Protein AF-A0A2R8APZ9-F1 (afdb_monomer_lite)

Foldseek 3Di:
DFLVVLLVCLVVCVPPLLLDLVSHSVLLNVLQVVVCQLVVHHSVPDHQFAQSLCVVQPLVDGDPSVCVPCPPPSVVSNVSSLSSNLSSCSVVLAHRHPALLVSVLSLLCSPPRNVLSVLLCLQVVQQPPPQFQQNDALVSLLVSLLPDDDPSNVSNQSNLVSLQVCVPPPSCVSHSRHHPDRSDHHQDPPQLCSVQPAAPQVVVVLVVDDPLLVVLSSVLSSQCDLLPVDDPVDHDHLACCPPPVSLVVSLPDAVVVVVDPPDGNVVNVVSQVVSQVVSVVVVHHGHPPCPDPQSVLLVVLLVLQVVDPVHDPVLSVLLCLVSVVCVVVVHAQQRDDLVNLVVVLVVDDDPSNVSSLSNLVSLVVSCVVCVVVVSSHHVVGNVRDPPDPPPPDD

pLDDT: mean 90.61, std 8.62, range [39.53, 97.94]

Radius of gyration: 36.09 Å; chains: 1; bounding box: 92×45×92 Å

Organism: NCBI:txid1695997

Secondary structure (DSSP, 8-state):
--HHHHHHHHHTT-S-GGGSTTSSSHHHHHHHHHHHHHHSS-GGG----THHHHHHS-TTS--HHHHHHHTT-HHHHHHHHHHHHHHHHHHH-S--SSSHHHHHHHHHHHHH-HHHHGGGHHHHTTSPTT--GGG--HHHHHHHHHH--HHHHHHHHHHHHHHHHHTT-HHHHHHT-S-SS---PPPPTT-HHHHSPPPHHHHHHHHHS-HHHHHHHHHHHHHHHHTTSS-TT----TTTTTTTTHHHHHHH--GGGGT--SS-HHHHHHHHHHHHHHHHTTT---S-----HHHHHHHHHHHHHHHSTTS-HHHHGGGHHHHHHHHTTT--GGG--HHHHHHHHHH--HHHHHHHHHHHHHHHHHHHH-GGGGGGS-TT--------------

Structure (mmCIF, N/CA/C/O backbone):
data_AF-A0A2R8APZ9-F1
#
_entry.id   AF-A0A2R8APZ9-F1
#
loop_
_atom_site.group_PDB
_atom_site.id
_atom_site.type_symbol
_atom_site.label_atom_id
_atom_site.label_alt_id
_atom_site.label_comp_id
_atom_site.label_asym_id
_atom_site.label_entity_id
_atom_site.label_seq_id
_atom_site.pdbx_PDB_ins_code
_atom_site.Cartn_x
_atom_site.Cartn_y
_atom_site.Cartn_z
_atom_site.occupancy
_atom_site.B_iso_or_equiv
_atom_site.auth_seq_id
_atom_site.auth_comp_id
_atom_site.auth_asym_id
_atom_site.auth_atom_id
_atom_site.pdbx_PDB_model_num
ATOM 1 N N . MET A 1 1 ? -25.343 -9.155 29.153 1.00 86.12 1 MET A N 1
ATOM 2 C CA . MET A 1 1 ? -24.411 -9.314 30.289 1.00 86.12 1 MET A CA 1
ATOM 3 C C . MET A 1 1 ? -24.463 -8.039 31.106 1.00 86.12 1 MET A C 1
ATOM 5 O O . MET A 1 1 ? -24.370 -6.968 30.510 1.00 86.12 1 MET A O 1
ATOM 9 N N . LYS A 1 2 ? -24.683 -8.148 32.416 1.00 92.75 2 LYS A N 1
ATOM 10 C CA . LYS A 1 2 ? -24.798 -7.003 33.328 1.00 92.75 2 LYS A CA 1
ATOM 11 C C . LYS A 1 2 ? -23.419 -6.538 33.803 1.00 92.75 2 LYS A C 1
ATOM 13 O O . LYS A 1 2 ? -22.440 -7.275 33.695 1.00 92.75 2 LYS A O 1
ATOM 18 N N . LEU A 1 3 ? -23.329 -5.327 34.361 1.00 92.75 3 LEU A N 1
ATOM 19 C CA . LEU A 1 3 ? -22.074 -4.825 34.942 1.00 92.75 3 LEU A CA 1
ATOM 20 C C . LEU A 1 3 ? -21.637 -5.619 36.178 1.00 92.75 3 LEU A C 1
ATOM 22 O O . LEU A 1 3 ? -20.439 -5.795 36.387 1.00 92.75 3 LEU A O 1
ATOM 26 N N . SER A 1 4 ? -22.590 -6.143 36.955 1.00 93.38 4 SER A N 1
ATOM 27 C CA . SER A 1 4 ? -22.311 -7.060 38.066 1.00 93.38 4 SER A CA 1
ATOM 28 C C . SER A 1 4 ? -21.557 -8.311 37.612 1.00 93.38 4 SER A C 1
ATOM 30 O O . SER A 1 4 ? -20.621 -8.732 38.284 1.00 93.38 4 SER A O 1
ATOM 32 N N . ASP A 1 5 ? -21.916 -8.862 36.450 1.00 93.88 5 ASP A N 1
ATOM 33 C CA . ASP A 1 5 ? -21.293 -10.074 35.906 1.00 93.88 5 ASP A CA 1
ATOM 34 C C . ASP A 1 5 ? -19.841 -9.794 35.499 1.00 93.88 5 ASP A C 1
ATOM 36 O O . ASP A 1 5 ? -18.941 -10.577 35.788 1.00 93.88 5 ASP A O 1
ATOM 40 N N . VAL A 1 6 ? -19.594 -8.632 34.881 1.00 93.06 6 VAL A N 1
ATOM 41 C CA . VAL A 1 6 ? -18.242 -8.179 34.512 1.00 93.06 6 VAL A CA 1
ATOM 42 C C . VAL A 1 6 ? -17.381 -7.945 35.743 1.00 93.06 6 VAL A C 1
ATOM 44 O O . VAL A 1 6 ? -16.221 -8.353 35.774 1.00 93.06 6 VAL A O 1
ATOM 47 N N . HIS A 1 7 ? -17.945 -7.302 36.765 1.00 94.19 7 HIS A N 1
ATOM 48 C CA . HIS A 1 7 ? -17.257 -7.104 38.030 1.00 94.19 7 HIS A CA 1
ATOM 49 C C . HIS A 1 7 ? -16.877 -8.449 38.661 1.00 94.19 7 HIS A C 1
ATOM 51 O O . HIS A 1 7 ? -15.723 -8.632 39.039 1.00 94.19 7 HIS A O 1
ATOM 57 N N . ALA A 1 8 ? -17.805 -9.410 38.717 1.00 92.62 8 ALA A N 1
ATOM 58 C CA . ALA A 1 8 ? -17.529 -10.755 39.221 1.00 92.62 8 ALA A CA 1
ATOM 59 C C . ALA A 1 8 ? -16.442 -11.464 38.395 1.00 92.62 8 ALA A C 1
ATOM 61 O O . ALA A 1 8 ? -15.502 -12.011 38.961 1.00 92.62 8 ALA A O 1
ATOM 62 N N . HIS A 1 9 ? -16.489 -11.380 37.061 1.00 93.06 9 HIS A N 1
ATOM 63 C CA . HIS A 1 9 ? -15.447 -11.939 36.193 1.00 93.06 9 HIS A CA 1
ATOM 64 C C . HIS A 1 9 ? -14.054 -11.352 36.462 1.00 93.06 9 HIS A C 1
ATOM 66 O O . HIS A 1 9 ? -13.063 -12.078 36.377 1.00 93.06 9 HIS A O 1
ATOM 72 N N . LEU A 1 10 ? -13.966 -10.059 36.783 1.00 91.62 10 LEU A N 1
ATOM 73 C CA . LEU A 1 10 ? -12.713 -9.414 37.178 1.00 91.62 10 LEU A CA 1
ATOM 74 C C . LEU A 1 10 ? -12.245 -9.866 38.565 1.00 91.62 10 LEU A C 1
ATOM 76 O O . LEU A 1 10 ? -11.059 -10.140 38.734 1.00 91.62 10 LEU A O 1
ATOM 80 N N . SER A 1 11 ? -13.152 -9.943 39.544 1.00 90.69 11 SER A N 1
ATOM 81 C CA . SER A 1 11 ? -12.840 -10.388 40.910 1.00 90.69 11 SER A CA 1
ATOM 82 C C . SER A 1 11 ? -12.372 -11.844 40.955 1.00 90.69 11 SER A C 1
ATOM 84 O O . SER A 1 11 ? -11.426 -12.156 41.671 1.00 90.69 11 SER A O 1
ATOM 86 N N . ASP A 1 12 ? -12.981 -12.703 40.138 1.00 91.88 12 ASP A N 1
ATOM 87 C CA . ASP A 1 12 ? -12.683 -14.135 40.062 1.00 91.88 12 ASP A CA 1
ATOM 88 C C . ASP A 1 12 ? -11.525 -14.459 39.097 1.00 91.88 12 ASP A C 1
ATOM 90 O O . ASP A 1 12 ? -11.286 -15.627 38.789 1.00 91.88 12 ASP A O 1
ATOM 94 N N . CYS A 1 13 ? -10.828 -13.447 38.562 1.00 87.25 13 CYS A N 1
ATOM 95 C CA . CYS A 1 13 ? -9.739 -13.606 37.587 1.00 87.25 13 CYS A CA 1
ATOM 96 C C . CYS A 1 13 ? -10.128 -14.394 36.316 1.00 87.25 13 CYS A C 1
ATOM 98 O O . CYS A 1 13 ? -9.273 -15.003 35.671 1.00 87.25 13 CYS A O 1
ATOM 100 N N . ARG A 1 14 ? -11.409 -14.369 35.918 1.00 89.00 14 ARG A N 1
ATOM 101 C CA . ARG A 1 14 ? -11.880 -14.977 34.656 1.00 89.00 14 ARG A CA 1
ATOM 102 C C . ARG A 1 14 ? -11.455 -14.179 33.426 1.00 89.00 14 ARG A C 1
ATOM 104 O O . ARG A 1 14 ? -11.405 -14.728 32.331 1.00 89.00 14 ARG A O 1
ATOM 111 N N . ILE A 1 15 ? -11.146 -12.896 33.607 1.00 85.88 15 ILE A N 1
ATOM 112 C CA . ILE A 1 15 ? -10.391 -12.101 32.636 1.00 85.88 15 ILE A CA 1
ATOM 113 C C . ILE A 1 15 ? -8.932 -12.161 33.068 1.00 85.88 15 ILE A C 1
ATOM 115 O O . ILE A 1 15 ? -8.601 -11.703 34.165 1.00 85.8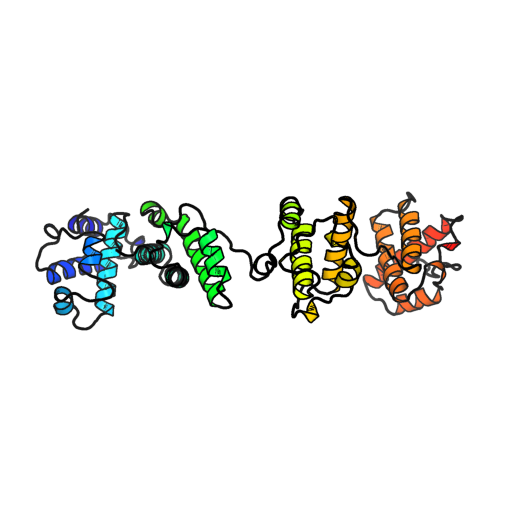8 15 ILE A O 1
ATOM 119 N N . CYS A 1 16 ? -8.062 -12.730 32.232 1.00 80.56 16 CYS A N 1
ATOM 120 C CA . CYS A 1 16 ? -6.662 -12.856 32.600 1.00 80.56 16 CYS A CA 1
ATOM 121 C C . CYS A 1 16 ? -6.050 -11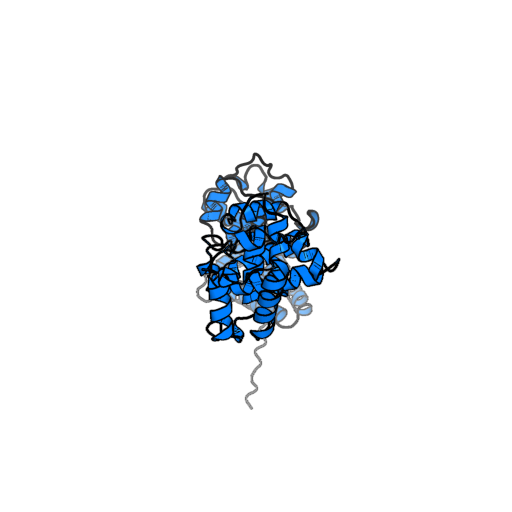.453 32.758 1.00 80.56 16 CYS A C 1
ATOM 123 O O . CYS A 1 16 ? -6.227 -10.612 31.871 1.00 80.56 16 CYS A O 1
ATOM 125 N N . PRO A 1 17 ? -5.309 -11.160 33.844 1.00 76.69 17 PRO A N 1
ATOM 126 C CA . PRO A 1 17 ? -4.705 -9.846 34.026 1.00 76.69 17 PRO A CA 1
ATOM 127 C C . PRO A 1 17 ? -3.821 -9.425 32.853 1.00 76.69 17 PRO A C 1
ATOM 129 O O . PRO A 1 17 ? -3.778 -8.245 32.536 1.00 76.69 17 PRO A O 1
ATOM 132 N N . THR A 1 18 ? -3.164 -10.364 32.167 1.00 80.06 18 THR A N 1
ATOM 133 C CA . THR A 1 18 ? -2.340 -10.084 30.979 1.00 80.06 18 THR A CA 1
ATOM 134 C C . THR A 1 18 ? -3.127 -9.523 29.800 1.00 80.06 18 THR A C 1
ATOM 136 O O . THR A 1 18 ? -2.547 -8.803 28.989 1.00 80.06 18 THR A O 1
ATOM 139 N N . ASP A 1 19 ? -4.426 -9.808 29.733 1.00 80.50 19 ASP A N 1
ATOM 140 C CA . ASP A 1 19 ? -5.322 -9.341 28.673 1.00 80.50 19 ASP A CA 1
ATOM 141 C C . ASP A 1 19 ? -5.843 -7.924 28.963 1.00 80.50 19 ASP A C 1
ATOM 143 O O . ASP A 1 19 ? -6.372 -7.241 28.082 1.00 80.50 19 ASP A O 1
ATOM 147 N N . LEU A 1 20 ? -5.676 -7.449 30.203 1.00 85.38 20 LEU A N 1
ATOM 148 C CA . LEU A 1 20 ? -6.029 -6.095 30.599 1.00 85.38 20 LEU A CA 1
ATOM 149 C C . LEU A 1 20 ? -4.916 -5.114 30.201 1.00 85.38 20 LEU A C 1
ATOM 151 O O . LEU A 1 20 ? -3.752 -5.322 30.552 1.00 85.38 20 LEU A O 1
ATOM 155 N N . PRO A 1 21 ? -5.252 -3.961 29.595 1.00 84.12 21 PRO A N 1
ATOM 156 C CA . PRO A 1 21 ? -4.295 -2.883 29.352 1.00 84.12 21 PRO A CA 1
ATOM 157 C C . PRO A 1 21 ? -3.457 -2.470 30.571 1.00 84.12 21 PRO A C 1
ATOM 159 O O . PRO A 1 21 ? -2.271 -2.182 30.422 1.00 84.12 21 PRO A O 1
ATOM 162 N N . ALA A 1 22 ? -4.047 -2.449 31.773 1.00 82.88 22 ALA A N 1
ATOM 163 C CA . ALA A 1 22 ? -3.330 -2.106 33.007 1.00 82.88 22 ALA A CA 1
ATOM 164 C C . ALA A 1 22 ? -2.535 -3.276 33.615 1.00 82.88 22 ALA A C 1
ATOM 166 O O . ALA A 1 22 ? -1.860 -3.094 34.625 1.00 82.88 22 ALA A O 1
ATOM 167 N N . ARG A 1 23 ? -2.642 -4.481 33.039 1.00 86.81 23 ARG A N 1
ATOM 168 C CA . ARG A 1 23 ? -2.056 -5.733 33.542 1.00 86.81 23 ARG A CA 1
ATOM 169 C C . ARG A 1 23 ? -2.449 -6.107 34.977 1.00 86.81 23 ARG A C 1
ATOM 171 O O . ARG A 1 23 ? -1.771 -6.890 35.635 1.00 86.81 23 ARG A O 1
ATOM 178 N N . ASN A 1 24 ? -3.529 -5.512 35.474 1.00 89.69 24 ASN A N 1
ATOM 179 C CA . ASN A 1 24 ? -4.015 -5.633 36.842 1.00 89.69 24 ASN A CA 1
ATOM 180 C C . ASN A 1 24 ? -5.530 -5.373 36.849 1.00 89.69 24 ASN A C 1
ATOM 182 O O . ASN A 1 24 ? -5.991 -4.444 36.187 1.00 89.69 24 ASN A O 1
ATOM 186 N N . ALA A 1 25 ? -6.291 -6.173 37.599 1.00 92.12 25 ALA A N 1
ATOM 187 C CA . ALA A 1 25 ? -7.738 -6.027 37.750 1.00 92.12 25 ALA A CA 1
ATOM 188 C C . ALA A 1 25 ? -8.142 -4.862 38.676 1.00 92.12 25 ALA A C 1
ATOM 190 O O . ALA A 1 25 ? -9.224 -4.298 38.514 1.00 92.12 25 ALA A O 1
ATOM 191 N N . LEU A 1 26 ? -7.279 -4.452 39.613 1.00 93.94 26 LEU A N 1
ATOM 192 C CA . LEU A 1 26 ? -7.601 -3.459 40.645 1.00 93.94 26 LEU A CA 1
ATOM 193 C C . LEU A 1 26 ? -8.105 -2.111 40.088 1.00 93.94 26 LEU A C 1
ATOM 195 O O . LEU A 1 26 ? -9.130 -1.637 40.579 1.00 93.94 26 LEU A O 1
ATOM 199 N N . PRO A 1 27 ? -7.488 -1.496 39.053 1.00 95.94 27 PRO A N 1
ATOM 200 C CA . PRO A 1 27 ? -8.006 -0.253 38.477 1.00 95.94 27 PRO A CA 1
ATOM 201 C C . PRO A 1 27 ? -9.427 -0.394 37.918 1.00 95.94 27 PRO A C 1
ATOM 203 O O . PRO A 1 27 ? -10.227 0.534 38.013 1.00 95.94 27 PRO A O 1
ATOM 206 N N . TYR A 1 28 ? -9.763 -1.562 37.368 1.00 96.06 28 TYR A N 1
ATOM 207 C CA . TYR A 1 28 ? -11.089 -1.839 36.819 1.00 96.06 28 TYR A CA 1
ATOM 208 C C . TYR A 1 28 ? -12.125 -1.994 37.933 1.00 96.06 28 TYR A C 1
ATOM 210 O O . TYR A 1 28 ? -13.178 -1.364 37.876 1.00 96.06 28 TYR A O 1
ATOM 218 N N . LEU A 1 29 ? -11.806 -2.760 38.983 1.00 95.81 29 LEU A N 1
ATOM 219 C CA . LEU A 1 29 ? -12.666 -2.911 40.166 1.00 95.81 29 LEU A CA 1
ATOM 220 C C . LEU A 1 29 ? -12.921 -1.559 40.858 1.00 95.81 29 LEU A C 1
ATOM 222 O O . LEU A 1 29 ? -14.055 -1.234 41.219 1.00 95.81 29 LEU A O 1
ATOM 226 N N . ALA A 1 30 ? -11.883 -0.726 40.974 1.00 97.06 30 ALA A N 1
ATOM 227 C CA . ALA A 1 30 ? -12.013 0.635 41.485 1.00 97.06 30 ALA A CA 1
ATOM 228 C C . ALA A 1 30 ? -12.925 1.499 40.596 1.00 97.06 30 ALA A C 1
ATOM 230 O O . ALA A 1 30 ? -13.774 2.219 41.117 1.00 97.06 30 ALA A O 1
ATOM 231 N N . ALA A 1 31 ? -12.818 1.393 39.266 1.00 97.50 31 ALA A N 1
ATOM 232 C CA . ALA A 1 31 ? -13.685 2.126 38.344 1.00 97.50 31 ALA A CA 1
ATOM 233 C C . ALA A 1 31 ? -15.168 1.739 38.494 1.00 97.50 31 ALA A C 1
ATOM 235 O O . ALA A 1 31 ? -16.034 2.617 38.500 1.00 97.50 31 ALA A O 1
ATOM 236 N N . PHE A 1 32 ? -15.467 0.453 38.695 1.00 97.00 32 PHE A N 1
ATOM 237 C CA . PHE A 1 32 ? -16.823 -0.009 39.004 1.00 97.00 32 PHE A CA 1
ATOM 238 C C . PHE A 1 32 ? -17.325 0.487 40.369 1.00 97.00 32 PHE A C 1
ATOM 240 O O . PHE A 1 32 ? -18.492 0.846 40.497 1.00 97.00 32 PHE A O 1
ATOM 247 N N . SER A 1 33 ? -16.447 0.581 41.370 1.00 96.56 33 SER A N 1
ATOM 248 C CA . SER A 1 33 ? -16.783 1.175 42.675 1.00 96.56 33 SER A CA 1
ATOM 249 C C . SER A 1 33 ? -17.051 2.681 42.586 1.00 96.56 33 SER A C 1
ATOM 251 O O . SER A 1 33 ? -17.833 3.227 43.356 1.00 96.56 33 SER A O 1
ATOM 253 N N . VAL A 1 34 ? -16.402 3.378 41.652 1.00 97.19 34 VAL A N 1
ATOM 254 C CA . VAL A 1 34 ? -16.709 4.783 41.353 1.00 97.19 34 VAL A CA 1
ATOM 255 C C . VAL A 1 34 ? -18.064 4.902 40.654 1.00 97.19 34 VAL A C 1
ATOM 257 O O . VAL A 1 34 ? -18.837 5.793 40.994 1.00 97.19 34 VAL A O 1
ATOM 260 N N . LEU A 1 35 ? -18.401 3.978 39.747 1.00 97.38 35 LEU A N 1
ATOM 261 C CA . LEU A 1 35 ? -19.704 3.974 39.076 1.00 97.38 35 LEU A CA 1
ATOM 262 C C . LEU A 1 35 ? -20.870 3.863 40.070 1.00 97.38 35 LEU A C 1
ATOM 264 O O . LEU A 1 35 ? -21.825 4.626 39.962 1.00 97.38 35 LEU A O 1
ATOM 268 N N . THR A 1 36 ? -20.784 2.974 41.065 1.00 96.44 36 THR A N 1
ATOM 269 C CA . THR A 1 36 ? -21.847 2.843 42.080 1.00 96.44 36 THR A CA 1
ATOM 270 C C . THR A 1 36 ? -22.030 4.111 42.908 1.00 96.44 36 THR A C 1
ATOM 272 O O . THR A 1 36 ? -23.148 4.425 43.306 1.00 96.44 36 THR A O 1
ATOM 275 N N . ARG A 1 37 ? -20.954 4.873 43.143 1.00 96.56 37 ARG A N 1
ATOM 276 C CA . ARG A 1 37 ? -21.021 6.172 43.831 1.00 96.56 37 ARG A CA 1
ATOM 277 C C . ARG A 1 37 ? -21.648 7.258 42.962 1.00 96.56 37 ARG A C 1
ATOM 279 O O . ARG A 1 37 ? -22.401 8.064 43.488 1.00 96.56 37 ARG A O 1
ATOM 286 N N . ILE A 1 38 ? -21.334 7.278 41.666 1.00 96.31 38 ILE A N 1
ATOM 287 C CA . ILE A 1 38 ? -21.886 8.252 40.711 1.00 96.31 38 ILE A CA 1
ATOM 288 C C . ILE A 1 38 ? -23.394 8.053 40.540 1.00 96.31 38 ILE A C 1
ATOM 290 O O . ILE A 1 38 ? -24.147 9.020 40.558 1.00 96.31 38 ILE A O 1
ATOM 294 N N . GLU A 1 39 ? -23.830 6.804 40.396 1.00 95.00 39 GLU A N 1
ATOM 295 C CA . GLU A 1 39 ? -25.233 6.477 40.115 1.00 95.00 39 GLU A CA 1
ATOM 296 C C . GLU A 1 39 ? -26.071 6.293 41.387 1.00 95.00 39 GLU A C 1
ATOM 298 O O . GLU A 1 39 ? -27.294 6.222 41.322 1.00 95.00 39 GLU A O 1
ATOM 303 N N . GLY A 1 40 ? -25.428 6.201 42.556 1.00 94.75 40 GLY A N 1
ATOM 304 C CA . GLY A 1 40 ? -26.104 6.010 43.841 1.00 94.75 40 GLY A CA 1
ATOM 305 C C . GLY A 1 40 ? -26.795 4.651 43.986 1.00 94.75 40 GLY A C 1
ATOM 306 O O . GLY A 1 40 ? -27.611 4.476 44.890 1.00 94.75 40 GLY A O 1
ATOM 307 N N . VAL A 1 41 ? -26.483 3.684 43.115 1.00 93.81 41 VAL A N 1
ATOM 308 C CA . VAL A 1 41 ? -27.107 2.356 43.094 1.00 93.81 41 VAL A CA 1
ATOM 309 C C . VAL A 1 41 ? -26.065 1.232 42.981 1.00 93.81 41 VAL A C 1
ATOM 311 O O . VAL A 1 41 ? -25.009 1.415 42.366 1.00 93.81 41 VAL A O 1
ATOM 314 N N . PRO A 1 42 ? -26.325 0.040 43.554 1.00 94.50 42 PRO A N 1
ATOM 315 C CA . PRO A 1 42 ? -25.465 -1.130 43.367 1.00 94.50 42 PRO A CA 1
ATOM 316 C C . PRO A 1 42 ? -25.367 -1.584 41.900 1.00 94.50 42 PRO A C 1
ATOM 318 O O . PRO A 1 42 ? -26.333 -1.490 41.147 1.00 94.50 42 PRO A O 1
ATOM 321 N N . LEU A 1 43 ? -24.242 -2.202 41.507 1.00 93.38 43 LEU A N 1
ATOM 322 C CA . LEU A 1 43 ? -24.053 -2.719 40.136 1.00 93.38 43 LEU A CA 1
ATOM 323 C C . LEU A 1 43 ? -25.108 -3.754 39.718 1.00 93.38 43 LEU A C 1
ATOM 325 O O . LEU A 1 43 ? -25.389 -3.881 38.531 1.00 93.38 43 LEU A O 1
ATOM 329 N N . LEU A 1 44 ? -25.676 -4.499 40.675 1.00 92.94 44 LEU A N 1
ATOM 330 C CA . LEU A 1 44 ? -26.686 -5.532 40.417 1.00 92.94 44 LEU A CA 1
ATOM 331 C C . LEU A 1 44 ? -27.984 -4.959 39.824 1.00 92.94 44 LEU A C 1
ATOM 333 O O . LEU A 1 44 ? -28.658 -5.643 39.054 1.00 92.94 44 LEU A O 1
ATOM 337 N N . VAL A 1 45 ? -28.320 -3.719 40.187 1.00 92.19 45 VAL A N 1
ATOM 338 C CA . VAL A 1 45 ? -29.532 -3.021 39.730 1.00 92.19 45 VAL A CA 1
ATOM 339 C C . VAL A 1 45 ? -29.243 -2.021 38.606 1.00 92.19 45 VAL A C 1
ATOM 341 O O . VAL A 1 45 ? -30.160 -1.383 38.102 1.00 92.19 45 VAL A O 1
ATOM 344 N N . TYR A 1 46 ? -27.976 -1.874 38.204 1.00 90.75 46 TYR A N 1
ATOM 345 C CA . TYR A 1 46 ? -27.587 -1.002 37.103 1.00 90.75 46 TYR A CA 1
ATOM 346 C C . TYR A 1 46 ? -27.639 -1.761 35.771 1.00 90.75 46 TYR A C 1
ATOM 348 O O . TYR A 1 46 ? -26.766 -2.578 35.467 1.00 90.75 46 TYR A O 1
ATOM 356 N N . ASP A 1 47 ? -28.654 -1.472 34.959 1.00 85.88 47 ASP A N 1
ATOM 357 C CA . ASP A 1 47 ? -28.945 -2.241 33.741 1.00 85.88 47 ASP A CA 1
ATOM 358 C C . ASP A 1 47 ? -28.302 -1.675 32.455 1.00 85.88 47 ASP A C 1
ATOM 360 O O . ASP A 1 47 ? -28.300 -2.342 31.418 1.00 85.88 47 ASP A O 1
ATOM 364 N N . ASN A 1 48 ? -27.679 -0.491 32.501 1.00 89.25 48 ASN A N 1
ATOM 365 C CA . ASN A 1 48 ? -27.085 0.147 31.318 1.00 89.25 48 ASN A CA 1
ATOM 366 C C . ASN A 1 48 ? -25.678 -0.398 31.008 1.00 89.25 48 ASN A C 1
ATOM 368 O O . ASN A 1 48 ? -24.670 0.252 31.269 1.00 89.25 48 ASN A O 1
ATOM 372 N N . ALA A 1 49 ? -25.591 -1.600 30.436 1.00 90.31 49 ALA A N 1
ATOM 373 C CA . ALA A 1 49 ? -24.333 -2.200 29.976 1.00 90.31 49 ALA A CA 1
ATOM 374 C C . ALA A 1 49 ? -24.054 -1.946 28.478 1.00 90.31 49 ALA A C 1
ATOM 376 O O . ALA A 1 49 ? -24.935 -1.569 27.707 1.00 90.31 49 ALA A O 1
ATOM 377 N N . GLY A 1 50 ? -22.810 -2.176 28.041 1.00 91.19 50 GLY A N 1
ATOM 378 C CA . GLY A 1 50 ? -22.422 -2.077 26.627 1.00 91.19 50 GLY A CA 1
ATOM 379 C C . GLY A 1 50 ? -22.599 -0.668 26.051 1.00 91.19 50 GLY A C 1
ATOM 380 O O . GLY A 1 50 ? -22.143 0.307 26.645 1.00 91.19 50 GLY A O 1
ATOM 381 N N . THR A 1 51 ? -23.266 -0.553 24.901 1.00 94.12 51 THR A N 1
ATOM 382 C CA . THR A 1 51 ? -23.517 0.741 24.242 1.00 94.12 51 THR A CA 1
ATOM 383 C C . THR A 1 51 ? -24.398 1.676 25.067 1.00 94.12 51 THR A C 1
ATOM 385 O O . THR A 1 51 ? -24.197 2.887 24.991 1.00 94.12 51 THR A O 1
ATOM 388 N N . ALA A 1 52 ? -25.302 1.149 25.901 1.00 95.75 52 ALA A N 1
ATOM 389 C CA . ALA A 1 52 ? -26.111 1.963 26.809 1.00 95.75 52 ALA A CA 1
ATOM 390 C C . ALA A 1 52 ? -25.227 2.705 27.828 1.00 95.75 52 ALA A C 1
ATOM 392 O O . ALA A 1 52 ? -25.406 3.902 28.037 1.00 95.75 52 ALA A O 1
ATOM 393 N N . PHE A 1 53 ? -24.190 2.048 28.369 1.00 96.69 53 PHE A N 1
ATOM 394 C CA . PHE A 1 53 ? -23.201 2.716 29.226 1.00 96.69 53 PHE A CA 1
ATOM 395 C C . PHE A 1 53 ? -22.512 3.872 28.486 1.00 96.69 53 PHE A C 1
ATOM 397 O O . PHE A 1 53 ? -22.392 4.976 29.013 1.00 96.69 53 PHE A O 1
ATOM 404 N N . ALA A 1 54 ? -22.073 3.635 27.245 1.00 96.62 54 ALA A N 1
ATOM 405 C CA . ALA A 1 54 ? -21.402 4.653 26.439 1.00 96.62 54 ALA A CA 1
ATOM 406 C C . ALA A 1 54 ? -22.306 5.847 26.082 1.00 96.62 54 ALA A C 1
ATOM 408 O O . ALA A 1 54 ? -21.774 6.930 25.835 1.00 96.62 54 ALA A O 1
ATOM 409 N N . GLN A 1 55 ? -23.630 5.658 26.052 1.00 96.19 55 GLN A N 1
ATOM 410 C CA . GLN A 1 55 ? -24.623 6.723 25.876 1.00 96.19 55 GLN A CA 1
ATOM 411 C C . GLN A 1 55 ? -24.844 7.512 27.168 1.00 96.19 55 GLN A C 1
ATOM 413 O O . GLN A 1 55 ? -24.838 8.739 27.126 1.00 96.19 55 GLN A O 1
ATOM 418 N N . CYS A 1 56 ? -24.987 6.826 28.308 1.00 95.75 56 CYS A N 1
ATOM 419 C CA . CYS A 1 56 ? -25.122 7.465 29.620 1.00 95.75 56 CYS A CA 1
ATOM 420 C C . CYS A 1 56 ? -23.874 8.268 29.998 1.00 95.75 56 CYS A C 1
ATOM 422 O O . CYS A 1 56 ? -23.986 9.328 30.604 1.00 95.75 56 CYS A O 1
ATOM 424 N N . PHE A 1 57 ? -22.693 7.794 29.596 1.00 96.69 57 PHE A N 1
ATOM 425 C CA . PHE A 1 57 ? -21.408 8.447 29.826 1.00 96.69 57 PHE A CA 1
ATOM 426 C C . PHE A 1 57 ? -20.710 8.743 28.491 1.00 96.69 57 PHE A C 1
ATOM 428 O O . PHE A 1 57 ? -19.821 7.989 28.079 1.00 96.69 57 PHE A O 1
ATOM 435 N N . PRO A 1 58 ? -21.095 9.815 27.779 1.00 95.75 58 PRO A N 1
ATOM 436 C CA . PRO A 1 58 ? -20.532 10.137 26.478 1.00 95.75 58 PRO A CA 1
ATOM 437 C C . PRO A 1 58 ? -19.110 10.706 26.579 1.00 95.75 58 PRO A C 1
ATOM 439 O O . PRO A 1 58 ? -18.759 11.473 27.465 1.00 95.75 58 PRO A O 1
ATOM 442 N N . LYS A 1 59 ? -18.267 10.364 25.602 1.00 93.62 59 LYS A N 1
ATOM 443 C CA . LYS A 1 59 ? -16.851 10.776 25.549 1.00 93.62 59 LYS A CA 1
ATOM 444 C C . LYS A 1 59 ? -16.654 12.296 25.442 1.00 93.62 59 LYS A C 1
ATOM 446 O O . LYS A 1 59 ? -15.648 12.821 25.911 1.00 93.62 59 LYS A O 1
ATOM 451 N N . THR A 1 60 ? -17.575 12.986 24.772 1.00 91.62 60 THR A N 1
ATOM 452 C CA . THR A 1 60 ? -17.468 14.416 24.433 1.00 91.62 60 THR A CA 1
ATOM 453 C C . THR A 1 60 ? -18.123 15.341 25.452 1.00 91.62 60 THR A C 1
ATOM 455 O O . THR A 1 60 ? -17.908 16.546 25.384 1.00 91.62 60 THR A O 1
ATOM 458 N N . SER A 1 61 ? -18.915 14.810 26.384 1.00 93.06 61 SER A N 1
ATOM 459 C CA . SER A 1 61 ? -19.616 15.612 27.387 1.00 93.06 61 SER A CA 1
ATOM 460 C C . SER A 1 61 ? -19.779 14.824 28.680 1.00 93.06 61 SER A C 1
ATOM 462 O O . SER A 1 61 ? -20.348 13.738 28.682 1.00 93.06 61 SER A O 1
ATOM 464 N N . MET A 1 62 ? -19.299 15.381 29.789 1.00 95.50 62 MET A N 1
ATOM 465 C CA . MET A 1 62 ? -19.435 14.754 31.100 1.00 95.50 62 MET A CA 1
ATOM 466 C C . MET A 1 62 ? -20.867 14.956 31.629 1.00 95.50 62 MET A C 1
ATOM 468 O O . MET A 1 62 ? -21.305 16.105 31.704 1.00 95.50 62 MET A O 1
ATOM 472 N N . PRO A 1 63 ? -21.603 13.887 31.986 1.00 95.50 63 PRO A N 1
ATOM 473 C CA . PRO A 1 63 ? -22.916 14.014 32.616 1.00 95.50 63 PRO A CA 1
ATOM 474 C C . PRO A 1 63 ? -22.822 14.697 33.979 1.00 95.50 63 PRO A C 1
ATOM 476 O O . PRO A 1 63 ? -21.823 14.536 34.680 1.00 95.50 63 PRO A O 1
ATOM 479 N N . SER A 1 64 ? -23.897 15.365 34.400 1.00 93.94 64 SER A N 1
ATOM 480 C CA . SER A 1 64 ? -23.973 16.037 35.705 1.00 93.94 64 SER A CA 1
ATOM 481 C C . SER A 1 64 ? -23.690 15.096 36.883 1.00 93.94 64 SER A C 1
ATOM 483 O O . SER A 1 64 ? -23.000 15.497 37.821 1.00 93.94 64 SER A O 1
ATOM 485 N N . SER A 1 65 ? -24.143 13.838 36.809 1.00 93.50 65 SER A N 1
ATOM 486 C CA . SER A 1 65 ? -23.848 12.807 37.816 1.00 93.50 65 SER A CA 1
ATOM 487 C C . SER A 1 65 ? -22.342 12.561 37.962 1.00 93.50 65 SER A C 1
ATOM 489 O O . SER A 1 65 ? -21.821 12.491 39.073 1.00 93.50 65 SER A O 1
ATOM 491 N N . ALA A 1 66 ? -21.609 12.504 36.848 1.00 95.00 66 ALA A N 1
ATOM 492 C CA . ALA A 1 66 ? -20.161 12.327 36.845 1.00 95.00 66 ALA A CA 1
ATOM 493 C C . ALA A 1 66 ? -19.407 13.616 37.221 1.00 95.00 66 ALA A C 1
ATOM 495 O O . ALA A 1 66 ? -18.368 13.540 37.877 1.00 95.00 66 ALA A O 1
ATOM 496 N N . THR A 1 67 ? -19.929 14.796 36.868 1.00 94.81 67 THR A N 1
ATOM 497 C CA . THR A 1 67 ? -19.335 16.096 37.234 1.00 94.81 67 THR A CA 1
ATOM 498 C C . THR A 1 67 ? -19.238 16.278 38.746 1.00 94.81 67 THR A C 1
ATOM 500 O O . THR A 1 67 ? -18.247 16.822 39.224 1.00 94.81 67 THR A O 1
ATOM 503 N N . ALA A 1 68 ? -20.199 15.764 39.518 1.00 92.25 68 ALA A N 1
ATOM 504 C CA . ALA A 1 68 ? -20.126 15.786 40.981 1.00 92.25 68 ALA A CA 1
ATOM 505 C C . ALA A 1 68 ? -18.906 15.025 41.540 1.00 92.25 68 ALA A C 1
ATOM 507 O O . ALA A 1 68 ? -18.444 15.325 42.638 1.00 92.25 68 ALA A O 1
ATOM 508 N N . HIS A 1 69 ? -18.374 14.054 40.789 1.00 94.69 69 HIS A N 1
ATOM 509 C CA . HIS A 1 69 ? -17.230 13.241 41.199 1.00 94.69 69 HIS A CA 1
ATOM 510 C C . HIS A 1 69 ? -15.901 13.720 40.602 1.00 94.69 69 HIS A C 1
ATOM 512 O O . HIS A 1 69 ? -14.896 13.781 41.305 1.00 94.69 69 HIS A O 1
ATOM 518 N N . PHE A 1 70 ? -15.886 14.056 39.311 1.00 96.31 70 PHE A N 1
ATOM 519 C CA . PHE A 1 70 ? -14.666 14.429 38.585 1.00 96.31 70 PHE A CA 1
ATOM 520 C C . PHE A 1 70 ? -14.445 15.946 38.488 1.00 96.31 70 PHE A C 1
ATOM 522 O O . PHE A 1 70 ? -13.382 16.384 38.047 1.00 96.31 70 PHE A O 1
ATOM 529 N N . GLY A 1 71 ? -15.423 16.769 38.873 1.00 94.69 71 GLY A N 1
ATOM 530 C CA . GLY A 1 71 ? -15.359 18.218 38.704 1.00 94.69 71 GLY A CA 1
ATOM 531 C C . GLY A 1 71 ? -15.130 18.598 37.239 1.00 94.69 71 GLY A C 1
ATOM 532 O O . GLY A 1 71 ? -15.883 18.192 36.354 1.00 94.69 71 GLY A O 1
ATOM 533 N N . SER A 1 72 ? -14.069 19.364 36.979 1.00 94.19 72 SER A N 1
ATOM 534 C CA . SER A 1 72 ? -13.637 19.760 35.632 1.00 94.19 72 SER A CA 1
ATOM 535 C C . SER A 1 72 ? -12.599 18.817 34.999 1.00 94.19 72 SER A C 1
ATOM 537 O O . SER A 1 72 ? -12.135 19.088 33.888 1.00 94.19 72 SER A O 1
ATOM 539 N N . ASP A 1 73 ? -12.231 17.706 35.651 1.00 96.25 73 ASP A N 1
ATOM 540 C CA . ASP A 1 73 ? -11.214 16.775 35.148 1.00 96.25 73 ASP A CA 1
ATOM 541 C C . ASP A 1 73 ? -11.762 15.829 34.063 1.00 96.25 73 ASP A C 1
ATOM 543 O O . ASP A 1 73 ? -12.101 14.661 34.279 1.00 96.25 73 ASP A O 1
ATOM 547 N N . VAL A 1 74 ? -11.808 16.342 32.834 1.00 95.38 74 VAL A N 1
ATOM 548 C CA . VAL A 1 74 ? -12.218 15.588 31.641 1.00 95.38 74 VAL A CA 1
ATOM 549 C C . VAL A 1 74 ? -11.265 14.423 31.334 1.00 95.38 74 VAL A C 1
ATOM 551 O O . VAL A 1 74 ? -11.687 13.412 30.762 1.00 95.38 74 VAL A O 1
ATOM 554 N N . ALA A 1 75 ? -9.983 14.532 31.693 1.00 95.31 75 ALA A N 1
ATOM 555 C CA . ALA A 1 75 ? -9.005 13.479 31.440 1.00 95.31 75 ALA A CA 1
ATOM 556 C C . ALA A 1 75 ? -9.217 12.293 32.393 1.00 95.31 75 ALA A C 1
ATOM 558 O O . ALA A 1 75 ? -9.270 11.148 31.931 1.00 95.31 75 ALA A O 1
ATOM 559 N N . GLY A 1 76 ? -9.412 12.566 33.686 1.00 96.88 76 GLY A N 1
ATOM 560 C CA . GLY A 1 76 ? -9.769 11.576 34.701 1.00 96.88 76 GLY A CA 1
ATOM 561 C C . GLY A 1 76 ? -11.079 10.865 34.375 1.00 96.88 76 GLY A C 1
ATOM 562 O O . GLY A 1 76 ? -11.110 9.632 34.331 1.00 96.88 76 GLY A O 1
ATOM 563 N N . TYR A 1 77 ? -12.117 11.622 34.008 1.00 97.75 77 TYR A N 1
ATOM 564 C CA . TYR A 1 77 ? -13.392 11.070 33.541 1.00 97.75 77 TYR A CA 1
ATOM 565 C C . TYR A 1 77 ? -13.217 10.110 32.354 1.00 97.75 77 TYR A C 1
ATOM 567 O O . TYR A 1 77 ? -13.698 8.977 32.381 1.00 97.75 77 TYR A O 1
ATOM 575 N N . ASN A 1 78 ? -12.483 10.521 31.314 1.00 96.25 78 ASN A N 1
ATOM 576 C CA . ASN A 1 78 ? -12.263 9.674 30.142 1.00 96.25 78 ASN A CA 1
ATOM 577 C C . ASN A 1 78 ? -11.413 8.436 30.458 1.00 96.25 78 ASN A C 1
ATOM 579 O O . ASN A 1 78 ? -11.621 7.379 29.858 1.00 96.25 78 ASN A O 1
ATOM 583 N N . SER A 1 79 ? -10.464 8.543 31.389 1.00 95.62 79 SER A N 1
ATOM 584 C CA . SER A 1 79 ? -9.679 7.404 31.874 1.00 95.62 79 SER A CA 1
ATOM 585 C C . SER A 1 79 ? -10.576 6.379 32.575 1.00 95.62 79 SER A C 1
ATOM 587 O O . SER A 1 79 ? -10.599 5.211 32.183 1.00 95.62 79 SER A O 1
ATOM 589 N N . TRP A 1 80 ? -11.399 6.833 33.526 1.00 97.62 80 TRP A N 1
ATOM 590 C CA . TRP A 1 80 ? -12.389 6.013 34.230 1.00 97.62 80 TRP A CA 1
ATOM 591 C C . TRP A 1 80 ? -13.379 5.341 33.269 1.00 97.62 80 TRP A C 1
ATOM 593 O O . TRP A 1 80 ? -13.534 4.118 33.281 1.00 97.62 80 TRP A O 1
ATOM 603 N N . ARG A 1 81 ? -13.980 6.126 32.368 1.00 97.25 81 ARG A N 1
ATOM 604 C CA . ARG A 1 81 ? -14.909 5.645 31.336 1.00 97.25 81 ARG A CA 1
ATOM 605 C C . ARG A 1 81 ? -14.278 4.532 30.500 1.00 97.25 81 ARG A C 1
ATOM 607 O O . ARG A 1 81 ? -14.928 3.536 30.182 1.00 97.25 81 ARG A O 1
ATOM 614 N N . ASN A 1 82 ? -13.008 4.692 30.125 1.00 96.19 82 ASN A N 1
ATOM 615 C CA . ASN A 1 82 ? -12.307 3.703 29.317 1.00 96.19 82 ASN A CA 1
ATOM 616 C C . ASN A 1 82 ? -12.050 2.392 30.059 1.00 96.19 82 ASN A C 1
ATOM 618 O O . ASN A 1 82 ? -12.135 1.352 29.413 1.00 96.19 82 ASN A O 1
ATOM 622 N N . LEU A 1 83 ? -11.784 2.421 31.368 1.00 96.81 83 LEU A N 1
ATOM 623 C CA . LEU A 1 83 ? -11.620 1.202 32.165 1.00 96.81 83 LEU A CA 1
ATOM 624 C C . LEU A 1 83 ? -12.899 0.357 32.150 1.00 96.81 83 LEU A C 1
ATOM 626 O O . LEU A 1 83 ? -12.840 -0.835 31.857 1.00 96.81 83 LEU A O 1
ATOM 630 N N . ILE A 1 84 ? -14.060 0.977 32.381 1.00 96.88 84 ILE A N 1
ATOM 631 C CA . ILE A 1 84 ? -15.346 0.260 32.386 1.00 96.88 84 ILE A CA 1
ATOM 632 C C . ILE A 1 84 ? -15.644 -0.341 31.009 1.00 96.88 84 ILE A C 1
ATOM 634 O O . ILE A 1 84 ? -15.988 -1.519 30.904 1.00 96.88 84 ILE A O 1
ATOM 638 N N . LEU A 1 85 ? -15.464 0.440 29.941 1.00 96.94 85 LEU A N 1
ATOM 639 C CA . LEU A 1 85 ? -15.712 -0.029 28.577 1.00 96.94 85 LEU A CA 1
ATOM 640 C C . LEU A 1 85 ? -14.733 -1.124 28.134 1.00 96.94 85 LEU A C 1
ATOM 642 O O . LEU A 1 85 ? -15.139 -2.042 27.432 1.00 96.94 85 LEU A O 1
ATOM 646 N N . ASP A 1 86 ? -13.470 -1.077 28.560 1.00 96.31 86 ASP A N 1
ATOM 647 C CA . ASP A 1 86 ? -12.503 -2.151 28.298 1.00 96.31 86 ASP A CA 1
ATOM 648 C C . ASP A 1 86 ? -12.922 -3.461 28.974 1.00 96.31 86 ASP A C 1
ATOM 650 O O . ASP A 1 86 ? -12.915 -4.511 28.333 1.00 96.31 86 ASP A O 1
ATOM 654 N N . ALA A 1 87 ? -13.340 -3.404 30.243 1.00 95.06 87 ALA A N 1
ATOM 655 C CA . ALA A 1 87 ? -13.811 -4.580 30.973 1.00 95.06 87 ALA A CA 1
ATOM 656 C C . ALA A 1 87 ? -15.086 -5.177 30.355 1.00 95.06 87 ALA A C 1
ATOM 658 O O . ALA A 1 87 ? -15.193 -6.396 30.190 1.00 95.06 87 ALA A O 1
ATOM 659 N N . LEU A 1 88 ? -16.033 -4.313 29.972 1.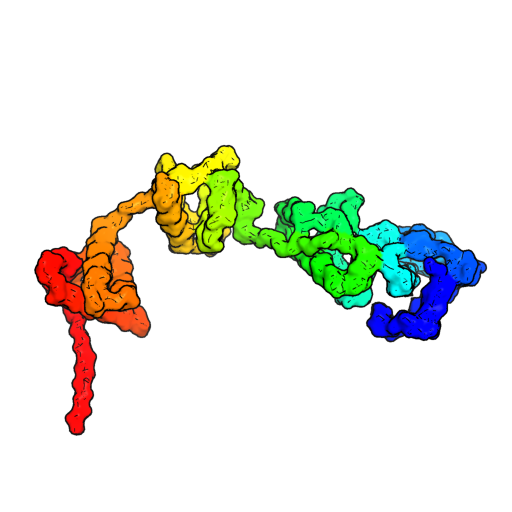00 95.12 88 LEU A N 1
ATOM 660 C CA . LEU A 1 88 ? -17.237 -4.688 29.233 1.00 95.12 88 LEU A CA 1
ATOM 661 C C . LEU A 1 88 ? -16.888 -5.373 27.909 1.00 95.12 88 LEU A C 1
ATOM 663 O O . LEU A 1 88 ? -17.444 -6.427 27.610 1.00 95.12 88 LEU A O 1
ATOM 667 N N . LEU A 1 89 ? -15.965 -4.798 27.133 1.00 95.31 89 LEU A N 1
ATOM 668 C CA . LEU A 1 89 ? -15.556 -5.322 25.833 1.00 95.31 89 LEU A CA 1
ATOM 669 C C . LEU A 1 89 ? -14.924 -6.708 25.961 1.00 95.31 89 LEU A C 1
ATOM 671 O O . LEU A 1 89 ? -15.301 -7.618 25.229 1.00 95.31 89 LEU A O 1
ATOM 675 N N . LEU A 1 90 ? -13.992 -6.873 26.902 1.00 94.44 90 LEU A N 1
ATOM 676 C CA . LEU A 1 90 ? -13.295 -8.139 27.135 1.00 94.44 90 LEU A CA 1
ATOM 677 C C . LEU A 1 90 ? -14.246 -9.237 27.623 1.00 94.44 90 LEU A C 1
ATOM 679 O O . LEU A 1 90 ? -14.162 -10.373 27.164 1.00 94.44 90 LEU A O 1
ATOM 683 N N . SER A 1 91 ? -15.193 -8.891 28.497 1.00 92.62 91 SER A N 1
ATOM 684 C CA . SER A 1 91 ? -16.159 -9.855 29.033 1.00 92.62 91 SER A CA 1
ATOM 685 C C . SER A 1 91 ? -17.254 -10.220 28.028 1.00 92.62 91 SER A C 1
ATOM 687 O O . SER A 1 91 ? -17.585 -11.393 27.870 1.00 92.62 91 SER A O 1
ATOM 689 N N . ALA A 1 92 ? -17.818 -9.231 27.327 1.00 90.81 92 ALA A N 1
ATOM 690 C CA . ALA A 1 92 ? -18.913 -9.449 26.382 1.00 90.81 92 ALA A CA 1
ATOM 691 C C . ALA A 1 92 ? -18.408 -10.020 25.053 1.00 90.81 92 ALA A C 1
ATOM 693 O O . ALA A 1 92 ? -19.077 -10.830 24.416 1.00 90.81 92 ALA A O 1
ATOM 694 N N . GLY A 1 93 ? -17.239 -9.555 24.602 1.00 90.62 93 GLY A N 1
ATOM 695 C CA . GLY A 1 93 ? -16.788 -9.706 23.222 1.00 90.62 93 GLY A CA 1
ATOM 696 C C . GLY A 1 93 ? -17.735 -9.073 22.202 1.00 90.62 93 GLY A C 1
ATOM 697 O O . GLY A 1 93 ? -17.855 -9.585 21.098 1.00 90.62 93 GLY A O 1
ATOM 698 N N . ALA A 1 94 ? -18.432 -8.001 22.578 1.00 92.62 94 ALA A N 1
ATOM 699 C CA . ALA A 1 94 ? -19.395 -7.295 21.738 1.00 92.62 94 ALA A CA 1
ATOM 700 C C . ALA A 1 94 ? -19.068 -5.799 21.699 1.00 92.62 94 ALA A C 1
ATOM 702 O O . ALA A 1 94 ? -18.346 -5.297 22.558 1.00 92.62 94 ALA A O 1
ATOM 703 N N . GLN A 1 95 ? -19.604 -5.075 20.716 1.00 93.75 95 GLN A N 1
ATOM 704 C CA . GLN A 1 95 ? -19.386 -3.635 20.603 1.00 93.75 95 GLN A CA 1
ATOM 705 C C . GLN A 1 95 ? -19.955 -2.893 21.825 1.00 93.75 95 GLN A C 1
ATOM 707 O O . GLN A 1 95 ? -21.118 -3.065 22.185 1.00 93.75 95 GLN A O 1
ATOM 712 N N . VAL A 1 96 ? -19.123 -2.056 22.453 1.00 95.62 96 VAL A N 1
ATOM 713 C CA . VAL A 1 96 ? -19.480 -1.277 23.655 1.00 95.62 96 VAL A CA 1
ATOM 714 C C . VAL A 1 96 ? -19.510 0.229 23.412 1.00 95.62 96 VAL A C 1
ATOM 716 O O . VAL A 1 96 ? -20.174 0.953 24.143 1.00 95.62 96 VAL A O 1
ATOM 719 N N . ASP A 1 97 ? -18.800 0.719 22.395 1.00 96.19 97 ASP A N 1
ATOM 720 C CA . ASP A 1 97 ? -18.825 2.128 22.010 1.00 96.19 97 ASP A CA 1
ATOM 721 C C . ASP A 1 97 ? -19.961 2.379 21.004 1.00 96.19 97 ASP A C 1
ATOM 723 O O . ASP A 1 97 ? -20.249 1.547 20.140 1.00 96.19 97 ASP A O 1
ATOM 727 N N . THR A 1 98 ? -20.599 3.546 21.108 1.00 94.06 98 THR A N 1
ATOM 728 C CA . THR A 1 98 ? -21.657 3.988 20.186 1.00 94.06 98 THR A CA 1
ATOM 729 C C . THR A 1 98 ? -21.125 4.221 18.775 1.00 94.06 98 THR A C 1
ATOM 731 O O . THR A 1 98 ? -21.754 3.813 17.802 1.00 94.06 98 THR A O 1
ATOM 734 N N . ASP A 1 99 ? -19.945 4.833 18.664 1.00 94.75 99 ASP A N 1
ATOM 735 C CA . ASP A 1 99 ? -19.211 4.972 17.409 1.00 94.75 99 ASP A CA 1
ATOM 736 C C . ASP A 1 99 ? -18.339 3.732 17.164 1.00 94.75 99 ASP A C 1
ATOM 738 O O . ASP A 1 99 ? -17.469 3.375 17.967 1.00 94.75 99 ASP A O 1
ATOM 742 N N . ALA A 1 100 ? -18.546 3.092 16.013 1.00 95.94 100 ALA A N 1
ATOM 743 C CA . ALA A 1 100 ? -17.784 1.924 15.600 1.00 95.94 100 ALA A CA 1
ATOM 744 C C . ALA A 1 100 ? -16.282 2.229 15.409 1.00 95.94 100 ALA A C 1
ATOM 746 O O . ALA A 1 100 ? -15.438 1.361 15.635 1.00 95.94 100 ALA A O 1
ATOM 747 N N . TRP A 1 101 ? -15.903 3.460 15.053 1.00 96.62 101 TRP A N 1
ATOM 748 C CA . TRP A 1 101 ? -14.488 3.836 14.979 1.00 96.62 101 TRP A CA 1
ATOM 749 C C . TRP A 1 101 ? -13.833 3.914 16.356 1.00 96.62 101 TRP A C 1
ATOM 751 O O . TRP A 1 101 ? -12.680 3.502 16.505 1.00 96.62 101 TRP A O 1
ATOM 761 N N . ASP A 1 102 ? -14.551 4.389 17.373 1.00 95.75 102 ASP A N 1
ATOM 762 C CA . ASP A 1 102 ? -14.059 4.369 18.751 1.00 95.75 102 ASP A CA 1
ATOM 763 C C . ASP A 1 102 ? -13.946 2.935 19.285 1.00 95.75 102 ASP A C 1
ATOM 765 O O . ASP A 1 102 ? -12.922 2.598 19.887 1.00 95.75 102 ASP A O 1
ATOM 769 N N . GLY A 1 103 ? -14.911 2.069 18.961 1.00 96.12 103 GLY A N 1
ATOM 770 C CA . GLY A 1 103 ? -14.840 0.637 19.265 1.00 96.12 103 GLY A CA 1
ATOM 771 C C . GLY A 1 103 ? -13.613 -0.034 18.639 1.00 96.12 103 GLY A C 1
ATOM 772 O O . GLY A 1 103 ? -12.854 -0.718 19.327 1.00 96.12 103 GLY A O 1
ATOM 773 N N . LEU A 1 104 ? -13.339 0.226 17.357 1.00 97.44 104 LEU A N 1
ATOM 774 C CA . LEU A 1 104 ? -12.165 -0.322 16.676 1.00 97.44 104 LEU A CA 1
ATOM 775 C C . LEU A 1 104 ? -10.854 0.193 17.293 1.00 97.44 104 LEU A C 1
ATOM 777 O O . LEU A 1 104 ? -9.921 -0.581 17.506 1.00 97.44 104 LEU A O 1
ATOM 781 N N . ARG A 1 105 ? -10.771 1.486 17.638 1.00 96.88 105 ARG A N 1
ATOM 782 C CA . ARG A 1 105 ? -9.600 2.048 18.339 1.00 96.88 105 ARG A CA 1
ATOM 783 C C . ARG A 1 105 ? -9.408 1.428 19.723 1.00 96.88 105 ARG A C 1
ATOM 785 O O . ARG A 1 105 ? -8.262 1.244 20.138 1.00 96.88 105 ARG A O 1
ATOM 792 N N . ARG A 1 106 ? -10.492 1.105 20.438 1.00 96.50 106 ARG A N 1
ATOM 793 C CA . ARG A 1 106 ? -10.437 0.407 21.731 1.00 96.50 106 ARG A CA 1
ATOM 794 C C . ARG A 1 106 ? -9.833 -0.982 21.576 1.00 96.50 106 ARG A C 1
ATOM 796 O O . ARG A 1 106 ? -8.858 -1.278 22.263 1.00 96.50 106 ARG A O 1
ATOM 803 N N . VAL A 1 107 ? -10.333 -1.770 20.624 1.00 96.75 107 VAL A N 1
ATOM 804 C CA . VAL A 1 107 ? -9.778 -3.090 20.280 1.00 96.75 107 VAL A CA 1
ATOM 805 C C . VAL A 1 107 ? -8.295 -2.978 19.939 1.00 96.75 107 VAL A C 1
ATOM 807 O O . VAL A 1 107 ? -7.463 -3.653 20.538 1.00 96.75 107 VAL A O 1
ATOM 810 N N . ALA A 1 108 ? -7.941 -2.047 19.053 1.00 96.81 108 ALA A N 1
ATOM 811 C CA . ALA A 1 108 ? -6.562 -1.827 18.640 1.00 96.81 108 ALA A CA 1
ATOM 812 C C . ALA A 1 108 ? -5.637 -1.473 19.813 1.00 96.81 108 ALA A C 1
ATOM 814 O O . ALA A 1 108 ? -4.498 -1.936 19.874 1.00 96.81 108 ALA A O 1
ATOM 815 N N . ARG A 1 109 ? -6.121 -0.665 20.764 1.00 95.81 109 ARG A N 1
ATOM 816 C CA . ARG A 1 109 ? -5.360 -0.289 21.958 1.00 95.81 109 ARG A CA 1
ATOM 817 C C . ARG A 1 109 ? -5.152 -1.473 22.897 1.00 95.81 109 ARG A C 1
ATOM 819 O O . ARG A 1 109 ? -4.065 -1.572 23.456 1.00 95.81 109 ARG A O 1
ATOM 826 N N . ILE A 1 110 ? -6.162 -2.320 23.080 1.00 94.75 110 ILE A N 1
ATOM 827 C CA . ILE A 1 110 ? -6.074 -3.514 23.930 1.00 94.75 110 ILE A CA 1
ATOM 828 C C . ILE A 1 110 ? -5.098 -4.524 23.318 1.00 94.75 110 ILE A C 1
ATOM 830 O O . ILE A 1 110 ? -4.147 -4.920 23.981 1.00 94.75 110 ILE A O 1
ATOM 834 N N . CYS A 1 111 ? -5.266 -4.860 22.037 1.00 93.81 111 CYS A N 1
ATOM 835 C CA . CYS A 1 111 ? -4.456 -5.881 21.369 1.00 93.81 111 CYS A CA 1
ATOM 836 C C . CYS A 1 111 ? -3.011 -5.436 21.088 1.00 93.81 111 CYS A C 1
ATOM 838 O O . CYS A 1 111 ? -2.076 -6.224 21.187 1.00 93.81 111 CYS A O 1
ATOM 840 N N . ARG A 1 112 ? -2.807 -4.174 20.680 1.00 94.69 112 ARG A N 1
ATOM 841 C CA . ARG A 1 112 ? -1.533 -3.704 20.092 1.00 94.69 112 ARG A CA 1
ATOM 842 C C . ARG A 1 112 ? -0.991 -2.411 20.715 1.00 94.69 112 ARG A C 1
ATOM 844 O O . ARG A 1 112 ? 0.054 -1.914 20.294 1.00 94.69 112 ARG A O 1
ATOM 851 N N . GLY A 1 113 ? -1.672 -1.846 21.712 1.00 93.88 113 GLY A N 1
ATOM 852 C CA . GLY A 1 113 ? -1.237 -0.647 22.431 1.00 93.88 113 GLY A CA 1
ATOM 853 C C . GLY A 1 113 ? -1.631 0.691 21.785 1.00 93.88 113 GLY A C 1
ATOM 854 O O . GLY A 1 113 ? -2.111 0.786 20.653 1.00 93.88 113 GLY A O 1
ATOM 855 N N . ARG A 1 114 ? -1.418 1.782 22.535 1.00 92.31 114 ARG A N 1
ATOM 856 C CA . ARG A 1 114 ? -1.894 3.137 22.185 1.00 92.31 114 ARG A CA 1
ATOM 857 C C . ARG A 1 114 ? -1.285 3.690 20.894 1.00 92.31 114 ARG A C 1
ATOM 859 O O . ARG A 1 114 ? -1.997 4.277 20.084 1.00 92.31 114 ARG A O 1
ATOM 866 N N . ALA A 1 115 ? 0.016 3.486 20.688 1.00 92.81 115 ALA A N 1
ATOM 867 C CA . ALA A 1 115 ? 0.714 3.969 19.496 1.00 92.81 115 ALA A CA 1
ATOM 868 C C . ALA A 1 115 ? 0.169 3.332 18.206 1.00 92.81 115 ALA A C 1
ATOM 870 O O . ALA A 1 115 ? 0.091 3.995 17.173 1.00 92.81 115 ALA A O 1
ATOM 871 N N . PHE A 1 116 ? -0.247 2.063 18.273 1.00 95.56 116 PHE A N 1
ATOM 872 C CA . PHE A 1 116 ? -0.881 1.371 17.156 1.00 95.56 116 PHE A CA 1
ATOM 873 C C . PHE A 1 116 ? -2.292 1.915 16.897 1.00 95.56 116 PHE A C 1
ATOM 875 O O . PHE A 1 116 ? -2.600 2.298 15.769 1.00 95.56 116 PHE A O 1
ATOM 882 N N . ALA A 1 117 ? -3.111 2.044 17.946 1.00 96.00 117 ALA A N 1
ATOM 883 C CA . ALA A 1 117 ? -4.477 2.563 17.846 1.00 96.00 117 ALA A CA 1
ATOM 884 C C . ALA A 1 117 ? -4.551 3.974 17.232 1.00 96.00 117 ALA A C 1
ATOM 886 O O . ALA A 1 117 ? -5.465 4.263 16.461 1.00 96.00 117 ALA A O 1
ATOM 887 N N . ASN A 1 118 ? -3.568 4.838 17.509 1.00 94.75 118 ASN A N 1
ATOM 888 C CA . ASN A 1 118 ? -3.514 6.196 16.956 1.00 94.75 118 ASN A CA 1
ATOM 889 C C . ASN A 1 118 ? -3.464 6.228 15.417 1.00 94.75 118 ASN A C 1
ATOM 891 O O . ASN A 1 118 ? -3.943 7.187 14.816 1.00 94.75 118 ASN A O 1
ATOM 895 N N . ARG A 1 119 ? -2.953 5.179 14.757 1.00 96.06 119 ARG A N 1
ATOM 896 C CA . ARG A 1 119 ? -2.908 5.102 13.283 1.00 96.06 119 ARG A CA 1
ATOM 897 C C . ARG A 1 119 ? -4.304 5.089 12.661 1.00 96.06 119 ARG A C 1
ATOM 899 O O . ARG A 1 119 ? -4.491 5.599 11.560 1.00 96.06 119 ARG A O 1
ATOM 906 N N . LEU A 1 120 ? -5.289 4.554 13.381 1.00 97.44 120 LEU A N 1
ATOM 907 C CA . LEU A 1 120 ? -6.672 4.446 12.917 1.00 97.44 120 LEU A CA 1
ATOM 908 C C . LEU A 1 120 ? -7.382 5.800 12.853 1.00 97.44 120 LEU A C 1
ATOM 910 O O . LEU A 1 120 ? -8.322 5.951 12.074 1.00 97.44 120 LEU A O 1
ATOM 914 N N . TYR A 1 121 ? -6.918 6.798 13.619 1.00 95.38 121 TYR A N 1
ATOM 915 C CA . TYR A 1 121 ? -7.448 8.160 13.539 1.00 95.38 121 TYR A CA 1
ATOM 916 C C . TYR A 1 121 ? -7.389 8.682 12.101 1.00 95.38 121 TYR A C 1
ATOM 918 O O . TYR A 1 121 ? -8.381 9.197 11.589 1.00 95.38 121 TYR A O 1
ATOM 926 N N . HIS A 1 122 ? -6.266 8.443 11.417 1.00 94.19 122 HIS A N 1
ATOM 927 C CA . HIS A 1 122 ? -6.057 8.923 10.057 1.00 94.19 122 HIS A CA 1
ATOM 928 C C . HIS A 1 122 ? -7.016 8.310 9.030 1.00 94.19 122 HIS A C 1
ATOM 930 O O . HIS A 1 122 ? -7.289 8.952 8.020 1.00 94.19 122 HIS A O 1
ATOM 936 N N . VAL A 1 123 ? -7.553 7.116 9.284 1.00 97.00 123 VAL A N 1
ATOM 937 C CA . VAL A 1 123 ? -8.590 6.517 8.432 1.00 97.00 123 VAL A CA 1
ATOM 938 C C . VAL A 1 123 ? -9.948 7.106 8.783 1.00 97.00 123 VAL A C 1
ATOM 940 O O . VAL A 1 123 ? -10.606 7.699 7.935 1.00 97.00 123 VAL A O 1
ATOM 943 N N . SER A 1 124 ? -10.327 7.028 10.059 1.00 96.38 124 SER A N 1
ATOM 944 C CA . SER A 1 124 ? -11.636 7.486 10.539 1.00 96.38 124 SER A CA 1
ATOM 945 C C . SER A 1 124 ? -11.928 8.965 10.258 1.00 96.38 124 SER A C 1
ATOM 947 O O . SER A 1 124 ? -13.079 9.329 10.076 1.00 96.38 124 SER A O 1
ATOM 949 N N . SER A 1 125 ? -10.901 9.821 10.198 1.00 95.38 125 SER A N 1
ATOM 950 C CA . SER A 1 125 ? -11.067 11.253 9.925 1.00 95.38 125 SER A CA 1
ATOM 951 C C . SER A 1 125 ? -11.215 11.582 8.433 1.00 95.38 125 SER A C 1
ATOM 953 O O . SER A 1 125 ? -11.302 12.757 8.094 1.00 95.38 125 SER A O 1
ATOM 955 N N . ARG A 1 126 ? -11.109 10.586 7.542 1.00 95.75 126 ARG A N 1
ATOM 956 C CA . ARG A 1 126 ? -11.096 10.760 6.076 1.00 95.75 126 ARG A CA 1
ATOM 957 C C . ARG A 1 126 ? -12.173 9.949 5.362 1.00 95.75 126 ARG A C 1
ATOM 959 O O . ARG A 1 126 ? -12.454 10.223 4.202 1.00 95.75 126 ARG A O 1
ATOM 966 N N . VAL A 1 127 ? -12.752 8.950 6.025 1.00 95.06 127 VAL A N 1
ATOM 967 C CA . VAL A 1 127 ? -13.899 8.220 5.477 1.00 95.06 127 VAL A CA 1
ATOM 968 C C . VAL A 1 127 ? -15.146 9.112 5.466 1.00 95.06 127 VAL A C 1
ATOM 970 O O . VAL A 1 127 ? -15.288 9.957 6.355 1.00 95.06 127 VAL A O 1
ATOM 973 N N . PRO A 1 128 ? -16.067 8.927 4.503 1.00 92.25 128 PRO A N 1
ATOM 974 C CA . PRO A 1 128 ? -17.330 9.654 4.489 1.00 92.25 128 PRO A CA 1
ATOM 975 C C . PRO A 1 128 ? -18.100 9.478 5.801 1.00 92.25 128 PRO A C 1
ATOM 977 O O . PRO A 1 128 ? -18.091 8.394 6.401 1.00 92.25 128 PRO A O 1
ATOM 980 N N . GLN A 1 129 ? -18.788 10.534 6.236 1.00 91.25 129 GLN A N 1
ATOM 981 C CA . GLN A 1 129 ? -19.569 10.514 7.470 1.00 91.25 129 GLN A CA 1
ATOM 982 C C . GLN A 1 129 ? -20.572 9.352 7.459 1.00 91.25 129 GLN A C 1
ATOM 984 O O . GLN A 1 129 ? -21.239 9.097 6.462 1.00 91.25 129 GLN A O 1
ATOM 989 N N . GLY A 1 130 ? -20.658 8.631 8.578 1.00 91.19 130 GLY A N 1
ATOM 990 C CA . GLY A 1 130 ? -21.539 7.471 8.705 1.00 91.19 130 GLY A CA 1
ATOM 991 C C . GLY A 1 130 ? -20.989 6.175 8.104 1.00 91.19 130 GLY A C 1
ATOM 992 O O . GLY A 1 130 ? -21.670 5.160 8.188 1.00 91.19 130 GLY A O 1
ATOM 993 N N . THR A 1 131 ? -19.767 6.160 7.557 1.00 94.88 131 THR A N 1
ATOM 994 C CA . THR A 1 131 ? -19.112 4.923 7.095 1.00 94.88 131 THR A CA 1
ATOM 995 C C . THR A 1 131 ? -18.475 4.188 8.281 1.00 94.88 131 THR A C 1
ATOM 997 O O . THR A 1 131 ? -17.428 4.631 8.769 1.00 94.88 131 THR A O 1
ATOM 1000 N N . PRO A 1 132 ? -19.048 3.072 8.778 1.00 96.56 132 PRO A N 1
ATOM 1001 C CA . PRO A 1 132 ? -18.413 2.288 9.831 1.00 96.56 132 PRO A CA 1
ATOM 1002 C C . PRO A 1 132 ? -17.192 1.534 9.279 1.00 96.56 132 PRO A C 1
ATOM 1004 O O . PRO A 1 132 ? -17.140 1.259 8.076 1.00 96.56 132 PRO A O 1
ATOM 1007 N N . PRO A 1 133 ? -16.245 1.109 10.136 1.00 97.25 133 PRO A N 1
ATOM 1008 C CA . PRO A 1 133 ? -15.058 0.390 9.683 1.00 97.25 133 PRO A CA 1
ATOM 1009 C C . PRO A 1 133 ? -15.388 -0.873 8.879 1.00 97.25 133 PRO A C 1
ATOM 1011 O O . PRO A 1 133 ? -14.766 -1.105 7.852 1.00 97.25 133 PRO A O 1
ATOM 1014 N N . ARG A 1 134 ? -16.423 -1.632 9.267 1.00 97.06 134 ARG A N 1
ATOM 1015 C CA . ARG A 1 134 ? -16.876 -2.838 8.547 1.00 97.06 134 ARG A CA 1
ATOM 1016 C C . ARG A 1 134 ? -17.298 -2.608 7.089 1.00 97.06 134 ARG A C 1
ATOM 1018 O O . ARG A 1 134 ? -17.298 -3.547 6.303 1.00 97.06 134 ARG A O 1
ATOM 1025 N N . ASN A 1 135 ? -17.662 -1.375 6.732 1.00 96.31 135 ASN A N 1
ATOM 1026 C CA . ASN A 1 135 ? -18.072 -1.016 5.373 1.00 96.31 135 ASN A CA 1
ATOM 1027 C C . ASN A 1 135 ? -16.903 -0.476 4.535 1.00 96.31 135 ASN A C 1
ATOM 1029 O O . ASN A 1 135 ? -17.096 -0.141 3.369 1.00 96.31 135 ASN A O 1
ATOM 1033 N N . LEU A 1 136 ? -15.702 -0.352 5.106 1.00 95.94 136 LEU A N 1
ATOM 1034 C CA . LEU A 1 136 ? -14.543 0.145 4.382 1.00 95.94 136 LEU A CA 1
ATOM 1035 C C . LEU A 1 136 ? -14.033 -0.926 3.410 1.00 95.94 136 LEU A C 1
ATOM 1037 O O . LEU A 1 136 ? -13.514 -1.959 3.825 1.00 95.94 136 LEU A O 1
ATOM 1041 N N . THR A 1 137 ? -14.165 -0.666 2.112 1.00 93.00 137 THR A N 1
ATOM 1042 C CA . THR A 1 137 ? -13.682 -1.547 1.040 1.00 93.00 137 THR A CA 1
ATOM 1043 C C . THR A 1 137 ? -12.374 -1.031 0.438 1.00 93.00 137 THR A C 1
ATOM 1045 O O . THR A 1 137 ? -12.000 0.130 0.625 1.00 93.00 137 THR A O 1
ATOM 1048 N N . SER A 1 138 ? -11.688 -1.876 -0.337 1.00 88.38 138 SER A N 1
ATOM 1049 C CA . SER A 1 138 ? -10.511 -1.475 -1.121 1.00 88.38 138 SER A CA 1
ATOM 1050 C C . SER A 1 138 ? -10.817 -0.348 -2.113 1.00 88.38 138 SER A C 1
ATOM 1052 O O . SER A 1 138 ? -9.982 0.535 -2.296 1.00 88.38 138 SER A O 1
ATOM 1054 N N . LEU A 1 139 ? -12.023 -0.327 -2.694 1.00 84.75 139 LEU A N 1
ATOM 1055 C CA . LEU A 1 139 ? -12.474 0.729 -3.606 1.00 84.75 139 LEU A CA 1
ATOM 1056 C C . LEU A 1 139 ? -12.628 2.076 -2.890 1.00 84.75 139 LEU A C 1
ATOM 1058 O O . LEU A 1 139 ? -12.052 3.062 -3.338 1.00 84.75 139 LEU A O 1
ATOM 1062 N N . ILE A 1 140 ? -13.313 2.104 -1.740 1.00 91.75 140 ILE A N 1
ATOM 1063 C CA . ILE A 1 140 ? -13.459 3.327 -0.929 1.00 91.75 140 ILE A CA 1
ATOM 1064 C C . ILE A 1 140 ? -12.081 3.823 -0.471 1.00 91.75 140 ILE A C 1
ATOM 1066 O O . ILE A 1 140 ? -11.779 5.014 -0.526 1.00 91.75 140 ILE A O 1
ATOM 1070 N N . ALA A 1 141 ? -11.209 2.907 -0.042 1.00 93.94 141 ALA A N 1
ATOM 1071 C CA . ALA A 1 141 ? -9.852 3.249 0.365 1.00 93.94 141 ALA A CA 1
ATOM 1072 C C . ALA A 1 141 ? -9.024 3.839 -0.790 1.00 93.94 141 ALA A C 1
ATOM 1074 O O . ALA A 1 141 ? -8.256 4.776 -0.571 1.00 93.94 141 ALA A O 1
ATOM 1075 N N . LEU A 1 142 ? -9.178 3.313 -2.008 1.00 88.50 142 LEU A N 1
ATOM 1076 C CA . LEU A 1 142 ? -8.502 3.815 -3.201 1.00 88.50 142 LEU A CA 1
ATOM 1077 C C . LEU A 1 142 ? -8.998 5.211 -3.592 1.00 88.50 142 LEU A C 1
ATOM 1079 O O . LEU A 1 142 ? -8.175 6.077 -3.883 1.00 88.50 142 LEU A O 1
ATOM 1083 N N . GLU A 1 143 ? -10.308 5.446 -3.542 1.00 88.75 143 GLU A N 1
ATOM 1084 C CA . GLU A 1 143 ? -10.911 6.754 -3.805 1.00 88.75 143 GLU A CA 1
ATOM 1085 C C . GLU A 1 143 ? -10.401 7.810 -2.819 1.00 88.75 143 GLU A C 1
ATOM 1087 O O . GLU A 1 143 ? -9.858 8.835 -3.238 1.00 88.75 143 GLU A O 1
ATOM 1092 N N . ILE A 1 144 ? -10.462 7.526 -1.513 1.00 93.38 144 ILE A N 1
ATOM 1093 C CA . ILE A 1 144 ? -9.948 8.434 -0.482 1.00 93.38 144 ILE A CA 1
ATOM 1094 C C . ILE A 1 144 ? -8.465 8.693 -0.719 1.00 93.38 144 ILE A C 1
ATOM 1096 O O . ILE A 1 144 ? -8.056 9.847 -0.824 1.00 93.38 144 ILE A O 1
ATOM 1100 N N . ASP A 1 145 ? -7.652 7.641 -0.842 1.00 91.56 145 ASP A N 1
ATOM 1101 C CA . ASP A 1 145 ? -6.211 7.797 -1.012 1.00 91.56 145 ASP A CA 1
ATOM 1102 C C . ASP A 1 145 ? -5.860 8.592 -2.271 1.00 91.56 145 ASP A C 1
ATOM 1104 O O . ASP A 1 145 ? -4.897 9.356 -2.214 1.00 91.56 145 ASP A O 1
ATOM 1108 N N . SER A 1 146 ? -6.640 8.469 -3.358 1.00 84.19 146 SER A N 1
ATOM 1109 C CA . SER A 1 146 ? -6.444 9.208 -4.613 1.00 84.19 146 SER A CA 1
ATOM 1110 C C . SER A 1 146 ? -6.438 10.726 -4.405 1.00 84.19 146 SER A C 1
ATOM 1112 O O . SER A 1 146 ? -5.596 11.402 -4.999 1.00 84.19 146 SER A O 1
ATOM 1114 N N . SER A 1 147 ? -7.277 11.219 -3.486 1.00 87.56 147 SER A N 1
ATOM 1115 C CA . SER A 1 147 ? -7.399 12.633 -3.109 1.00 87.56 147 SER A CA 1
ATOM 1116 C C . SER A 1 147 ? -6.303 13.127 -2.153 1.00 87.56 147 SER A C 1
ATOM 1118 O O . SER A 1 147 ? -6.113 14.330 -1.984 1.00 87.56 147 SER A O 1
ATOM 1120 N N . LEU A 1 148 ? -5.556 12.212 -1.524 1.00 89.25 148 LEU A N 1
ATOM 1121 C CA . LEU A 1 148 ? -4.528 12.540 -0.539 1.00 89.25 148 LEU A CA 1
ATOM 1122 C C . LEU A 1 148 ? -3.140 12.646 -1.171 1.00 89.25 148 LEU A C 1
ATOM 1124 O O . LEU A 1 148 ? -2.767 11.886 -2.067 1.00 89.25 148 LEU A O 1
ATOM 1128 N N . THR A 1 149 ? -2.309 13.519 -0.604 1.00 85.50 149 THR A N 1
ATOM 1129 C CA . THR A 1 149 ? -0.903 13.677 -0.993 1.00 85.50 149 THR A CA 1
ATOM 1130 C C . THR A 1 149 ? 0.021 13.647 0.228 1.00 85.50 149 THR A C 1
ATOM 1132 O O . THR A 1 149 ? -0.422 13.677 1.377 1.00 85.50 149 THR A O 1
ATOM 1135 N N . GLY A 1 150 ? 1.330 13.512 -0.010 1.00 87.94 150 GLY A N 1
ATOM 1136 C CA . GLY A 1 150 ? 2.363 13.692 1.013 1.00 87.94 150 GLY A CA 1
ATOM 1137 C C . GLY A 1 150 ? 2.168 12.866 2.291 1.00 87.94 150 GLY A C 1
ATOM 1138 O O . GLY A 1 150 ? 2.058 11.637 2.259 1.00 87.94 150 GLY A O 1
ATOM 1139 N N . GLN A 1 151 ? 2.192 13.548 3.440 1.00 92.31 151 GLN A N 1
ATOM 1140 C CA . GLN A 1 151 ? 2.068 12.909 4.750 1.00 92.31 151 GLN A CA 1
ATOM 1141 C C . GLN A 1 151 ? 0.686 12.290 4.971 1.00 92.31 151 GLN A C 1
ATOM 1143 O O . GLN A 1 151 ? 0.608 11.214 5.560 1.00 92.31 151 GLN A O 1
ATOM 1148 N N . ASP A 1 152 ? -0.375 12.911 4.459 1.00 92.38 152 ASP A N 1
ATOM 1149 C CA . ASP A 1 152 ? -1.741 12.434 4.662 1.00 92.38 152 ASP A CA 1
ATOM 1150 C C . ASP A 1 152 ? -1.976 11.080 4.003 1.00 92.38 152 ASP A C 1
ATOM 1152 O O . ASP A 1 152 ? -2.491 10.172 4.654 1.00 92.38 152 ASP A O 1
ATOM 1156 N N . SER A 1 153 ? -1.516 10.900 2.759 1.00 92.25 153 SER A N 1
ATOM 1157 C CA . SER A 1 153 ? -1.587 9.597 2.080 1.00 92.25 153 SER A CA 1
ATOM 1158 C C . SER A 1 153 ? -0.759 8.539 2.819 1.00 92.25 153 SER A C 1
ATOM 1160 O O . SER A 1 153 ? -1.226 7.419 3.036 1.00 92.25 153 SER A O 1
ATOM 1162 N N . ARG A 1 154 ? 0.452 8.882 3.290 1.00 93.31 154 ARG A N 1
ATOM 1163 C CA . ARG A 1 154 ? 1.292 7.941 4.056 1.00 93.31 154 ARG A CA 1
ATOM 1164 C C . ARG A 1 154 ? 0.621 7.498 5.355 1.00 93.31 154 ARG A C 1
ATOM 1166 O O . ARG A 1 154 ? 0.550 6.297 5.612 1.00 93.31 154 ARG A O 1
ATOM 1173 N N . SER A 1 155 ? 0.126 8.441 6.152 1.00 95.69 155 SER A N 1
ATOM 1174 C CA . SER A 1 155 ? -0.555 8.152 7.416 1.00 95.69 155 SER A CA 1
ATOM 1175 C C . SER A 1 155 ? -1.860 7.379 7.201 1.00 95.69 155 SER A C 1
ATOM 1177 O O . SER A 1 155 ? -2.136 6.436 7.942 1.00 95.69 155 SER A O 1
ATOM 1179 N N . PHE A 1 156 ? -2.632 7.715 6.162 1.00 96.62 156 PHE A N 1
ATOM 1180 C CA . PHE A 1 156 ? -3.847 6.989 5.793 1.00 96.62 156 PHE A CA 1
ATOM 1181 C C . PHE A 1 156 ? -3.545 5.525 5.453 1.00 96.62 156 PHE A C 1
ATOM 1183 O O . PHE A 1 156 ? -4.107 4.622 6.069 1.00 96.62 156 PHE A O 1
ATOM 1190 N N . ARG A 1 157 ? -2.571 5.270 4.571 1.00 95.88 157 ARG A N 1
ATOM 1191 C CA . ARG A 1 157 ? -2.131 3.911 4.203 1.00 95.88 157 ARG A CA 1
ATOM 1192 C C . ARG A 1 157 ? -1.608 3.104 5.389 1.00 95.88 157 ARG A C 1
ATOM 1194 O O . ARG A 1 157 ? -1.872 1.909 5.474 1.00 95.88 157 ARG A O 1
ATOM 1201 N N . GLN A 1 158 ? -0.880 3.738 6.310 1.00 96.12 158 GLN A N 1
ATOM 1202 C CA . GLN A 1 158 ? -0.458 3.088 7.557 1.00 96.12 158 GLN A CA 1
ATOM 1203 C C . GLN A 1 158 ? -1.653 2.700 8.432 1.00 96.12 158 GLN A C 1
ATOM 1205 O O . GLN A 1 158 ? -1.634 1.637 9.050 1.00 96.12 158 GLN A O 1
ATOM 1210 N N . GLY A 1 159 ? -2.685 3.543 8.478 1.00 97.38 159 GLY A N 1
ATOM 1211 C CA . GLY A 1 159 ? -3.935 3.241 9.160 1.00 97.38 159 GLY A CA 1
ATOM 1212 C C . GLY A 1 159 ? -4.694 2.075 8.521 1.00 97.38 159 GLY A C 1
ATOM 1213 O O . GLY A 1 159 ? -5.147 1.201 9.250 1.00 97.38 159 GLY A O 1
ATOM 1214 N N . LEU A 1 160 ? -4.756 1.990 7.187 1.00 97.75 160 LEU A N 1
ATOM 1215 C CA . LEU A 1 160 ? -5.338 0.831 6.489 1.00 97.75 160 LEU A CA 1
ATOM 1216 C C . LEU A 1 160 ? -4.586 -0.462 6.819 1.00 97.75 160 LEU A C 1
ATOM 1218 O O . LEU A 1 160 ? -5.201 -1.463 7.168 1.00 97.75 160 LEU A O 1
ATOM 1222 N N . GLY A 1 161 ? -3.250 -0.417 6.816 1.00 97.00 161 GLY A N 1
ATOM 1223 C CA . GLY A 1 161 ? -2.436 -1.555 7.245 1.00 97.00 161 GLY A CA 1
ATOM 1224 C C . GLY A 1 161 ? -2.661 -1.942 8.713 1.00 97.00 161 GLY A C 1
ATOM 1225 O O . GLY A 1 161 ? -2.527 -3.110 9.062 1.00 97.00 161 GLY A O 1
ATOM 1226 N N . ALA A 1 162 ? -3.027 -0.988 9.576 1.00 97.44 162 ALA A N 1
ATOM 1227 C CA . ALA A 1 162 ? -3.416 -1.282 10.952 1.00 97.44 162 ALA A CA 1
ATOM 1228 C C . ALA A 1 162 ? -4.785 -1.978 11.032 1.00 97.44 162 ALA A C 1
ATOM 1230 O O . ALA A 1 162 ? -4.944 -2.853 11.872 1.00 97.44 162 ALA A O 1
ATOM 1231 N N . ILE A 1 163 ? -5.744 -1.637 10.161 1.00 97.88 163 ILE A N 1
ATOM 1232 C CA . ILE A 1 163 ? -7.029 -2.351 10.053 1.00 97.88 163 ILE A CA 1
ATOM 1233 C C . ILE A 1 163 ? -6.791 -3.793 9.595 1.00 97.88 163 ILE A C 1
ATOM 1235 O O . ILE A 1 163 ? -7.277 -4.715 10.242 1.00 97.88 163 ILE A O 1
ATOM 1239 N N . ASP A 1 164 ? -5.993 -3.989 8.544 1.00 97.94 164 ASP A N 1
ATOM 1240 C CA . ASP A 1 164 ? -5.663 -5.326 8.037 1.00 97.94 164 ASP A CA 1
ATOM 1241 C C . ASP A 1 164 ? -4.961 -6.181 9.099 1.00 97.94 164 ASP A C 1
ATOM 1243 O O . ASP A 1 164 ? -5.308 -7.340 9.279 1.00 97.94 164 ASP A O 1
ATOM 1247 N N . ALA A 1 165 ? -4.025 -5.609 9.861 1.00 96.94 165 ALA A N 1
ATOM 1248 C CA . ALA A 1 165 ? -3.333 -6.332 10.929 1.00 96.94 165 ALA A CA 1
ATOM 1249 C C . ALA A 1 165 ? -4.244 -6.726 12.108 1.00 96.94 165 ALA A C 1
ATOM 1251 O O . ALA A 1 165 ? -3.896 -7.629 12.865 1.00 96.94 165 ALA A O 1
ATOM 1252 N N . LEU A 1 166 ? -5.390 -6.060 12.290 1.00 97.38 166 LEU A N 1
ATOM 1253 C CA . LEU A 1 166 ? -6.375 -6.452 13.301 1.00 97.38 166 LEU A CA 1
ATOM 1254 C C . LEU A 1 166 ? -7.228 -7.644 12.855 1.00 97.38 166 LEU A C 1
ATOM 1256 O O . LEU A 1 166 ? -7.872 -8.244 13.708 1.00 97.38 166 LEU A O 1
ATOM 1260 N N . GLN A 1 167 ? -7.218 -8.023 11.570 1.00 96.12 167 GLN A N 1
ATOM 1261 C CA . GLN A 1 167 ? -7.925 -9.221 11.095 1.00 96.12 167 GLN A CA 1
ATOM 1262 C C . GLN A 1 167 ? -7.416 -10.498 11.769 1.00 96.12 167 GLN A C 1
ATOM 1264 O O . GLN A 1 167 ? -8.184 -11.441 11.923 1.00 96.12 167 GLN A O 1
ATOM 1269 N N . ASP A 1 168 ? -6.163 -10.510 12.231 1.00 94.94 168 ASP A N 1
ATOM 1270 C CA . ASP A 1 168 ? -5.561 -11.639 12.948 1.00 94.94 168 ASP A CA 1
ATOM 1271 C C . ASP A 1 168 ? -5.876 -11.635 14.460 1.00 94.94 168 ASP A C 1
ATOM 1273 O O . ASP A 1 168 ? -5.488 -12.550 15.184 1.00 94.94 168 ASP A O 1
ATOM 1277 N N . GLU A 1 169 ? -6.567 -10.609 14.972 1.00 95.75 169 GLU A N 1
ATOM 1278 C CA . GLU A 1 169 ? -6.891 -10.483 16.396 1.00 95.75 169 GLU A CA 1
ATOM 1279 C C . GLU A 1 169 ? -8.234 -11.136 16.733 1.00 95.75 169 GLU A C 1
ATOM 1281 O O . GLU A 1 169 ? -9.294 -10.669 16.307 1.00 95.75 169 GLU A O 1
ATOM 1286 N N . ALA A 1 170 ? -8.213 -12.150 17.603 1.00 94.12 170 ALA A N 1
ATOM 1287 C CA . ALA A 1 170 ? -9.417 -12.873 18.027 1.00 94.12 170 ALA A CA 1
ATOM 1288 C C . ALA A 1 170 ? -10.505 -11.946 18.603 1.00 94.12 170 ALA A C 1
ATOM 1290 O O . ALA A 1 170 ? -11.692 -12.126 18.330 1.00 94.12 170 ALA A O 1
ATOM 1291 N N . LEU A 1 171 ? -10.112 -10.915 19.364 1.00 94.31 171 LEU A N 1
ATOM 1292 C CA . LEU A 1 171 ? -11.054 -9.933 19.906 1.00 94.31 171 LEU A CA 1
ATOM 1293 C C . LEU A 1 171 ? -11.738 -9.131 18.789 1.00 94.31 171 LEU A C 1
ATOM 1295 O O . LEU A 1 171 ? -12.949 -8.926 18.838 1.00 94.31 171 LEU A O 1
ATOM 1299 N N . ALA A 1 172 ? -10.987 -8.705 17.770 1.00 94.88 172 ALA A N 1
ATOM 1300 C CA . ALA A 1 172 ? -11.522 -7.924 16.658 1.00 94.88 172 ALA A CA 1
ATOM 1301 C C . ALA A 1 172 ? -12.484 -8.748 15.788 1.00 94.88 172 ALA A C 1
ATOM 1303 O O . ALA A 1 172 ? -13.548 -8.247 15.415 1.00 94.88 172 ALA A O 1
ATOM 1304 N N . GLN A 1 173 ? -12.141 -10.017 15.537 1.00 93.44 173 GLN A N 1
ATOM 1305 C CA . GLN A 1 173 ? -13.005 -10.976 14.845 1.00 93.44 173 GLN A CA 1
ATOM 1306 C C . GLN A 1 173 ? -14.310 -11.211 15.614 1.00 93.44 173 GLN A C 1
ATOM 1308 O O . GLN A 1 173 ? -15.389 -11.106 15.035 1.00 93.44 173 GLN A O 1
ATOM 1313 N N . LYS A 1 174 ? -14.225 -11.458 16.930 1.00 94.06 174 LYS A N 1
ATOM 1314 C CA . LYS A 1 174 ? -15.391 -11.729 17.787 1.00 94.06 174 LYS A CA 1
ATOM 1315 C C . LYS A 1 174 ? -16.404 -10.580 17.787 1.00 94.06 174 LYS A C 1
ATOM 1317 O O . LYS A 1 174 ? -17.604 -10.828 17.765 1.00 94.06 174 LYS A O 1
ATOM 1322 N N . ILE A 1 175 ? -15.929 -9.333 17.788 1.00 94.25 175 ILE A N 1
ATOM 1323 C CA . ILE A 1 175 ? -16.793 -8.141 17.792 1.00 94.25 175 ILE A CA 1
ATOM 1324 C C . ILE A 1 175 ? -17.426 -7.890 16.411 1.00 94.25 175 ILE A C 1
ATOM 1326 O O . ILE A 1 175 ? -18.468 -7.240 16.328 1.00 94.25 175 ILE A O 1
ATOM 1330 N N . GLY A 1 176 ? -16.815 -8.376 15.324 1.00 94.25 176 GLY A N 1
ATOM 1331 C CA . GLY A 1 176 ? -17.349 -8.225 13.965 1.00 94.25 176 GLY A CA 1
ATOM 1332 C C . GLY A 1 176 ? -17.314 -6.787 13.430 1.00 94.25 176 GLY A C 1
ATOM 1333 O O . GLY A 1 176 ? -18.156 -6.400 12.622 1.00 94.25 176 GLY A O 1
ATOM 1334 N N . ILE A 1 177 ? -16.371 -5.965 13.906 1.00 95.06 177 ILE A N 1
ATOM 1335 C CA . ILE A 1 177 ? -16.280 -4.535 13.551 1.00 95.06 177 ILE A CA 1
ATOM 1336 C C . ILE A 1 177 ? -15.394 -4.252 12.332 1.00 95.06 177 ILE A C 1
ATOM 1338 O O . ILE A 1 177 ? -15.424 -3.148 11.788 1.00 95.06 177 ILE A O 1
ATOM 1342 N N . LEU A 1 178 ? -14.586 -5.231 11.926 1.00 97.06 178 LEU A N 1
ATOM 1343 C CA . LEU A 1 178 ? -13.655 -5.124 10.809 1.00 97.06 178 LEU A CA 1
ATOM 1344 C C . LEU A 1 178 ? -14.357 -5.302 9.454 1.00 97.06 178 LEU A C 1
ATOM 1346 O O . LEU A 1 178 ? -15.438 -5.891 9.394 1.00 97.06 178 LEU A O 1
ATOM 1350 N N . PRO A 1 179 ? -13.752 -4.810 8.357 1.00 96.38 179 PRO A N 1
ATOM 1351 C CA . PRO A 1 179 ? -14.175 -5.167 7.008 1.00 96.38 179 PRO A CA 1
ATOM 1352 C C . PRO A 1 179 ? -14.234 -6.691 6.804 1.00 96.38 179 PRO A C 1
ATOM 1354 O O . PRO A 1 179 ? -13.411 -7.407 7.377 1.00 96.38 179 PRO A O 1
ATOM 1357 N N . PRO A 1 180 ? -15.132 -7.205 5.944 1.00 92.00 180 PRO A N 1
ATOM 1358 C CA . PRO A 1 180 ? -15.232 -8.643 5.669 1.00 92.00 180 PRO A CA 1
ATOM 1359 C C . PRO A 1 180 ? -14.007 -9.222 4.939 1.00 92.00 180 PRO A C 1
ATOM 1361 O O . PRO A 1 180 ? -13.814 -10.433 4.932 1.00 92.00 180 PRO A O 1
ATOM 1364 N N . ALA A 1 181 ? -13.186 -8.374 4.315 1.00 91.00 181 ALA A N 1
ATOM 1365 C CA . ALA A 1 181 ? -11.952 -8.754 3.639 1.00 91.00 181 ALA A CA 1
ATOM 1366 C C . ALA A 1 181 ? -10.840 -7.749 3.959 1.00 91.00 181 ALA A C 1
ATOM 1368 O O . ALA A 1 181 ? -11.113 -6.599 4.304 1.00 91.00 181 ALA A O 1
ATOM 1369 N N . THR A 1 182 ? -9.582 -8.164 3.812 1.00 95.31 182 THR A N 1
ATOM 1370 C CA . THR A 1 182 ? -8.451 -7.235 3.895 1.00 95.31 182 THR A CA 1
ATOM 1371 C C . THR A 1 182 ? -8.549 -6.178 2.797 1.00 95.31 182 THR A C 1
ATOM 1373 O O . THR A 1 182 ? -8.921 -6.456 1.656 1.00 95.31 182 THR A O 1
ATOM 1376 N N . ILE A 1 183 ? -8.211 -4.940 3.146 1.00 94.31 183 ILE A N 1
ATOM 1377 C CA . ILE A 1 183 ? -8.184 -3.804 2.220 1.00 94.31 183 ILE A CA 1
ATOM 1378 C C . ILE A 1 183 ? -7.006 -3.971 1.258 1.00 94.31 183 ILE A C 1
ATOM 1380 O O . ILE A 1 183 ? -7.123 -3.707 0.060 1.00 94.31 183 ILE A O 1
ATOM 1384 N N . GLY A 1 184 ? -5.875 -4.449 1.782 1.00 90.50 184 GLY A N 1
ATOM 1385 C CA . GLY A 1 184 ? -4.683 -4.748 1.013 1.00 90.50 184 GLY A CA 1
ATOM 1386 C C . GLY A 1 184 ? -3.827 -3.519 0.710 1.00 90.50 184 GLY A C 1
ATOM 1387 O O . GLY A 1 184 ? -4.062 -2.388 1.143 1.00 90.50 184 GLY A O 1
ATOM 1388 N N . LYS A 1 185 ? -2.752 -3.754 -0.047 1.00 88.19 185 LYS A N 1
ATOM 1389 C CA . LYS A 1 185 ? -1.809 -2.697 -0.422 1.00 88.19 185 LYS A CA 1
ATOM 1390 C C . LYS A 1 185 ? -2.406 -1.840 -1.531 1.00 88.19 185 LYS A C 1
ATOM 1392 O O . LYS A 1 185 ? -2.560 -2.309 -2.653 1.00 88.19 185 LYS A O 1
ATOM 1397 N N . LEU A 1 186 ? -2.635 -0.562 -1.237 1.00 86.94 186 LEU A N 1
ATOM 1398 C CA . LEU A 1 186 ? -3.010 0.406 -2.264 1.00 86.94 186 LEU A CA 1
ATOM 1399 C C . LEU A 1 186 ? -1.870 0.615 -3.288 1.00 86.94 186 LEU A C 1
ATOM 1401 O O . LEU A 1 186 ? -0.694 0.610 -2.885 1.00 86.94 186 LEU A O 1
ATOM 1405 N N . PRO A 1 187 ? -2.191 0.880 -4.573 1.00 80.38 187 PRO A N 1
ATOM 1406 C CA . PRO A 1 187 ? -1.219 1.195 -5.629 1.00 80.38 187 PRO A CA 1
ATOM 1407 C C . PRO A 1 187 ? -0.207 2.238 -5.165 1.00 80.38 187 PRO A C 1
ATOM 1409 O O . PRO A 1 187 ? -0.585 3.183 -4.481 1.00 80.38 187 PRO A O 1
ATOM 1412 N N . LYS A 1 188 ? 1.088 2.101 -5.451 1.00 74.12 188 LYS A N 1
ATOM 1413 C CA . LYS A 1 188 ? 2.087 3.086 -4.976 1.00 74.12 188 LYS A CA 1
ATOM 1414 C C . LYS A 1 188 ? 1.845 4.459 -5.621 1.00 74.12 188 LYS A C 1
ATOM 1416 O O . LYS A 1 188 ? 1.300 4.545 -6.705 1.00 74.12 188 LYS A O 1
ATOM 1421 N N . LEU A 1 189 ? 2.329 5.545 -5.016 1.00 60.59 189 LEU A N 1
ATOM 1422 C CA . LEU A 1 189 ? 2.357 6.863 -5.688 1.00 60.59 189 LEU A CA 1
ATOM 1423 C C . LEU A 1 189 ? 3.203 6.845 -6.974 1.00 60.59 189 LEU A C 1
ATOM 1425 O O . LEU A 1 189 ? 2.966 7.603 -7.905 1.00 60.59 189 LEU A O 1
ATOM 1429 N N . THR A 1 190 ? 4.198 5.958 -7.033 1.00 61.56 190 THR A N 1
ATOM 1430 C CA . THR A 1 190 ? 4.978 5.705 -8.249 1.00 61.56 190 THR A CA 1
ATOM 1431 C C . THR A 1 190 ? 4.238 4.838 -9.261 1.00 61.56 190 THR A C 1
ATOM 1433 O O . THR A 1 190 ? 4.768 4.623 -10.344 1.00 61.56 190 THR A O 1
ATOM 1436 N N . ASP A 1 191 ? 3.074 4.295 -8.905 1.00 73.44 191 ASP A N 1
ATOM 1437 C CA . ASP A 1 191 ? 2.252 3.517 -9.816 1.00 73.44 191 ASP A CA 1
ATOM 1438 C C . ASP A 1 191 ? 1.644 4.466 -10.843 1.00 73.44 191 ASP A C 1
ATOM 1440 O O . ASP A 1 191 ? 0.789 5.301 -10.540 1.00 73.44 191 ASP A O 1
ATOM 1444 N N . HIS A 1 192 ? 2.165 4.387 -12.061 1.00 78.88 192 HIS A N 1
ATOM 1445 C CA . HIS A 1 192 ? 1.810 5.296 -13.140 1.00 78.88 192 HIS A CA 1
ATOM 1446 C C . HIS A 1 192 ? 0.312 5.251 -13.448 1.00 78.88 192 HIS A C 1
ATOM 1448 O O . HIS A 1 192 ? -0.264 6.288 -13.772 1.00 78.88 192 HIS A O 1
ATOM 1454 N N . LEU A 1 193 ? -0.320 4.092 -13.241 1.00 77.75 193 LEU A N 1
ATOM 1455 C CA . LEU A 1 193 ? -1.740 3.875 -13.497 1.00 77.75 193 LEU A CA 1
ATOM 1456 C C . LEU A 1 193 ? -2.656 4.677 -12.576 1.00 77.75 193 LEU A C 1
ATOM 1458 O O . LEU A 1 193 ? -3.789 4.954 -12.952 1.00 77.75 193 LEU A O 1
ATOM 1462 N N . ARG A 1 194 ? -2.178 5.087 -11.393 1.00 73.94 194 ARG A N 1
ATOM 1463 C CA . ARG A 1 194 ? -2.980 5.890 -10.462 1.00 73.94 194 ARG A CA 1
ATOM 1464 C C . ARG A 1 194 ? -3.296 7.277 -11.022 1.00 73.94 194 ARG A C 1
ATOM 1466 O O . ARG A 1 194 ? -4.385 7.788 -10.801 1.00 73.94 194 ARG A O 1
ATOM 1473 N N . HIS A 1 195 ? -2.324 7.902 -11.680 1.00 75.00 195 HIS A N 1
ATOM 1474 C CA . HIS A 1 195 ? -2.461 9.264 -12.205 1.00 75.00 195 HIS A CA 1
ATOM 1475 C C . HIS A 1 195 ? -2.758 9.284 -13.705 1.00 75.00 195 HIS A C 1
ATOM 1477 O O . HIS A 1 195 ? -3.311 10.255 -14.205 1.00 75.00 195 HIS A O 1
ATOM 1483 N N . PHE A 1 196 ? -2.387 8.215 -14.411 1.00 85.94 196 PHE A N 1
ATOM 1484 C CA . PHE A 1 196 ? -2.551 8.068 -15.851 1.00 85.94 196 PHE A CA 1
ATOM 1485 C C . PHE A 1 196 ? -3.144 6.681 -16.122 1.00 85.94 196 PHE A C 1
ATOM 1487 O O . PHE A 1 196 ? -2.396 5.758 -16.465 1.00 85.94 196 PHE A O 1
ATOM 1494 N N . PRO A 1 197 ? -4.461 6.496 -15.902 1.00 88.62 197 PRO A N 1
ATOM 1495 C CA . PRO A 1 197 ? -5.111 5.218 -16.154 1.00 88.62 197 PRO A CA 1
ATOM 1496 C C . PRO A 1 197 ? -4.970 4.844 -17.630 1.00 88.62 197 PRO A C 1
ATOM 1498 O O . PRO A 1 197 ? -4.972 5.711 -18.508 1.00 88.62 197 PRO A O 1
ATOM 1501 N N . LEU A 1 198 ? -4.816 3.547 -17.899 1.00 92.12 198 LEU A N 1
ATOM 1502 C CA . LEU A 1 198 ? -4.781 3.055 -19.271 1.00 92.12 198 LEU A CA 1
ATOM 1503 C C . LEU A 1 198 ? -6.186 3.112 -19.879 1.00 92.12 198 LEU A C 1
ATOM 1505 O O . LEU A 1 198 ? -7.153 2.762 -19.199 1.00 92.12 198 LEU A O 1
ATOM 1509 N N . PRO A 1 199 ? -6.303 3.491 -21.158 1.00 94.81 199 PRO A N 1
ATOM 1510 C CA . PRO A 1 199 ? -7.558 3.406 -21.874 1.00 94.81 199 PRO A CA 1
ATOM 1511 C C . PRO A 1 199 ? -7.922 1.927 -22.100 1.00 94.81 199 PRO A C 1
ATOM 1513 O O . PRO A 1 199 ? -7.028 1.068 -22.077 1.00 94.81 199 PRO A O 1
ATOM 1516 N N . PRO A 1 200 ? -9.212 1.603 -22.311 1.00 93.62 200 PRO A N 1
ATOM 1517 C CA . PRO A 1 200 ? -9.713 0.228 -22.273 1.00 93.62 200 PRO A CA 1
ATOM 1518 C C . PRO A 1 200 ? -8.906 -0.779 -23.105 1.00 93.62 200 PRO A C 1
ATOM 1520 O O . PRO A 1 200 ? -8.555 -1.842 -22.596 1.00 93.62 200 PRO A O 1
ATOM 1523 N N . ALA A 1 201 ? -8.525 -0.426 -24.337 1.00 94.06 201 ALA A N 1
ATOM 1524 C CA . ALA A 1 201 ? -7.785 -1.326 -25.224 1.00 94.06 201 ALA A CA 1
ATOM 1525 C C . ALA A 1 201 ? -6.367 -1.647 -24.713 1.00 94.06 201 ALA A C 1
ATOM 1527 O O . ALA A 1 201 ? -5.872 -2.765 -24.868 1.00 94.06 201 ALA A O 1
ATOM 1528 N N . LEU A 1 202 ? -5.700 -0.683 -24.070 1.00 95.62 202 LEU A N 1
ATOM 1529 C CA . LEU A 1 202 ? -4.394 -0.918 -23.452 1.00 95.62 202 LEU A CA 1
ATOM 1530 C C . LEU A 1 202 ? -4.516 -1.629 -22.103 1.00 95.62 202 LEU A C 1
ATOM 1532 O O . LEU A 1 202 ? -3.626 -2.405 -21.758 1.00 95.62 202 LEU A O 1
ATOM 1536 N N . ALA A 1 203 ? -5.591 -1.387 -21.349 1.00 93.50 203 ALA A N 1
ATOM 1537 C CA . ALA A 1 203 ? -5.861 -2.066 -20.083 1.00 93.50 203 ALA A CA 1
ATOM 1538 C C . ALA A 1 203 ? -6.118 -3.571 -20.288 1.00 93.50 203 ALA A C 1
ATOM 1540 O O . ALA A 1 203 ? -5.610 -4.400 -19.526 1.00 93.50 203 ALA A O 1
ATOM 1541 N N . GLU A 1 204 ? -6.834 -3.935 -21.355 1.00 93.75 204 GLU A N 1
ATOM 1542 C CA . GLU A 1 204 ? -7.040 -5.329 -21.760 1.00 93.75 204 GLU A CA 1
ATOM 1543 C C . GLU A 1 204 ? -5.703 -6.025 -22.051 1.00 93.75 204 GLU A C 1
ATOM 1545 O O . GLU A 1 204 ? -5.383 -7.050 -21.442 1.00 93.75 204 GLU A O 1
ATOM 1550 N N . PHE A 1 205 ? -4.857 -5.414 -22.890 1.00 93.88 205 PHE A N 1
ATOM 1551 C CA . PHE A 1 205 ? -3.507 -5.920 -23.144 1.00 93.88 205 PHE A CA 1
ATOM 1552 C C . PHE A 1 205 ? -2.687 -6.036 -21.849 1.00 93.88 205 PHE A C 1
ATOM 1554 O O . PHE A 1 205 ? -2.017 -7.045 -21.627 1.00 93.88 205 PHE A O 1
ATOM 1561 N N . TRP A 1 206 ? -2.736 -5.016 -20.988 1.00 94.31 206 TRP A N 1
ATOM 1562 C CA . TRP A 1 206 ? -1.966 -4.956 -19.745 1.00 94.31 206 TRP A CA 1
ATOM 1563 C C . TRP A 1 206 ? -2.296 -6.121 -18.807 1.00 94.31 206 TRP A C 1
ATOM 1565 O O . TRP A 1 206 ? -1.392 -6.705 -18.207 1.00 94.31 206 TRP A O 1
ATOM 1575 N N . THR A 1 207 ? -3.568 -6.514 -18.733 1.00 90.44 207 THR A N 1
ATOM 1576 C CA . THR A 1 207 ? -4.047 -7.588 -17.849 1.00 90.44 207 THR A CA 1
ATOM 1577 C C . THR A 1 207 ? -3.470 -8.952 -18.240 1.00 90.44 207 THR A C 1
ATOM 1579 O O . THR A 1 207 ? -3.113 -9.744 -17.370 1.00 90.44 207 THR A O 1
ATOM 1582 N N . GLY A 1 208 ? -3.300 -9.207 -19.542 1.00 88.50 208 GLY A N 1
ATOM 1583 C CA . GLY A 1 208 ? -2.684 -10.432 -20.067 1.00 88.50 208 GLY A CA 1
ATOM 1584 C C . GLY A 1 208 ? -1.158 -10.376 -20.230 1.00 88.50 208 GLY A C 1
ATOM 1585 O O . GLY A 1 208 ? -0.546 -11.353 -20.668 1.00 88.50 208 GLY A O 1
ATOM 1586 N N . ALA A 1 209 ? -0.522 -9.238 -19.937 1.00 90.31 209 ALA A N 1
ATOM 1587 C CA . ALA A 1 209 ? 0.897 -9.016 -20.202 1.00 90.31 209 ALA A CA 1
ATOM 1588 C C . ALA A 1 209 ? 1.814 -9.480 -19.055 1.00 90.31 209 ALA A C 1
ATOM 1590 O O . ALA A 1 209 ? 1.418 -9.612 -17.899 1.00 90.31 209 ALA A O 1
ATOM 1591 N N . ARG A 1 210 ? 3.100 -9.695 -19.364 1.00 91.12 210 ARG A N 1
ATOM 1592 C CA . ARG A 1 210 ? 4.123 -9.990 -18.346 1.00 91.12 210 ARG A CA 1
ATOM 1593 C C . ARG A 1 210 ? 4.391 -8.748 -17.495 1.00 91.12 210 ARG A C 1
ATOM 1595 O O . ARG A 1 210 ? 4.317 -7.630 -17.998 1.00 91.12 210 ARG A O 1
ATOM 1602 N N . SER A 1 211 ? 4.844 -8.929 -16.254 1.00 85.88 211 SER A N 1
ATOM 1603 C CA . SER A 1 211 ? 5.160 -7.815 -15.337 1.00 85.88 211 SER A CA 1
ATOM 1604 C C . SER A 1 211 ? 6.137 -6.783 -15.925 1.00 85.88 211 SER A C 1
ATOM 1606 O O . SER A 1 211 ? 6.045 -5.586 -15.655 1.00 85.88 211 SER A O 1
ATOM 1608 N N . THR A 1 212 ? 7.075 -7.215 -16.770 1.00 88.50 212 THR A N 1
ATOM 1609 C CA . THR A 1 212 ? 8.023 -6.332 -17.464 1.00 88.50 212 THR A CA 1
ATOM 1610 C C . THR A 1 212 ? 7.384 -5.468 -18.547 1.00 88.50 212 THR A C 1
ATOM 1612 O O . THR A 1 212 ? 7.887 -4.375 -18.810 1.00 88.50 212 THR A O 1
ATOM 1615 N N . ASP A 1 213 ? 6.321 -5.961 -19.180 1.00 91.06 213 ASP A N 1
ATOM 1616 C CA . ASP A 1 213 ? 5.565 -5.258 -20.219 1.00 91.06 213 ASP A CA 1
ATOM 1617 C C . ASP A 1 213 ? 4.523 -4.345 -19.577 1.00 91.06 213 ASP A C 1
ATOM 1619 O O . ASP A 1 213 ? 4.376 -3.205 -19.999 1.00 91.06 213 ASP A O 1
ATOM 1623 N N . GLN A 1 214 ? 3.890 -4.803 -18.494 1.00 92.25 214 GLN A N 1
ATOM 1624 C CA . GLN A 1 214 ? 2.993 -4.003 -17.662 1.00 92.25 214 GLN A CA 1
ATOM 1625 C C . GLN A 1 214 ? 3.678 -2.728 -17.168 1.00 92.25 214 GLN A C 1
ATOM 1627 O O . GLN A 1 214 ? 3.202 -1.627 -17.425 1.00 92.25 214 GLN A O 1
ATOM 1632 N N . ASN A 1 215 ? 4.844 -2.865 -16.527 1.00 89.31 215 ASN A N 1
ATOM 1633 C CA . ASN A 1 215 ? 5.602 -1.716 -16.030 1.00 89.31 215 ASN A CA 1
ATOM 1634 C C . ASN A 1 215 ? 6.050 -0.777 -17.160 1.00 89.31 215 ASN A C 1
ATOM 1636 O O . ASN A 1 215 ? 6.006 0.443 -16.998 1.00 89.31 215 ASN A O 1
ATOM 1640 N N . ALA A 1 216 ? 6.481 -1.337 -18.298 1.00 93.25 216 ALA A N 1
ATOM 1641 C CA . ALA A 1 216 ? 6.882 -0.547 -19.456 1.00 93.25 216 ALA A CA 1
ATOM 1642 C C . ALA A 1 216 ? 5.694 0.244 -20.019 1.00 93.25 216 ALA A C 1
ATOM 1644 O O . ALA A 1 216 ? 5.818 1.447 -20.224 1.00 93.25 216 ALA A O 1
ATOM 1645 N N . LEU A 1 217 ? 4.543 -0.407 -20.210 1.00 95.81 217 LEU A N 1
ATOM 1646 C CA . LEU A 1 217 ? 3.334 0.205 -20.753 1.00 95.81 217 LEU A CA 1
ATOM 1647 C C . LEU A 1 217 ? 2.802 1.307 -19.843 1.00 95.81 217 LEU A C 1
ATOM 1649 O O . LEU A 1 217 ? 2.589 2.420 -20.310 1.00 95.81 217 LEU A O 1
ATOM 1653 N N . SER A 1 218 ? 2.653 1.035 -18.546 1.00 93.25 218 SER A N 1
ATOM 1654 C CA . SER A 1 218 ? 2.178 2.032 -17.584 1.00 93.25 218 SER A CA 1
ATOM 1655 C C . SER A 1 218 ? 3.089 3.263 -17.550 1.00 93.25 218 SER A C 1
ATOM 1657 O O . SER A 1 218 ? 2.604 4.392 -17.488 1.00 93.25 218 SER A O 1
ATOM 1659 N N . PHE A 1 219 ? 4.412 3.070 -17.622 1.00 93.19 219 PHE A N 1
ATOM 1660 C CA . PHE A 1 219 ? 5.352 4.189 -17.645 1.00 93.19 219 PHE A CA 1
ATOM 1661 C C . PHE A 1 219 ? 5.317 4.972 -18.958 1.00 93.19 219 PHE A C 1
ATOM 1663 O O . PHE A 1 219 ? 5.209 6.196 -18.933 1.00 93.19 219 PHE A O 1
ATOM 1670 N N . VAL A 1 220 ? 5.407 4.283 -20.098 1.00 95.31 220 VAL A N 1
ATOM 1671 C CA . VAL A 1 220 ? 5.400 4.924 -21.420 1.00 95.31 220 VAL A CA 1
ATOM 1672 C C . VAL A 1 220 ? 4.087 5.667 -21.643 1.00 95.31 220 VAL A C 1
ATOM 1674 O O . VAL A 1 220 ? 4.122 6.794 -22.120 1.00 95.31 220 VAL A O 1
ATOM 1677 N N . TRP A 1 221 ? 2.950 5.103 -21.225 1.00 95.94 221 TRP A N 1
ATOM 1678 C CA . TRP A 1 221 ? 1.655 5.782 -21.284 1.00 95.94 221 TRP A CA 1
ATOM 1679 C C . TRP A 1 221 ? 1.654 7.093 -20.498 1.00 95.94 221 TRP A C 1
ATOM 1681 O O . TRP A 1 221 ? 1.275 8.131 -21.033 1.00 95.94 221 TRP A O 1
ATOM 1691 N N . ARG A 1 222 ? 2.155 7.080 -19.257 1.00 92.88 222 ARG A N 1
ATOM 1692 C CA . ARG A 1 222 ? 2.299 8.299 -18.452 1.00 92.88 222 ARG A CA 1
ATOM 1693 C C . ARG A 1 222 ? 3.134 9.364 -19.161 1.00 92.88 222 ARG A C 1
ATOM 1695 O O . ARG A 1 222 ? 2.728 10.520 -19.185 1.00 92.88 222 ARG A O 1
ATOM 1702 N N . ILE A 1 223 ? 4.299 8.995 -19.696 1.00 94.06 223 ILE A N 1
ATOM 1703 C CA . ILE A 1 223 ? 5.171 9.940 -20.411 1.00 94.06 223 ILE A CA 1
ATOM 1704 C C . ILE A 1 223 ? 4.461 10.490 -21.648 1.00 94.06 223 ILE A C 1
ATOM 1706 O O . ILE A 1 223 ? 4.441 11.697 -21.852 1.00 94.06 223 ILE A O 1
ATOM 1710 N N . ALA A 1 224 ? 3.809 9.624 -22.419 1.00 95.25 224 ALA A N 1
ATOM 1711 C CA . ALA A 1 224 ? 3.080 10.014 -23.614 1.00 95.25 224 ALA A CA 1
ATOM 1712 C C . ALA A 1 224 ? 1.924 10.984 -23.303 1.00 95.25 224 ALA A C 1
ATOM 1714 O O . ALA A 1 224 ? 1.713 11.943 -24.040 1.00 95.25 224 ALA A O 1
ATOM 1715 N N . ARG A 1 225 ? 1.216 10.781 -22.185 1.00 94.38 225 ARG A N 1
ATOM 1716 C CA . ARG A 1 225 ? 0.171 11.690 -21.691 1.00 94.38 225 ARG A CA 1
ATOM 1717 C C . ARG A 1 225 ? 0.727 13.024 -21.197 1.00 94.38 225 ARG A C 1
ATOM 1719 O O . ARG A 1 225 ? 0.149 14.059 -21.499 1.00 94.38 225 ARG A O 1
ATOM 1726 N N . LEU A 1 226 ? 1.844 13.014 -20.467 1.00 90.00 226 LEU A N 1
ATOM 1727 C CA . LEU A 1 226 ? 2.518 14.237 -20.007 1.00 90.00 226 LEU A CA 1
ATOM 1728 C C . LEU A 1 226 ? 3.077 15.071 -21.168 1.00 90.00 226 LEU A C 1
ATOM 1730 O O . LEU A 1 226 ? 3.072 16.294 -21.097 1.00 90.00 226 LEU A O 1
ATOM 1734 N N . ALA A 1 227 ? 3.526 14.408 -22.232 1.00 92.25 227 ALA A N 1
ATOM 1735 C CA . ALA A 1 227 ? 4.027 15.029 -23.453 1.00 92.25 227 ALA A CA 1
ATOM 1736 C C . ALA A 1 227 ? 2.923 15.376 -24.468 1.00 92.25 227 ALA A C 1
ATOM 1738 O O . ALA A 1 227 ? 3.236 15.777 -25.587 1.00 92.25 227 ALA A O 1
ATOM 1739 N N . CYS A 1 228 ? 1.647 15.179 -24.116 1.00 93.56 228 CYS A N 1
ATOM 1740 C CA . CYS A 1 228 ? 0.498 15.397 -25.000 1.00 93.56 228 CYS A CA 1
ATOM 1741 C C . CYS A 1 228 ? 0.565 14.625 -26.336 1.00 93.56 228 CYS A C 1
ATOM 1743 O O . CYS A 1 228 ? -0.040 15.038 -27.321 1.00 93.56 228 CYS A O 1
ATOM 1745 N N . VAL A 1 229 ? 1.265 13.483 -26.378 1.00 95.75 229 VAL A N 1
ATOM 1746 C CA . VAL A 1 229 ? 1.234 12.542 -27.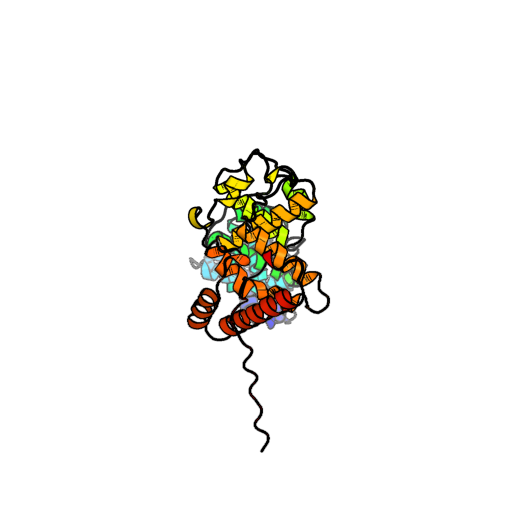517 1.00 95.75 229 VAL A CA 1
ATOM 1747 C C . VAL A 1 229 ? -0.125 11.836 -27.595 1.00 95.75 229 VAL A C 1
ATOM 1749 O O . VAL A 1 229 ? -0.579 11.474 -28.680 1.00 95.75 229 VAL A O 1
ATOM 1752 N N . PHE A 1 230 ? -0.774 11.666 -26.439 1.00 95.00 230 PHE A N 1
ATOM 1753 C CA . PHE A 1 230 ? -2.158 11.217 -26.312 1.00 95.00 230 PHE A CA 1
ATOM 1754 C C . PHE A 1 230 ? -2.943 12.141 -25.377 1.00 95.00 230 PHE A C 1
ATOM 1756 O O . PHE A 1 230 ? -2.404 12.701 -24.418 1.00 95.00 230 PHE A O 1
ATOM 1763 N N . THR A 1 231 ? -4.239 12.231 -25.633 1.00 91.31 231 THR A N 1
ATOM 1764 C CA . THR A 1 231 ? -5.257 12.928 -24.847 1.00 91.31 231 THR A CA 1
ATOM 1765 C C . THR A 1 231 ? -6.049 11.950 -23.969 1.00 91.31 231 THR A C 1
ATOM 1767 O O . THR A 1 231 ? -5.830 10.738 -24.002 1.00 91.31 231 THR A O 1
ATOM 1770 N N . ASP A 1 232 ? -6.979 12.463 -23.156 1.00 82.31 232 ASP A N 1
ATOM 1771 C CA . ASP A 1 232 ? -7.904 11.631 -22.365 1.00 82.31 232 ASP A CA 1
ATOM 1772 C C . ASP A 1 232 ? -8.911 10.842 -23.203 1.00 82.31 232 ASP A C 1
ATOM 1774 O O . ASP A 1 232 ? -9.374 9.793 -22.762 1.00 82.31 232 ASP A O 1
ATOM 1778 N N . ALA A 1 233 ? -9.236 11.325 -24.402 1.00 88.81 233 ALA A N 1
ATOM 1779 C CA . ALA A 1 233 ? -10.199 10.672 -25.280 1.00 88.81 233 ALA A CA 1
ATOM 1780 C C . ALA A 1 233 ? -9.576 9.534 -26.109 1.00 88.81 233 ALA A C 1
ATOM 1782 O O . ALA A 1 233 ? -10.302 8.728 -26.692 1.00 88.81 233 ALA A O 1
ATOM 1783 N N . ASP A 1 234 ? -8.244 9.458 -26.173 1.00 93.19 234 ASP A N 1
ATOM 1784 C CA . ASP A 1 234 ? -7.552 8.484 -27.010 1.00 93.19 234 ASP A CA 1
ATOM 1785 C C . ASP A 1 234 ? -7.626 7.067 -26.426 1.00 93.19 234 ASP A C 1
ATOM 1787 O O . ASP A 1 234 ? -7.258 6.819 -25.276 1.00 93.19 234 ASP A O 1
ATOM 1791 N N . ASN A 1 235 ? -8.022 6.105 -27.265 1.00 94.31 235 ASN A N 1
ATOM 1792 C CA . ASN A 1 235 ? -8.047 4.676 -26.939 1.00 94.31 235 ASN A CA 1
ATOM 1793 C C . ASN A 1 235 ? -7.200 3.857 -27.933 1.00 94.31 235 ASN A C 1
ATOM 1795 O O . ASN A 1 235 ? -7.745 3.060 -28.703 1.00 94.31 235 ASN A O 1
ATOM 1799 N N . PRO A 1 236 ? -5.870 4.072 -27.985 1.00 95.75 236 PRO A N 1
ATOM 1800 C CA . PRO A 1 236 ? -5.001 3.325 -28.880 1.00 95.75 236 PRO A CA 1
ATOM 1801 C C . PRO A 1 236 ? -4.995 1.840 -28.518 1.00 95.75 236 PRO A C 1
ATOM 1803 O O . PRO A 1 236 ? -4.947 1.454 -27.353 1.00 95.75 236 PRO A O 1
ATOM 1806 N N . THR A 1 237 ? -4.973 0.993 -29.538 1.00 95.88 237 THR A N 1
ATOM 1807 C CA . THR A 1 237 ? -4.692 -0.434 -29.375 1.00 95.88 237 THR A CA 1
ATOM 1808 C C . THR A 1 237 ? -3.177 -0.651 -29.442 1.00 95.88 237 THR A C 1
ATOM 1810 O O . THR A 1 237 ? -2.455 0.226 -29.928 1.00 95.88 237 THR A O 1
ATOM 1813 N N . PRO A 1 238 ? -2.654 -1.828 -29.050 1.00 94.38 238 PRO A N 1
ATOM 1814 C CA . PRO A 1 238 ? -1.269 -2.190 -29.353 1.00 94.38 238 PRO A CA 1
ATOM 1815 C C . PRO A 1 238 ? -0.894 -1.976 -30.829 1.00 94.38 238 PRO A C 1
ATOM 1817 O O . PRO A 1 238 ? 0.234 -1.588 -31.120 1.00 94.38 238 PRO A O 1
ATOM 1820 N N . ALA A 1 239 ? -1.838 -2.168 -31.759 1.00 92.06 239 ALA A N 1
ATOM 1821 C CA . ALA A 1 239 ? -1.588 -2.003 -33.186 1.00 92.06 239 ALA A CA 1
ATOM 1822 C C . ALA A 1 239 ? -1.378 -0.537 -33.606 1.00 92.06 239 ALA A C 1
ATOM 1824 O O . ALA A 1 239 ? -0.553 -0.257 -34.477 1.00 92.06 239 ALA A O 1
ATOM 1825 N N . THR A 1 240 ? -2.095 0.393 -32.968 1.00 95.06 240 THR A N 1
ATOM 1826 C CA . THR A 1 240 ? -2.114 1.819 -33.332 1.00 95.06 240 THR A CA 1
ATOM 1827 C C . THR A 1 240 ? -1.263 2.703 -32.421 1.00 95.06 240 THR A C 1
ATOM 1829 O O . THR A 1 240 ? -1.053 3.873 -32.728 1.00 95.06 240 THR A O 1
ATOM 1832 N N . PHE A 1 241 ? -0.716 2.162 -31.329 1.00 96.19 241 PHE A N 1
ATOM 1833 C CA . PHE A 1 241 ? 0.035 2.929 -30.330 1.00 96.19 241 PHE A CA 1
ATOM 1834 C C . PHE A 1 241 ? 1.208 3.735 -30.915 1.00 96.19 241 PHE A C 1
ATOM 1836 O O . PHE A 1 241 ? 1.420 4.886 -30.548 1.00 96.19 241 PHE A O 1
ATOM 1843 N N . PHE A 1 242 ? 1.966 3.141 -31.837 1.00 94.56 242 PHE A N 1
ATOM 1844 C CA . PHE A 1 242 ? 3.107 3.784 -32.501 1.00 94.56 242 PHE A CA 1
ATOM 1845 C C . PHE A 1 242 ? 2.761 4.351 -33.889 1.00 94.56 242 PHE A C 1
ATOM 1847 O O . PHE A 1 242 ? 3.656 4.794 -34.601 1.00 94.56 242 PHE A O 1
ATOM 1854 N N . ALA A 1 243 ? 1.491 4.308 -34.302 1.00 90.81 243 ALA A N 1
ATOM 1855 C CA . ALA A 1 243 ? 1.066 4.810 -35.606 1.00 90.81 243 ALA A CA 1
ATOM 1856 C C . ALA A 1 243 ? 1.081 6.348 -35.663 1.00 90.81 243 ALA A C 1
ATOM 1858 O O . ALA A 1 243 ? 1.281 7.021 -34.651 1.00 90.81 243 ALA A O 1
ATOM 1859 N N . ASP A 1 244 ? 0.850 6.897 -36.855 1.00 90.12 244 ASP A N 1
ATOM 1860 C CA . ASP A 1 244 ? 0.658 8.336 -37.093 1.00 90.12 244 ASP A CA 1
ATOM 1861 C C . ASP A 1 244 ? 1.855 9.214 -36.680 1.00 90.12 244 ASP A C 1
ATOM 1863 O O . ASP A 1 244 ? 1.693 10.344 -36.230 1.00 90.12 244 ASP A O 1
ATOM 1867 N N . GLY A 1 245 ? 3.081 8.686 -36.790 1.00 86.12 245 GLY A N 1
ATOM 1868 C CA . GLY A 1 245 ? 4.309 9.404 -36.421 1.00 86.12 245 GLY A CA 1
ATOM 1869 C C . GLY A 1 245 ? 4.564 9.501 -34.911 1.00 86.12 245 GLY A C 1
ATOM 1870 O O . GLY A 1 245 ? 5.560 10.097 -34.489 1.00 86.12 245 GLY A O 1
ATOM 1871 N N . ARG A 1 246 ? 3.701 8.889 -34.081 1.00 92.94 246 ARG A N 1
ATOM 1872 C CA . ARG A 1 246 ? 3.879 8.843 -32.620 1.00 92.94 246 ARG A CA 1
ATOM 1873 C C . ARG A 1 246 ? 5.152 8.106 -32.220 1.00 92.94 246 ARG A C 1
ATOM 1875 O O . ARG A 1 246 ? 5.715 8.388 -31.172 1.00 92.94 246 ARG A O 1
ATOM 1882 N N . ASP A 1 247 ? 5.625 7.179 -33.042 1.00 88.19 247 ASP A N 1
ATOM 1883 C CA . ASP A 1 247 ? 6.886 6.474 -32.850 1.00 88.19 247 ASP A CA 1
ATOM 1884 C C . ASP A 1 247 ? 8.095 7.407 -32.727 1.00 88.19 247 ASP A C 1
ATOM 1886 O O . ASP A 1 247 ? 8.881 7.253 -31.791 1.00 88.19 247 ASP A O 1
ATOM 1890 N N . LYS A 1 248 ? 8.209 8.396 -33.617 1.00 86.25 248 LYS A N 1
ATOM 1891 C CA . LYS A 1 248 ? 9.267 9.413 -33.571 1.00 86.25 248 LYS A CA 1
ATOM 1892 C C . LYS A 1 248 ? 9.088 10.336 -32.373 1.00 86.25 248 LYS A C 1
ATOM 1894 O O . LYS A 1 248 ? 10.014 10.505 -31.591 1.00 86.25 248 LYS A O 1
ATOM 1899 N N . HIS A 1 249 ? 7.868 10.835 -32.163 1.00 90.31 249 HIS A N 1
ATOM 1900 C CA . HIS A 1 249 ? 7.581 11.719 -31.032 1.00 90.31 249 HIS A CA 1
ATOM 1901 C C . HIS A 1 249 ? 7.919 11.060 -29.696 1.00 90.31 249 HIS A C 1
ATOM 1903 O O . HIS A 1 249 ? 8.568 11.677 -28.866 1.00 90.31 249 HIS A O 1
ATOM 1909 N N . LEU A 1 250 ? 7.527 9.798 -29.494 1.00 93.38 250 LEU A N 1
ATOM 1910 C CA . LEU A 1 250 ? 7.825 9.061 -28.268 1.00 93.38 250 LEU A CA 1
ATOM 1911 C C . LEU A 1 250 ? 9.325 8.804 -28.094 1.00 93.38 250 LEU A C 1
ATOM 1913 O O . LEU A 1 250 ? 9.799 8.839 -26.958 1.00 93.38 250 LEU A O 1
ATOM 1917 N N . ALA A 1 251 ? 10.052 8.536 -29.184 1.00 90.06 251 ALA A N 1
ATOM 1918 C CA . ALA A 1 251 ? 11.496 8.299 -29.175 1.00 90.06 251 ALA A CA 1
ATOM 1919 C C . ALA A 1 251 ? 12.304 9.519 -28.705 1.00 90.06 251 ALA A C 1
ATOM 1921 O O . ALA A 1 251 ? 13.318 9.345 -28.023 1.00 90.06 251 ALA A O 1
ATOM 1922 N N . ASP A 1 252 ? 11.834 10.724 -29.029 1.00 89.38 252 ASP A N 1
ATOM 1923 C CA . ASP A 1 252 ? 12.539 11.978 -28.748 1.00 89.38 252 ASP A CA 1
ATOM 1924 C C . ASP A 1 252 ? 12.342 12.492 -27.310 1.00 89.38 252 ASP A C 1
ATOM 1926 O O . ASP A 1 252 ? 13.071 13.380 -26.871 1.00 89.38 252 ASP A O 1
ATOM 1930 N N . LEU A 1 253 ? 11.411 11.916 -26.539 1.00 91.75 253 LEU A N 1
ATOM 1931 C CA . LEU A 1 253 ? 11.118 12.357 -25.169 1.00 91.75 253 LEU A CA 1
ATOM 1932 C C . LEU A 1 253 ? 12.221 11.977 -24.167 1.00 91.75 253 LEU A C 1
ATOM 1934 O O . LEU A 1 253 ? 12.680 10.829 -24.124 1.00 91.75 253 LEU A O 1
ATOM 1938 N N . ASP A 1 254 ? 12.554 12.903 -23.262 1.00 90.81 254 ASP A N 1
ATOM 1939 C CA . ASP A 1 254 ? 13.309 12.616 -22.039 1.00 90.81 254 ASP A CA 1
ATOM 1940 C C . ASP A 1 254 ? 12.381 12.684 -20.810 1.00 90.81 254 ASP A C 1
ATOM 1942 O O . ASP A 1 254 ? 11.781 13.723 -20.538 1.00 90.81 254 ASP A O 1
ATOM 1946 N N . PRO A 1 255 ? 12.255 11.607 -20.007 1.00 90.69 255 PRO A N 1
ATOM 1947 C CA . PRO A 1 255 ? 11.497 11.646 -18.757 1.00 90.69 255 PRO A CA 1
ATOM 1948 C C . PRO A 1 255 ? 11.868 12.794 -17.804 1.00 90.69 255 PRO A C 1
ATOM 1950 O O . PRO A 1 255 ? 11.019 13.233 -17.024 1.00 90.69 255 PRO A O 1
ATOM 1953 N N . GLN A 1 256 ? 13.118 13.269 -17.833 1.00 88.12 256 GLN A N 1
ATOM 1954 C CA . GLN A 1 256 ? 13.573 14.349 -16.956 1.00 88.12 256 GLN A CA 1
ATOM 1955 C C . GLN A 1 256 ? 12.897 15.687 -17.262 1.00 88.12 256 GLN A C 1
ATOM 1957 O O . GLN A 1 256 ? 12.645 16.443 -16.320 1.00 88.12 256 GLN A O 1
ATOM 1962 N N . ASP A 1 257 ? 12.508 15.923 -18.516 1.00 88.62 257 ASP A N 1
ATOM 1963 C CA . ASP A 1 257 ? 11.783 17.129 -18.939 1.00 88.62 257 ASP A CA 1
ATOM 1964 C C . ASP A 1 257 ? 10.407 17.230 -18.257 1.00 88.62 257 ASP A C 1
ATOM 1966 O O . ASP A 1 257 ? 9.849 18.312 -18.095 1.00 88.62 257 ASP A O 1
ATOM 1970 N N . PHE A 1 258 ? 9.893 16.101 -17.758 1.00 84.75 258 PHE A N 1
ATOM 1971 C CA . 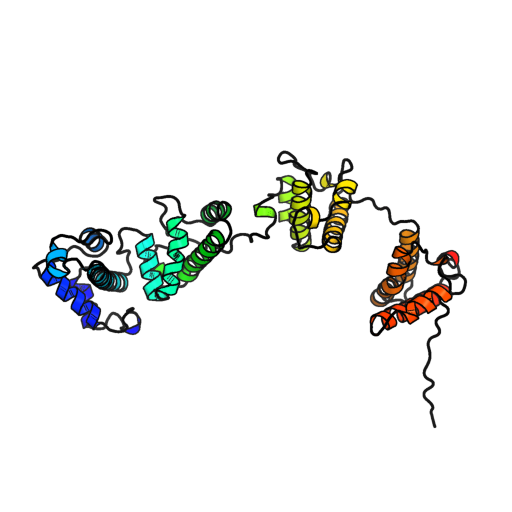PHE A 1 258 ? 8.624 15.991 -17.037 1.00 84.75 258 PHE A CA 1
ATOM 1972 C C . PHE A 1 258 ? 8.805 15.856 -15.515 1.00 84.75 258 PHE A C 1
ATOM 1974 O O . PHE A 1 258 ? 7.917 15.372 -14.808 1.00 84.75 258 PHE A O 1
ATOM 1981 N N . GLY A 1 259 ? 9.978 16.229 -14.988 1.00 81.06 259 GLY A N 1
ATOM 1982 C CA . GLY A 1 259 ? 10.285 16.193 -13.555 1.00 81.06 259 GLY A CA 1
ATOM 1983 C C . GLY A 1 259 ? 10.520 14.787 -12.989 1.00 81.06 259 GLY A C 1
ATOM 1984 O O . GLY A 1 259 ? 10.538 14.599 -11.767 1.00 81.06 259 GLY A O 1
ATOM 1985 N N . LEU A 1 260 ? 10.708 13.773 -13.843 1.00 81.50 260 LEU A N 1
ATOM 1986 C CA . LEU A 1 260 ? 10.918 12.392 -13.413 1.00 81.50 260 LEU A CA 1
ATOM 1987 C C . LEU A 1 260 ? 12.406 12.065 -13.329 1.00 81.50 260 LEU A C 1
ATOM 1989 O O . LEU A 1 260 ? 13.086 11.863 -14.327 1.00 81.50 260 LEU A O 1
ATOM 1993 N N . ARG A 1 261 ? 12.912 11.920 -12.098 1.00 79.00 261 ARG A N 1
ATOM 1994 C CA . ARG A 1 261 ? 14.311 11.512 -11.851 1.00 79.00 261 ARG A CA 1
ATOM 1995 C C . ARG A 1 261 ? 14.599 10.055 -12.228 1.00 79.00 261 ARG A C 1
ATOM 1997 O O . ARG A 1 261 ? 15.757 9.676 -12.391 1.00 79.00 261 ARG A O 1
ATOM 2004 N N . ARG A 1 262 ? 13.566 9.208 -12.280 1.00 78.44 262 ARG A N 1
ATOM 2005 C CA . ARG A 1 262 ? 13.644 7.795 -12.675 1.00 78.44 262 ARG A CA 1
ATOM 2006 C C . ARG A 1 262 ? 12.336 7.355 -13.331 1.00 78.44 262 ARG A C 1
ATOM 2008 O O . ARG A 1 262 ? 11.280 7.795 -12.868 1.00 78.44 262 ARG A O 1
ATOM 2015 N N . PRO A 1 263 ? 12.388 6.394 -14.269 1.00 81.88 263 PRO A N 1
ATOM 2016 C CA . PRO A 1 263 ? 13.565 5.824 -14.946 1.00 81.88 263 PRO A CA 1
ATOM 2017 C C . PRO A 1 263 ? 14.356 6.840 -15.799 1.00 81.88 263 PRO A C 1
ATOM 2019 O O . PRO A 1 263 ? 13.833 7.886 -16.157 1.00 81.88 263 PRO A O 1
ATOM 2022 N N . SER A 1 264 ? 15.631 6.537 -16.085 1.00 86.94 264 SER A N 1
ATOM 2023 C CA . SER A 1 264 ? 16.507 7.368 -16.935 1.00 86.94 264 SER A CA 1
ATOM 2024 C C . SER A 1 264 ? 16.128 7.270 -18.416 1.00 86.94 264 SER A C 1
ATOM 2026 O O . SER A 1 264 ? 15.486 6.294 -18.807 1.00 86.94 264 SER A O 1
ATOM 2028 N N . ARG A 1 265 ? 16.613 8.192 -19.263 1.00 86.75 265 ARG A N 1
ATOM 2029 C CA . ARG A 1 265 ? 16.403 8.154 -20.725 1.00 86.75 265 ARG A CA 1
ATOM 2030 C C . ARG A 1 265 ? 16.740 6.795 -21.352 1.00 86.75 265 ARG A C 1
ATOM 2032 O O . ARG A 1 265 ? 15.934 6.239 -22.087 1.00 86.75 265 ARG A O 1
ATOM 2039 N N . GLY A 1 266 ? 17.871 6.186 -20.987 1.00 82.06 266 GLY A N 1
ATOM 2040 C CA . GLY A 1 266 ? 18.233 4.847 -21.483 1.00 82.06 266 GLY A CA 1
ATOM 2041 C C . GLY A 1 266 ? 17.276 3.734 -21.026 1.00 82.06 266 GLY A C 1
ATOM 2042 O O . GLY A 1 266 ? 16.998 2.787 -21.765 1.00 82.06 266 GLY A O 1
ATOM 2043 N N . THR A 1 267 ? 16.715 3.854 -19.822 1.00 88.12 267 THR A N 1
ATOM 2044 C CA . THR A 1 267 ? 15.710 2.900 -19.329 1.00 88.12 267 THR A CA 1
ATOM 2045 C C . THR A 1 267 ? 14.361 3.119 -20.018 1.00 88.12 267 THR A C 1
ATOM 2047 O O . THR A 1 267 ? 13.696 2.151 -20.378 1.00 88.12 267 THR A O 1
ATOM 2050 N N . TYR A 1 268 ? 13.981 4.374 -20.264 1.00 93.00 268 TYR A N 1
ATOM 2051 C CA . TYR A 1 268 ? 12.809 4.720 -21.064 1.00 93.00 268 TYR A CA 1
ATOM 2052 C C . TYR A 1 268 ? 12.919 4.169 -22.490 1.00 93.00 268 TYR A C 1
ATOM 2054 O O . TYR A 1 268 ? 12.009 3.478 -22.945 1.00 93.00 268 TYR A O 1
ATOM 2062 N N . TRP A 1 269 ? 14.073 4.333 -23.142 1.00 90.25 269 TRP A N 1
ATOM 2063 C CA . TRP A 1 269 ? 14.343 3.726 -24.447 1.00 90.25 269 TRP A CA 1
ATOM 2064 C C . TRP A 1 269 ? 14.205 2.199 -24.427 1.00 90.25 269 TRP A C 1
ATOM 2066 O O . TRP A 1 269 ? 13.619 1.602 -25.331 1.00 90.25 269 TRP A O 1
ATOM 2076 N N . THR A 1 270 ? 14.684 1.553 -23.359 1.00 86.75 270 THR A N 1
ATOM 2077 C CA . THR A 1 270 ? 14.515 0.105 -23.163 1.00 86.75 270 THR A CA 1
ATOM 2078 C C . THR A 1 270 ? 13.034 -0.281 -23.083 1.00 86.75 270 THR A C 1
ATOM 2080 O O . THR A 1 270 ? 12.635 -1.304 -23.643 1.00 86.75 270 THR A O 1
ATOM 2083 N N . TYR A 1 271 ? 12.205 0.526 -22.413 1.00 94.56 271 TYR A N 1
ATOM 2084 C CA . TYR A 1 271 ? 10.760 0.302 -22.332 1.00 94.56 271 TYR A CA 1
ATOM 2085 C C . TYR A 1 271 ? 10.078 0.495 -23.685 1.00 94.56 271 TYR A C 1
ATOM 2087 O O . TYR A 1 271 ? 9.354 -0.403 -24.114 1.00 94.56 271 TYR A O 1
ATOM 2095 N N . LEU A 1 272 ? 10.358 1.594 -24.391 1.00 93.69 272 LEU A N 1
ATOM 2096 C CA . LEU A 1 272 ? 9.822 1.830 -25.732 1.00 93.69 272 LEU A CA 1
ATOM 2097 C C . LEU A 1 272 ? 10.213 0.717 -26.707 1.00 93.69 272 LEU A C 1
ATOM 2099 O O . LEU A 1 272 ? 9.358 0.190 -27.412 1.00 93.69 272 LEU A O 1
ATOM 2103 N N . SER A 1 273 ? 11.482 0.303 -26.708 1.00 89.38 273 SER A N 1
ATOM 2104 C CA . SER A 1 273 ? 11.988 -0.775 -27.566 1.00 89.38 273 SER A CA 1
ATOM 2105 C C . SER A 1 273 ? 11.298 -2.109 -27.279 1.00 89.38 273 SER A C 1
ATOM 2107 O O . SER A 1 273 ? 10.927 -2.838 -28.202 1.00 89.38 273 SER A O 1
ATOM 2109 N N . ARG A 1 274 ? 11.074 -2.421 -25.996 1.00 91.12 274 ARG A N 1
ATOM 2110 C CA . ARG A 1 274 ? 10.346 -3.623 -25.575 1.00 91.12 274 ARG A CA 1
ATOM 2111 C C . ARG A 1 274 ? 8.903 -3.603 -26.071 1.00 91.12 274 ARG A C 1
ATOM 2113 O O . ARG A 1 274 ? 8.479 -4.569 -26.703 1.00 91.12 274 ARG A O 1
ATOM 2120 N N . LEU A 1 275 ? 8.176 -2.512 -25.825 1.00 94.25 275 LEU A N 1
ATOM 2121 C CA . LEU A 1 275 ? 6.788 -2.367 -26.272 1.00 94.25 275 LEU A CA 1
ATOM 2122 C C . LEU A 1 275 ? 6.691 -2.393 -27.796 1.00 94.25 275 LEU A C 1
ATOM 2124 O O . LEU A 1 275 ? 5.855 -3.097 -28.338 1.00 94.25 275 LEU A O 1
ATOM 2128 N N . SER A 1 276 ? 7.600 -1.716 -28.491 1.00 92.31 276 SER A N 1
ATOM 2129 C CA . SER A 1 276 ? 7.705 -1.699 -29.952 1.00 92.31 276 SER A CA 1
ATOM 2130 C C . SER A 1 276 ? 7.887 -3.093 -30.552 1.00 92.31 276 SER A C 1
ATOM 2132 O O . SER A 1 276 ? 7.245 -3.434 -31.545 1.00 92.31 276 SER A O 1
ATOM 2134 N N . CYS A 1 277 ? 8.734 -3.930 -29.947 1.00 87.69 277 CYS A N 1
ATOM 2135 C CA . CYS A 1 277 ? 8.887 -5.325 -30.358 1.00 87.69 277 CYS A CA 1
ATOM 2136 C C . CYS A 1 277 ? 7.599 -6.122 -30.101 1.00 87.69 277 CYS A C 1
ATOM 2138 O O . CYS A 1 277 ? 7.114 -6.844 -30.975 1.00 87.69 277 CYS A O 1
ATOM 2140 N N . ARG A 1 278 ? 7.007 -5.951 -28.913 1.00 90.50 278 ARG A N 1
ATOM 2141 C CA . ARG A 1 278 ? 5.800 -6.674 -28.508 1.00 90.50 278 ARG A CA 1
ATOM 2142 C C . ARG A 1 278 ? 4.590 -6.310 -29.367 1.00 90.50 278 ARG A C 1
ATOM 2144 O O . ARG A 1 278 ? 3.887 -7.204 -29.822 1.00 90.50 278 ARG A O 1
ATOM 2151 N N . PHE A 1 279 ? 4.367 -5.033 -29.628 1.00 93.38 279 PHE A N 1
ATOM 2152 C CA . PHE A 1 279 ? 3.235 -4.539 -30.408 1.00 93.38 279 PHE A CA 1
ATOM 2153 C C . PHE A 1 279 ? 3.351 -4.923 -31.884 1.00 93.38 279 PHE A C 1
ATOM 2155 O O . PHE A 1 279 ? 2.360 -5.343 -32.475 1.00 93.38 279 PHE A O 1
ATOM 2162 N N . ARG A 1 280 ? 4.569 -4.957 -32.446 1.00 86.69 280 ARG A N 1
ATOM 2163 C CA . ARG A 1 280 ? 4.802 -5.552 -33.774 1.00 86.69 280 ARG A CA 1
ATOM 2164 C C . ARG A 1 280 ? 4.437 -7.029 -33.844 1.00 86.69 280 ARG A C 1
ATOM 2166 O O . ARG A 1 280 ? 3.838 -7.452 -34.825 1.00 86.69 280 ARG A O 1
ATOM 2173 N N . SER A 1 281 ? 4.746 -7.814 -32.807 1.00 85.00 281 SER A N 1
ATOM 2174 C CA . SER A 1 281 ? 4.346 -9.232 -32.768 1.00 85.00 281 SER A CA 1
ATOM 2175 C C . SER A 1 281 ? 2.825 -9.441 -32.743 1.00 85.00 281 SER A C 1
ATOM 2177 O O . SER A 1 281 ? 2.363 -10.546 -33.001 1.00 85.00 281 SER A O 1
ATOM 2179 N N . LEU A 1 282 ? 2.058 -8.383 -32.460 1.00 87.50 282 LEU A N 1
ATOM 2180 C CA . LEU A 1 282 ? 0.595 -8.357 -32.463 1.00 87.50 282 LEU A CA 1
ATOM 2181 C C . LEU A 1 282 ? 0.015 -7.664 -33.713 1.00 87.50 282 LEU A C 1
ATOM 2183 O O . LEU A 1 282 ? -1.160 -7.315 -33.720 1.00 87.50 282 LEU A O 1
ATOM 2187 N N . GLY A 1 283 ? 0.825 -7.441 -34.756 1.00 84.62 283 GLY A N 1
ATOM 2188 C CA . GLY A 1 283 ? 0.388 -6.820 -36.014 1.00 84.62 283 GLY A CA 1
ATOM 2189 C C . GLY A 1 283 ? 0.445 -5.288 -36.042 1.00 84.62 283 GLY A C 1
ATOM 2190 O O . GLY A 1 283 ? -0.056 -4.682 -36.983 1.00 84.62 283 GLY A O 1
ATOM 2191 N N . GLY A 1 284 ? 1.044 -4.652 -35.031 1.00 86.31 284 GLY A N 1
ATOM 2192 C CA . GLY A 1 284 ? 1.192 -3.199 -34.953 1.00 86.31 284 GLY A CA 1
ATOM 2193 C C . GLY A 1 284 ? 2.419 -2.621 -35.647 1.00 86.31 284 GLY A C 1
ATOM 2194 O O . GLY A 1 284 ? 3.356 -3.328 -36.024 1.00 86.31 284 GLY A O 1
ATOM 2195 N N . VAL A 1 285 ? 2.450 -1.290 -35.721 1.00 82.50 285 VAL A N 1
ATOM 2196 C CA . VAL A 1 285 ? 3.671 -0.525 -36.012 1.00 82.50 285 VAL A CA 1
ATOM 2197 C C . VAL A 1 285 ? 4.504 -0.425 -34.722 1.00 82.50 285 VAL A C 1
ATOM 2199 O O . VAL A 1 285 ? 3.978 -0.508 -33.614 1.00 82.50 285 VAL A O 1
ATOM 2202 N N . GLY A 1 286 ? 5.823 -0.288 -34.831 1.00 82.38 286 GLY A N 1
ATOM 2203 C CA . GLY A 1 286 ? 6.700 -0.005 -33.690 1.00 82.38 286 GLY A CA 1
ATOM 2204 C C . GLY A 1 286 ? 7.714 1.073 -34.054 1.00 82.38 286 GLY A C 1
ATOM 2205 O O . GLY A 1 286 ? 7.743 1.490 -35.205 1.00 82.38 286 GLY A O 1
ATOM 2206 N N . LEU A 1 287 ? 8.570 1.465 -33.101 1.00 81.75 287 LEU A N 1
ATOM 2207 C CA . LEU A 1 287 ? 9.697 2.388 -33.322 1.00 81.75 287 LEU A CA 1
ATOM 2208 C C . LEU A 1 287 ? 10.387 2.171 -34.683 1.00 81.75 287 LEU A C 1
ATOM 2210 O O . LEU A 1 287 ? 10.568 1.005 -35.069 1.00 81.75 287 LEU A O 1
ATOM 2214 N N . PRO A 1 288 ? 10.844 3.231 -35.371 1.00 65.44 288 PRO A N 1
ATOM 2215 C CA . PRO A 1 288 ? 11.513 3.090 -36.655 1.00 65.44 288 PRO A CA 1
ATOM 2216 C C . PRO A 1 288 ? 12.635 2.064 -36.510 1.00 65.44 288 PRO A C 1
ATOM 2218 O O . PRO A 1 288 ? 13.516 2.199 -35.663 1.00 65.44 288 PRO A O 1
ATOM 2221 N N . LYS A 1 289 ? 12.595 0.986 -37.298 1.00 61.41 289 LYS A N 1
ATOM 2222 C CA . LYS A 1 289 ? 13.705 0.024 -37.373 1.00 61.41 289 LYS A CA 1
ATOM 2223 C C . LYS A 1 289 ? 14.795 0.619 -38.270 1.00 61.41 289 LYS A C 1
ATOM 2225 O O . LYS A 1 289 ? 15.190 0.020 -39.257 1.00 61.41 289 LYS A O 1
ATOM 2230 N N . GLY A 1 290 ? 15.232 1.832 -37.965 1.00 54.28 290 GLY A N 1
ATOM 2231 C CA . GLY A 1 290 ? 16.416 2.401 -38.576 1.00 54.28 290 GLY A CA 1
ATOM 2232 C C . GLY A 1 290 ? 17.596 2.002 -37.719 1.00 54.28 290 GLY A C 1
ATOM 2233 O O . GLY A 1 290 ? 18.067 2.835 -36.960 1.00 54.28 290 GLY A O 1
ATOM 2234 N N . LEU A 1 291 ? 18.039 0.738 -37.797 1.00 61.78 291 LEU A N 1
ATOM 2235 C CA . LEU A 1 291 ? 19.454 0.522 -37.506 1.00 61.78 291 LEU A CA 1
ATOM 2236 C C . LEU A 1 291 ? 20.180 1.433 -38.495 1.00 61.78 291 LEU A C 1
ATOM 2238 O O . LEU A 1 291 ? 19.889 1.357 -39.695 1.00 61.78 291 LEU A O 1
ATOM 2242 N N . THR A 1 292 ? 21.044 2.322 -38.016 1.00 75.69 292 THR A N 1
ATOM 2243 C CA . THR A 1 292 ? 21.929 3.059 -38.924 1.00 75.69 292 THR A CA 1
ATOM 2244 C C . THR A 1 292 ? 22.689 2.049 -39.788 1.00 75.69 292 THR A C 1
ATOM 2246 O O . THR A 1 292 ? 22.798 0.872 -39.429 1.00 75.69 292 THR A O 1
ATOM 2249 N N . GLU A 1 293 ? 23.221 2.467 -40.939 1.00 78.19 293 GLU A N 1
ATOM 2250 C CA . GLU A 1 293 ? 24.012 1.560 -41.784 1.00 78.19 293 GLU A CA 1
ATOM 2251 C C . GLU A 1 293 ? 25.090 0.837 -40.960 1.00 78.19 293 GLU A C 1
ATOM 2253 O O . GLU A 1 293 ? 25.233 -0.381 -41.028 1.00 78.19 293 GLU A O 1
ATOM 2258 N N . VAL A 1 294 ? 25.751 1.583 -40.076 1.00 83.88 294 VAL A N 1
ATOM 2259 C CA . VAL A 1 294 ? 26.741 1.094 -39.115 1.00 83.88 294 VAL A CA 1
ATOM 2260 C C . VAL A 1 294 ? 26.168 0.006 -38.202 1.00 83.88 294 VAL A C 1
ATOM 2262 O O . VAL A 1 294 ? 26.741 -1.078 -38.080 1.00 83.88 294 VAL A O 1
ATOM 2265 N N . GLU A 1 295 ? 25.016 0.249 -37.576 1.00 82.94 295 GLU A N 1
ATOM 2266 C CA . GLU A 1 295 ? 24.360 -0.731 -36.707 1.00 82.94 295 GLU A CA 1
ATOM 2267 C C . GLU A 1 295 ? 23.909 -1.985 -37.469 1.00 82.94 295 GLU A C 1
ATOM 2269 O O . GLU A 1 295 ? 23.989 -3.097 -36.936 1.00 82.94 295 GLU A O 1
ATOM 2274 N N . ARG A 1 296 ? 23.472 -1.829 -38.725 1.00 81.38 296 ARG A N 1
ATOM 2275 C CA . ARG A 1 296 ? 23.115 -2.946 -39.606 1.00 81.38 296 ARG A CA 1
ATOM 2276 C C . ARG A 1 296 ? 24.330 -3.831 -39.870 1.00 81.38 296 ARG A C 1
ATOM 2278 O O . ARG A 1 296 ? 24.241 -5.036 -39.641 1.00 81.38 296 ARG A O 1
ATOM 2285 N N . ARG A 1 297 ? 25.477 -3.244 -40.228 1.00 86.38 297 ARG A N 1
ATOM 2286 C CA . ARG A 1 297 ? 26.734 -3.985 -40.442 1.00 86.38 297 ARG A CA 1
ATOM 2287 C C . ARG A 1 297 ? 27.205 -4.724 -39.190 1.00 86.38 297 ARG A C 1
ATOM 2289 O O . ARG A 1 297 ? 27.594 -5.886 -39.262 1.00 86.38 297 ARG A O 1
ATOM 2296 N N . TRP A 1 298 ? 27.091 -4.115 -38.011 1.00 93.00 298 TRP A N 1
ATOM 2297 C CA . TRP A 1 298 ? 27.388 -4.807 -36.749 1.00 93.00 298 TRP A CA 1
ATOM 2298 C C . TRP A 1 298 ? 26.413 -5.955 -36.445 1.00 93.00 298 TRP A C 1
ATOM 2300 O O . TRP A 1 298 ? 26.804 -6.975 -35.867 1.00 93.00 298 TRP A O 1
ATOM 2310 N N . SER A 1 299 ? 25.146 -5.813 -36.837 1.00 85.69 299 SER A N 1
ATOM 2311 C CA . SER A 1 299 ? 24.135 -6.868 -36.719 1.00 85.69 299 SER A CA 1
ATOM 2312 C C . SER A 1 299 ? 24.412 -8.050 -37.654 1.00 85.69 299 SER A C 1
ATOM 2314 O O . SER A 1 299 ? 24.234 -9.203 -37.250 1.00 85.69 299 SER A O 1
ATOM 2316 N N . GLU A 1 300 ? 24.899 -7.782 -38.868 1.00 88.06 300 GLU A N 1
ATOM 2317 C CA . GLU A 1 300 ? 25.346 -8.797 -39.833 1.00 88.06 300 GLU A CA 1
ATOM 2318 C C . GLU A 1 300 ? 26.505 -9.618 -39.253 1.00 88.06 300 GLU A C 1
ATOM 2320 O O . GLU A 1 300 ? 26.385 -10.839 -39.141 1.00 88.06 300 GLU A O 1
ATOM 2325 N N . VAL A 1 301 ? 27.553 -8.961 -38.737 1.00 91.62 301 VAL A N 1
ATOM 2326 C CA . VAL A 1 301 ? 28.691 -9.635 -38.074 1.00 91.62 301 VAL A CA 1
ATOM 2327 C C . VAL A 1 301 ? 28.228 -10.510 -36.907 1.00 91.62 301 VAL A C 1
ATOM 2329 O O . VAL A 1 301 ? 28.680 -11.644 -36.735 1.00 91.62 301 VAL A O 1
ATOM 2332 N N . LYS A 1 302 ? 27.294 -10.013 -36.090 1.00 91.94 302 LYS A N 1
ATOM 2333 C CA . LYS A 1 302 ? 26.745 -10.777 -34.965 1.00 91.94 302 LYS A CA 1
ATOM 2334 C C . LYS A 1 302 ? 25.924 -11.983 -35.426 1.00 91.94 302 LYS A C 1
ATOM 2336 O O . LYS A 1 302 ? 25.978 -13.027 -34.779 1.00 91.94 302 LYS A O 1
ATOM 2341 N N . SER A 1 303 ? 25.153 -11.835 -36.499 1.00 84.81 303 SER A N 1
ATOM 2342 C CA . SER A 1 303 ? 24.331 -12.910 -37.062 1.00 84.81 303 SER A CA 1
ATOM 2343 C C . SER A 1 303 ? 25.208 -14.014 -37.641 1.00 84.81 303 SER A C 1
ATOM 2345 O O . SER A 1 303 ? 25.004 -15.179 -37.307 1.00 84.81 303 SER A O 1
ATOM 2347 N N . LEU A 1 304 ? 26.247 -13.639 -38.389 1.00 90.50 304 LEU A N 1
ATOM 2348 C CA . LEU A 1 304 ? 27.264 -14.552 -38.906 1.00 90.50 304 LEU A CA 1
ATOM 2349 C C . LEU A 1 304 ? 27.945 -15.328 -37.765 1.00 90.50 304 LEU A C 1
ATOM 2351 O O . LEU A 1 304 ? 28.041 -16.553 -37.792 1.00 90.50 304 LEU A O 1
ATOM 2355 N N . ALA A 1 305 ? 28.301 -14.634 -36.680 1.00 91.44 305 ALA A N 1
ATOM 2356 C CA . ALA A 1 305 ? 28.891 -15.269 -35.506 1.00 91.44 305 ALA A CA 1
ATOM 2357 C C . ALA A 1 305 ? 27.961 -16.265 -34.794 1.00 91.44 305 ALA A C 1
ATOM 2359 O O . ALA A 1 305 ? 28.441 -17.242 -34.226 1.00 91.44 305 ALA A O 1
ATOM 2360 N N . LEU A 1 306 ? 26.645 -16.025 -34.795 1.00 89.38 306 LEU A N 1
ATOM 2361 C CA . LEU A 1 306 ? 25.660 -16.941 -34.207 1.00 89.38 306 LEU A CA 1
ATOM 2362 C C . LEU A 1 306 ? 25.400 -18.178 -35.074 1.00 89.38 306 LEU A C 1
ATOM 2364 O O . LEU A 1 306 ? 24.991 -19.202 -34.532 1.00 89.38 306 LEU A O 1
ATOM 2368 N N . GLN A 1 307 ? 25.609 -18.085 -36.388 1.00 89.31 307 GLN A N 1
ATOM 2369 C CA . GLN A 1 307 ? 25.427 -19.204 -37.318 1.00 89.31 307 GLN A CA 1
ATOM 2370 C C . GLN A 1 307 ? 26.583 -20.209 -37.255 1.00 89.31 307 GLN A C 1
ATOM 2372 O O . GLN A 1 307 ? 26.405 -21.382 -37.577 1.00 89.31 307 GLN A O 1
ATOM 2377 N N . HIS A 1 308 ? 27.761 -19.779 -36.805 1.00 88.69 308 HIS A N 1
ATOM 2378 C CA . HIS A 1 308 ? 28.950 -20.617 -36.793 1.00 88.69 308 HIS A CA 1
ATOM 2379 C C . HIS A 1 308 ? 29.061 -21.436 -35.490 1.00 88.69 308 HIS A C 1
ATOM 2381 O O . HIS A 1 308 ? 29.232 -20.894 -34.396 1.00 88.69 308 HIS A O 1
ATOM 2387 N N . ALA A 1 309 ? 29.021 -22.770 -35.606 1.00 87.25 309 ALA A N 1
ATOM 2388 C CA . ALA A 1 309 ? 28.922 -23.711 -34.478 1.00 87.25 309 ALA A CA 1
ATOM 2389 C C . ALA A 1 309 ? 30.057 -23.605 -33.435 1.00 87.25 309 ALA A C 1
ATOM 2391 O O . ALA A 1 309 ? 29.888 -24.002 -32.282 1.00 87.25 309 ALA A O 1
ATOM 2392 N N . ALA A 1 310 ? 31.210 -23.046 -33.816 1.00 88.38 310 ALA A N 1
ATOM 2393 C CA . ALA A 1 310 ? 32.354 -22.850 -32.922 1.00 88.38 310 ALA A CA 1
ATOM 2394 C C . ALA A 1 310 ? 32.153 -21.738 -31.868 1.00 88.38 310 ALA A C 1
ATOM 2396 O O . ALA A 1 310 ? 32.960 -21.620 -30.938 1.00 88.38 310 ALA A O 1
ATOM 2397 N N . PHE A 1 311 ? 31.109 -20.905 -31.984 1.00 91.31 311 PHE A N 1
ATOM 2398 C CA . PHE A 1 311 ? 30.889 -19.772 -31.084 1.00 91.31 311 PHE A CA 1
ATOM 2399 C C . PHE A 1 311 ? 29.610 -19.928 -30.264 1.00 91.31 311 PHE A C 1
ATOM 2401 O O . PHE A 1 311 ? 28.500 -20.019 -30.776 1.00 91.31 311 PHE A O 1
ATOM 2408 N N . SER A 1 312 ? 29.750 -19.884 -28.938 1.00 91.62 312 SER A N 1
ATOM 2409 C CA . SER A 1 312 ? 28.593 -19.868 -28.045 1.00 91.62 312 SER A CA 1
ATOM 2410 C C . SER A 1 312 ? 27.920 -18.493 -28.023 1.00 91.62 312 SER A C 1
ATOM 2412 O O . SER A 1 312 ? 28.577 -17.453 -28.117 1.00 91.62 312 SER A O 1
ATOM 2414 N N . SER A 1 313 ? 26.610 -18.449 -27.769 1.00 87.94 313 SER A N 1
ATOM 2415 C CA . SER A 1 313 ? 25.864 -17.184 -27.661 1.00 87.94 313 SER A CA 1
ATOM 2416 C C . SER A 1 313 ? 26.376 -16.276 -26.531 1.00 87.94 313 SER A C 1
ATOM 2418 O O . SER A 1 313 ? 26.203 -15.059 -26.571 1.00 87.94 313 SER A O 1
ATOM 2420 N N . ALA A 1 314 ? 27.000 -16.846 -25.493 1.00 86.69 314 ALA A N 1
ATOM 2421 C CA . ALA A 1 314 ? 27.679 -16.080 -24.447 1.00 86.69 314 ALA A CA 1
ATOM 2422 C C . ALA A 1 314 ? 28.926 -15.366 -24.986 1.00 86.69 314 ALA A C 1
ATOM 2424 O O . ALA A 1 314 ? 29.149 -14.202 -24.670 1.00 86.69 314 ALA A O 1
ATOM 2425 N N . ARG A 1 315 ? 29.695 -16.037 -25.847 1.00 91.00 315 ARG A N 1
ATOM 2426 C CA . ARG A 1 315 ? 30.882 -15.476 -26.486 1.00 91.00 315 ARG A CA 1
ATOM 2427 C C . ARG A 1 315 ? 30.520 -14.396 -27.503 1.00 91.00 315 ARG A C 1
ATOM 2429 O O . ARG A 1 315 ? 31.117 -13.327 -27.474 1.00 91.00 315 ARG A O 1
ATOM 2436 N N . VAL A 1 316 ? 29.494 -14.626 -28.325 1.00 92.25 316 VAL A N 1
ATOM 2437 C CA . VAL A 1 316 ? 29.013 -13.640 -29.310 1.00 92.25 316 VAL A CA 1
ATOM 2438 C C . VAL A 1 316 ? 28.503 -12.360 -28.640 1.00 92.25 316 VAL A C 1
ATOM 2440 O O . VAL A 1 316 ? 28.700 -11.264 -29.160 1.00 92.25 316 VAL A O 1
ATOM 2443 N N . ARG A 1 317 ? 27.915 -12.455 -27.438 1.00 90.38 317 ARG A N 1
ATOM 2444 C CA . ARG A 1 317 ? 27.527 -11.268 -26.654 1.00 90.38 317 ARG A CA 1
ATOM 2445 C C . ARG A 1 317 ? 28.705 -10.341 -26.335 1.00 90.38 317 ARG A C 1
ATOM 2447 O O . ARG A 1 317 ? 28.472 -9.144 -26.192 1.00 90.38 317 ARG A O 1
ATOM 2454 N N . ASN A 1 318 ? 29.942 -10.844 -26.288 1.00 91.12 318 ASN A N 1
ATOM 2455 C CA . ASN A 1 318 ? 31.116 -10.002 -26.055 1.00 91.12 318 ASN A CA 1
ATOM 2456 C C . ASN A 1 318 ? 31.399 -9.042 -27.217 1.00 91.12 318 ASN A C 1
ATOM 2458 O O . ASN A 1 318 ? 32.026 -8.020 -26.962 1.00 91.12 318 ASN A O 1
ATOM 2462 N N . LEU A 1 319 ? 30.893 -9.287 -28.439 1.00 95.50 319 LEU A N 1
ATOM 2463 C CA . LEU A 1 319 ? 31.028 -8.339 -29.559 1.00 95.50 319 LEU A CA 1
ATOM 2464 C C . LEU A 1 319 ? 30.524 -6.936 -29.200 1.00 95.50 319 LEU A C 1
ATOM 2466 O O . LEU A 1 319 ? 31.093 -5.961 -29.676 1.00 95.50 319 LEU A O 1
ATOM 2470 N N . ALA A 1 320 ? 29.549 -6.826 -28.288 1.00 93.19 320 ALA A N 1
ATOM 2471 C CA . ALA A 1 320 ? 29.057 -5.546 -27.778 1.00 93.19 320 ALA A CA 1
ATOM 2472 C C . ALA A 1 320 ? 30.164 -4.661 -27.175 1.00 93.19 320 ALA A C 1
ATOM 2474 O O . ALA A 1 320 ? 30.070 -3.439 -27.225 1.00 93.19 320 ALA A O 1
ATOM 2475 N N . ALA A 1 321 ? 31.237 -5.254 -26.638 1.00 95.38 321 ALA A N 1
ATOM 2476 C CA . ALA A 1 321 ? 32.360 -4.496 -26.096 1.00 95.38 321 ALA A CA 1
ATOM 2477 C C . ALA A 1 321 ? 33.087 -3.668 -27.170 1.00 95.38 321 ALA A C 1
ATOM 2479 O O . ALA A 1 321 ? 33.626 -2.617 -26.837 1.00 95.38 321 ALA A O 1
ATOM 2480 N N . VAL A 1 322 ? 33.077 -4.118 -28.430 1.00 97.00 322 VAL A N 1
ATOM 2481 C CA . VAL A 1 322 ? 33.646 -3.402 -29.583 1.00 97.00 322 VAL A CA 1
ATOM 2482 C C . VAL A 1 322 ? 32.556 -2.660 -30.356 1.00 97.00 322 VAL A C 1
ATOM 2484 O O . VAL A 1 322 ? 32.733 -1.487 -30.669 1.00 97.00 322 VAL A O 1
ATOM 2487 N N . SER A 1 323 ? 31.414 -3.303 -30.619 1.00 95.31 323 SER A N 1
ATOM 2488 C CA . SER A 1 323 ? 30.368 -2.718 -31.459 1.00 95.31 323 SER A CA 1
ATOM 2489 C C . SER A 1 323 ? 29.743 -1.478 -30.826 1.00 95.31 323 SER A C 1
ATOM 2491 O O . SER A 1 323 ? 29.493 -0.512 -31.525 1.00 95.31 323 SER A O 1
ATOM 2493 N N . THR A 1 324 ? 29.519 -1.451 -29.507 1.00 90.81 324 THR A N 1
ATOM 2494 C CA . THR A 1 324 ? 28.925 -0.281 -28.838 1.00 90.81 324 THR A CA 1
ATOM 2495 C C . THR A 1 324 ? 29.781 0.988 -28.969 1.00 90.81 324 THR A C 1
ATOM 2497 O O . THR A 1 324 ? 29.235 2.001 -29.396 1.00 90.81 324 THR A O 1
ATOM 2500 N N . PRO A 1 325 ? 31.090 0.996 -28.640 1.00 93.88 325 PRO A N 1
ATOM 2501 C CA . PRO A 1 325 ? 31.907 2.188 -28.860 1.00 93.88 325 PRO A CA 1
ATOM 2502 C C . PRO A 1 325 ? 32.115 2.521 -30.344 1.00 93.88 325 PRO A C 1
ATOM 2504 O O . PRO A 1 325 ? 32.223 3.699 -30.650 1.00 93.88 325 PRO A O 1
ATOM 2507 N N . ALA A 1 326 ? 32.148 1.534 -31.248 1.00 93.62 326 ALA A N 1
ATOM 2508 C CA . ALA A 1 326 ? 32.262 1.786 -32.688 1.00 93.62 326 ALA A CA 1
ATOM 2509 C C . ALA A 1 326 ? 30.994 2.440 -33.266 1.00 93.62 326 ALA A C 1
ATOM 2511 O O . ALA A 1 326 ? 31.090 3.429 -33.980 1.00 93.62 326 ALA A O 1
ATOM 2512 N N . ILE A 1 327 ? 29.805 1.957 -32.883 1.00 90.12 327 ILE A N 1
ATOM 2513 C CA . ILE A 1 327 ? 28.512 2.550 -33.268 1.00 90.12 327 ILE A CA 1
ATOM 2514 C C . ILE A 1 327 ? 28.406 3.998 -32.778 1.00 90.12 327 ILE A C 1
ATOM 2516 O O . ILE A 1 327 ? 27.965 4.860 -33.528 1.00 90.12 327 ILE A O 1
ATOM 2520 N N . ASN A 1 328 ? 28.852 4.283 -31.550 1.00 83.12 328 ASN A N 1
ATOM 2521 C CA . ASN A 1 328 ? 28.855 5.647 -31.007 1.00 83.12 328 ASN A CA 1
ATOM 2522 C C . ASN A 1 328 ? 29.789 6.608 -31.765 1.00 83.12 328 ASN A C 1
ATOM 2524 O O . ASN A 1 328 ? 29.661 7.817 -31.605 1.00 83.12 328 ASN A O 1
ATOM 2528 N N . GLU A 1 329 ? 30.739 6.076 -32.533 1.00 91.69 329 GLU A N 1
ATOM 2529 C CA . GLU A 1 329 ? 31.670 6.832 -33.379 1.00 91.69 329 GLU A CA 1
ATOM 2530 C C . GLU A 1 329 ? 31.311 6.725 -34.864 1.00 91.69 329 GLU A C 1
ATOM 2532 O O . GLU A 1 329 ? 32.095 7.146 -35.704 1.00 91.69 329 GLU A O 1
ATOM 2537 N N . GLU A 1 330 ? 30.135 6.168 -35.177 1.00 90.94 330 GLU A N 1
ATOM 2538 C CA . GLU A 1 330 ? 29.632 5.970 -36.539 1.00 90.94 330 GLU A CA 1
ATOM 2539 C C . GLU A 1 330 ? 30.560 5.111 -37.419 1.00 90.94 330 GLU A C 1
ATOM 2541 O O . GLU A 1 330 ? 30.599 5.266 -38.633 1.00 90.94 330 GLU A O 1
ATOM 2546 N N . LEU A 1 331 ? 31.274 4.157 -36.809 1.00 94.50 331 LEU A N 1
ATOM 2547 C CA . LEU A 1 331 ? 32.207 3.263 -37.498 1.00 94.50 331 LEU A CA 1
ATOM 2548 C C . LEU A 1 331 ? 31.612 1.869 -37.706 1.00 94.50 331 LEU A C 1
ATOM 2550 O O . LEU A 1 331 ? 31.306 1.134 -36.753 1.00 94.50 331 LEU A O 1
ATOM 2554 N N . SER A 1 332 ? 31.501 1.468 -38.969 1.00 94.69 332 SER A N 1
ATOM 2555 C CA . SER A 1 332 ? 31.200 0.094 -39.359 1.00 94.69 332 SER A CA 1
ATOM 2556 C C . SER A 1 332 ? 32.401 -0.832 -39.097 1.00 94.69 332 SER A C 1
ATOM 2558 O O . SER A 1 332 ? 33.544 -0.378 -39.005 1.00 94.69 332 SER A O 1
ATOM 2560 N N . PRO A 1 333 ? 32.183 -2.154 -38.976 1.00 95.25 333 PRO A N 1
ATOM 2561 C CA . PRO A 1 333 ? 33.264 -3.115 -38.759 1.00 95.25 333 PRO A CA 1
ATOM 2562 C C . PRO A 1 333 ? 34.422 -3.012 -39.765 1.00 95.25 333 PRO A C 1
ATOM 2564 O O . PRO A 1 333 ? 35.576 -3.157 -39.371 1.00 95.25 333 PRO A O 1
ATOM 2567 N N . SER A 1 334 ? 34.125 -2.751 -41.041 1.00 94.81 334 SER A N 1
ATOM 2568 C CA . SER A 1 334 ? 35.108 -2.646 -42.128 1.00 94.81 334 SER A CA 1
ATOM 2569 C C . SER A 1 334 ? 35.931 -1.359 -42.101 1.00 94.81 334 SER A C 1
ATOM 2571 O O . SER A 1 334 ? 36.981 -1.292 -42.731 1.00 94.81 334 SER A O 1
ATOM 2573 N N . GLU A 1 335 ? 35.478 -0.340 -41.373 1.00 94.81 335 GLU A N 1
ATOM 2574 C CA . GLU A 1 335 ? 36.173 0.948 -41.238 1.00 94.81 335 GLU A CA 1
ATOM 2575 C C . GLU A 1 335 ? 37.145 0.967 -40.050 1.00 94.81 335 GLU A C 1
ATOM 2577 O O . GLU A 1 335 ? 37.916 1.912 -39.883 1.00 94.81 335 GLU A O 1
ATOM 2582 N N . LEU A 1 336 ? 37.133 -0.069 -39.206 1.00 95.94 336 LEU A N 1
ATOM 2583 C CA . LEU A 1 336 ? 38.014 -0.137 -38.046 1.00 95.94 336 LEU A CA 1
ATOM 2584 C C . LEU A 1 336 ? 39.440 -0.531 -38.446 1.00 95.94 336 LEU A C 1
ATOM 2586 O O . LEU A 1 336 ? 39.685 -1.642 -38.909 1.00 95.94 336 LEU A O 1
ATOM 2590 N N . ALA A 1 337 ? 40.396 0.357 -38.174 1.00 95.31 337 ALA A N 1
ATOM 2591 C CA . ALA A 1 337 ? 41.828 0.093 -38.316 1.00 95.31 337 ALA A CA 1
ATOM 2592 C C . ALA A 1 337 ? 42.450 -0.447 -37.007 1.00 95.31 337 ALA A C 1
ATOM 2594 O O . ALA A 1 337 ? 41.942 -0.139 -35.919 1.00 95.31 337 ALA A O 1
ATOM 2595 N N . PRO A 1 338 ? 43.589 -1.172 -37.061 1.00 96.00 338 PRO A N 1
ATOM 2596 C CA . PRO A 1 338 ? 44.319 -1.640 -35.870 1.00 96.00 338 PRO A CA 1
ATOM 2597 C C . PRO A 1 338 ? 44.580 -0.544 -34.820 1.00 96.00 338 PRO A C 1
ATOM 2599 O O . PRO A 1 338 ? 44.476 -0.769 -33.608 1.00 96.00 338 PRO A O 1
ATOM 2602 N N . GLU A 1 339 ? 44.809 0.683 -35.282 1.00 95.88 339 GLU A N 1
ATOM 2603 C CA . GLU A 1 339 ? 45.105 1.843 -34.436 1.00 95.88 339 GLU A CA 1
ATOM 2604 C C . GLU A 1 339 ? 43.921 2.278 -33.578 1.00 95.88 339 GLU A C 1
ATOM 2606 O O . GLU A 1 339 ? 44.109 2.685 -32.425 1.00 95.88 339 GLU A O 1
ATOM 2611 N N . TRP A 1 340 ? 42.697 2.096 -34.076 1.00 97.19 340 TRP A N 1
ATOM 2612 C CA . TRP A 1 340 ? 41.491 2.336 -33.293 1.00 97.19 340 TRP A CA 1
ATOM 2613 C C . TRP A 1 340 ? 41.410 1.361 -32.113 1.00 97.19 340 TRP A C 1
ATOM 2615 O O . TRP A 1 340 ? 41.217 1.776 -30.966 1.00 97.19 340 TRP A O 1
ATOM 2625 N N . PHE A 1 341 ? 41.653 0.067 -32.356 1.00 97.38 341 PHE A N 1
ATOM 2626 C CA . PHE A 1 341 ? 41.649 -0.950 -31.301 1.00 97.38 341 PHE A CA 1
ATOM 2627 C C . PHE A 1 341 ? 42.732 -0.677 -30.258 1.00 97.38 341 PHE A C 1
ATOM 2629 O O . PHE A 1 341 ? 42.456 -0.723 -29.055 1.00 97.38 341 PHE A O 1
ATOM 2636 N N . LYS A 1 342 ? 43.950 -0.335 -30.695 1.00 95.56 342 LYS A N 1
ATOM 2637 C CA . LYS A 1 342 ? 45.064 0.028 -29.810 1.00 95.56 342 LYS A CA 1
ATOM 2638 C C . LYS A 1 342 ? 44.721 1.235 -28.934 1.00 95.56 342 LYS A C 1
ATOM 2640 O O . LYS A 1 342 ? 44.934 1.182 -27.719 1.00 95.56 342 LYS A O 1
ATOM 2645 N N . GLY A 1 343 ? 44.129 2.277 -29.522 1.00 95.69 343 GLY A N 1
ATOM 2646 C CA . GLY A 1 343 ? 43.648 3.459 -28.804 1.00 95.69 343 GLY A CA 1
ATOM 2647 C C . GLY A 1 343 ? 42.586 3.116 -27.755 1.00 95.69 343 GLY A C 1
ATOM 2648 O O . GLY A 1 343 ? 42.712 3.497 -26.588 1.00 95.69 343 GLY A O 1
ATOM 2649 N N . LYS A 1 344 ? 41.577 2.311 -28.113 1.00 96.56 344 LYS A N 1
ATOM 2650 C CA . LYS A 1 344 ? 40.549 1.857 -27.160 1.00 96.56 344 LYS A CA 1
ATOM 2651 C C . LYS A 1 344 ? 41.135 1.019 -26.032 1.00 96.56 344 LYS A C 1
ATOM 2653 O O . LYS A 1 344 ? 40.825 1.265 -24.870 1.00 96.56 344 LYS A O 1
ATOM 2658 N N . ILE A 1 345 ? 42.032 0.082 -26.329 1.00 95.94 345 ILE A N 1
ATOM 2659 C CA . ILE A 1 345 ? 42.665 -0.768 -25.310 1.00 95.94 345 ILE A CA 1
ATOM 2660 C C . ILE A 1 345 ? 43.452 0.064 -24.289 1.00 95.94 345 ILE A C 1
ATOM 2662 O O . ILE A 1 345 ? 43.423 -0.274 -23.105 1.00 95.94 345 ILE A O 1
ATOM 2666 N N . ALA A 1 346 ? 44.122 1.139 -24.719 1.00 95.12 346 ALA A N 1
ATOM 2667 C CA . ALA A 1 346 ? 44.883 2.021 -23.832 1.00 95.12 346 ALA A CA 1
ATOM 2668 C C . ALA A 1 346 ? 43.996 2.775 -22.822 1.00 95.12 346 ALA A C 1
ATOM 2670 O O . ALA A 1 346 ? 44.434 3.045 -21.707 1.00 95.12 346 ALA A O 1
ATOM 2671 N N . THR A 1 347 ? 42.742 3.068 -23.183 1.00 95.12 347 THR A N 1
ATOM 2672 C CA . THR A 1 347 ? 41.792 3.807 -22.325 1.00 95.12 347 THR A CA 1
ATOM 2673 C C . THR A 1 347 ? 40.977 2.912 -21.387 1.00 95.12 347 THR A C 1
ATOM 2675 O O . THR A 1 347 ? 40.382 3.391 -20.421 1.00 95.12 347 THR A O 1
ATOM 2678 N N . LEU A 1 348 ? 40.936 1.601 -21.638 1.00 94.31 348 LEU A N 1
ATOM 2679 C CA . LEU A 1 348 ? 40.130 0.653 -20.871 1.00 94.31 348 LEU A CA 1
ATOM 2680 C C . LEU A 1 348 ? 40.946 -0.027 -19.764 1.00 94.31 348 LEU A C 1
ATOM 2682 O O . LEU A 1 348 ? 42.086 -0.443 -19.957 1.00 94.31 348 LEU A O 1
ATOM 2686 N N . SER A 1 349 ? 40.321 -0.257 -18.608 1.00 93.44 349 SER A N 1
ATOM 2687 C CA . SER A 1 349 ? 40.929 -0.972 -17.480 1.00 93.44 349 SER A CA 1
ATOM 2688 C C . SER A 1 349 ? 40.095 -2.179 -17.026 1.00 93.44 349 SER A C 1
ATOM 2690 O O . SER A 1 349 ? 38.909 -2.323 -17.346 1.00 93.44 349 SER A O 1
ATOM 2692 N N . GLY A 1 350 ? 40.743 -3.100 -16.304 1.00 94.12 350 GLY A N 1
ATOM 2693 C CA . GLY A 1 350 ? 40.095 -4.213 -15.607 1.00 94.12 350 GLY A CA 1
ATOM 2694 C C . GLY A 1 350 ? 39.191 -5.093 -16.481 1.00 94.12 350 GLY A C 1
ATOM 2695 O O . GLY A 1 350 ? 39.601 -5.616 -17.518 1.00 94.12 350 GLY A O 1
ATOM 2696 N N . ALA A 1 351 ? 37.950 -5.292 -16.026 1.00 92.69 351 ALA A N 1
ATOM 2697 C CA . ALA A 1 351 ? 36.978 -6.168 -16.681 1.00 92.69 351 ALA A CA 1
ATOM 2698 C C . ALA A 1 351 ? 36.562 -5.674 -18.076 1.00 92.69 351 ALA A C 1
ATOM 2700 O O . ALA A 1 351 ? 36.413 -6.493 -18.981 1.00 92.69 351 ALA A O 1
ATOM 2701 N N . LYS A 1 352 ? 36.444 -4.352 -18.274 1.00 92.06 352 LYS A N 1
ATOM 2702 C CA . LYS A 1 352 ? 36.089 -3.765 -19.577 1.00 92.06 352 LYS A CA 1
ATOM 2703 C C . LYS A 1 352 ? 37.170 -4.048 -20.619 1.00 92.06 352 LYS A C 1
ATOM 2705 O O . LYS A 1 352 ? 36.850 -4.499 -21.713 1.00 92.06 352 LYS A O 1
ATOM 2710 N N . ARG A 1 353 ? 38.449 -3.892 -20.246 1.00 95.12 353 ARG A N 1
ATOM 2711 C CA . ARG A 1 353 ? 39.586 -4.233 -21.119 1.00 95.12 353 ARG A CA 1
ATOM 2712 C C . ARG A 1 353 ? 39.585 -5.714 -21.501 1.00 95.12 353 ARG A C 1
ATOM 2714 O O . ARG A 1 353 ? 39.796 -6.037 -22.661 1.00 95.12 353 ARG A O 1
ATOM 2721 N N . ARG A 1 354 ? 39.310 -6.621 -20.555 1.00 94.12 354 ARG A N 1
ATOM 2722 C CA . ARG A 1 354 ? 39.225 -8.066 -20.843 1.00 94.12 354 ARG A CA 1
ATOM 2723 C C . ARG A 1 354 ? 38.084 -8.413 -21.800 1.00 94.12 354 ARG A C 1
ATOM 2725 O O . ARG A 1 354 ? 38.301 -9.197 -22.718 1.00 94.12 354 ARG A O 1
ATOM 2732 N N . ALA A 1 355 ? 36.899 -7.832 -21.603 1.00 93.50 355 ALA A N 1
ATOM 2733 C CA . ALA A 1 355 ? 35.760 -8.035 -22.498 1.00 93.50 355 ALA A CA 1
ATOM 2734 C C . ALA A 1 355 ? 36.059 -7.514 -23.914 1.00 93.50 355 ALA A C 1
ATOM 2736 O O . ALA A 1 355 ? 35.812 -8.224 -24.884 1.00 93.50 355 ALA A O 1
ATOM 2737 N N . PHE A 1 356 ? 36.672 -6.329 -24.015 1.00 96.38 356 PHE A N 1
ATOM 2738 C CA . PHE A 1 356 ? 37.098 -5.738 -25.284 1.00 96.38 356 PHE A CA 1
ATOM 2739 C C . PHE A 1 356 ? 38.123 -6.619 -26.012 1.00 96.38 356 PHE A C 1
ATOM 2741 O O . PHE A 1 356 ? 37.899 -6.997 -27.154 1.00 96.38 356 PHE A O 1
ATOM 2748 N N . LEU A 1 357 ? 39.191 -7.054 -25.331 1.00 95.31 357 LEU A N 1
ATOM 2749 C CA . LEU A 1 357 ? 40.188 -7.969 -25.908 1.00 95.31 357 LEU A CA 1
ATOM 2750 C C . LEU A 1 357 ? 39.564 -9.299 -26.352 1.00 95.31 357 LEU A C 1
ATOM 2752 O O . LEU A 1 357 ? 39.882 -9.807 -27.422 1.00 95.31 357 LEU A O 1
ATOM 2756 N N . SER A 1 358 ? 38.650 -9.860 -25.552 1.00 94.62 358 SER A N 1
ATOM 2757 C CA . SER A 1 358 ? 37.930 -11.082 -25.925 1.00 94.62 358 SER A CA 1
ATOM 2758 C C . SER A 1 358 ? 37.090 -10.905 -27.188 1.00 94.62 358 SER A C 1
ATOM 2760 O O . SER A 1 358 ? 36.929 -11.874 -27.929 1.00 94.62 358 SER A O 1
ATOM 2762 N N . ALA A 1 359 ? 36.522 -9.718 -27.398 1.00 96.19 359 ALA A N 1
ATOM 2763 C CA . ALA A 1 359 ? 35.764 -9.386 -28.593 1.00 96.19 359 ALA A CA 1
ATOM 2764 C C . ALA A 1 359 ? 36.685 -9.207 -29.805 1.00 96.19 359 ALA A C 1
ATOM 2766 O O . ALA A 1 359 ? 36.372 -9.748 -30.858 1.00 96.19 359 ALA A O 1
ATOM 2767 N N . CYS A 1 360 ? 37.848 -8.562 -29.642 1.00 96.25 360 CYS A N 1
ATOM 2768 C CA . CYS A 1 360 ? 38.865 -8.467 -30.695 1.00 96.25 360 CYS A CA 1
ATOM 2769 C C . CYS A 1 360 ? 39.289 -9.852 -31.201 1.00 96.25 360 CYS A C 1
ATOM 2771 O O . CYS A 1 360 ? 39.219 -10.117 -32.395 1.00 96.25 360 CYS A O 1
ATOM 2773 N N . TYR A 1 361 ? 39.605 -10.782 -30.290 1.00 95.19 361 TYR A N 1
ATOM 2774 C CA . TYR A 1 361 ? 39.948 -12.155 -30.681 1.00 95.19 361 TYR A CA 1
ATOM 2775 C C . TYR A 1 361 ? 38.802 -12.878 -31.386 1.00 95.19 361 TYR A C 1
ATOM 2777 O O . TYR A 1 361 ? 39.047 -13.686 -32.271 1.00 95.19 361 TYR A O 1
ATOM 2785 N N . LEU A 1 362 ? 37.555 -12.625 -30.982 1.00 94.88 362 LEU A N 1
ATOM 2786 C CA . LEU A 1 362 ? 36.401 -13.200 -31.665 1.00 94.88 362 LEU A CA 1
ATOM 2787 C C . LEU A 1 362 ? 36.259 -12.635 -33.086 1.00 94.88 362 LEU A C 1
ATOM 2789 O O . LEU A 1 362 ? 35.956 -13.403 -33.986 1.00 94.88 362 LEU A O 1
ATOM 2793 N N . ILE A 1 363 ? 36.499 -11.337 -33.291 1.00 95.50 363 ILE A N 1
ATOM 2794 C CA . ILE A 1 363 ? 36.478 -10.706 -34.620 1.00 95.50 363 ILE A CA 1
ATOM 2795 C C . ILE A 1 363 ? 37.561 -11.310 -35.519 1.00 95.50 363 ILE A C 1
ATOM 2797 O O . ILE A 1 363 ? 37.255 -11.691 -36.643 1.00 95.50 363 ILE A O 1
ATOM 2801 N N . ASP A 1 364 ? 38.792 -11.468 -35.025 1.00 94.81 364 ASP A N 1
ATOM 2802 C CA . ASP A 1 364 ? 39.876 -12.077 -35.809 1.00 94.81 364 ASP A CA 1
ATOM 2803 C C . ASP A 1 364 ? 39.608 -13.558 -36.123 1.00 94.81 364 ASP A C 1
ATOM 2805 O O . ASP A 1 364 ? 39.859 -14.011 -37.238 1.0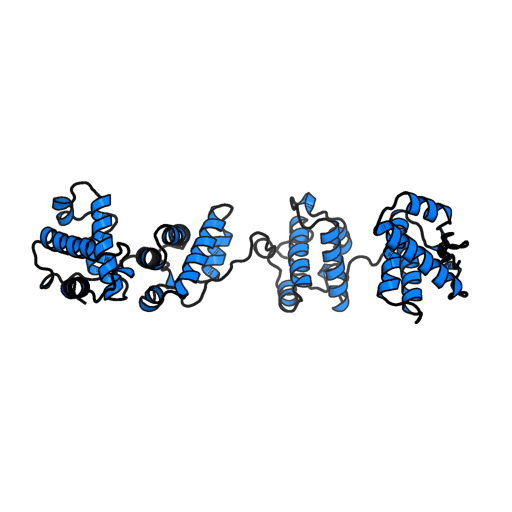0 94.81 364 ASP A O 1
ATOM 2809 N N . GLU A 1 365 ? 39.060 -14.314 -35.163 1.00 94.31 365 GLU A N 1
ATOM 2810 C CA . GLU A 1 365 ? 38.647 -15.706 -35.381 1.00 94.31 365 GLU A CA 1
ATOM 2811 C C . GLU A 1 365 ? 37.503 -15.806 -36.401 1.00 94.31 365 GLU A C 1
ATOM 2813 O O . GLU A 1 365 ? 37.561 -16.662 -37.277 1.00 94.31 365 GLU A O 1
ATOM 2818 N N . LEU A 1 366 ? 36.499 -14.923 -36.330 1.00 93.31 366 LEU A N 1
ATOM 2819 C CA . LEU A 1 366 ? 35.396 -14.853 -37.296 1.00 93.31 366 LEU A CA 1
ATOM 2820 C C . LEU A 1 366 ? 35.897 -14.514 -38.699 1.00 93.31 366 LEU A C 1
ATOM 2822 O O . LEU A 1 366 ? 35.537 -15.200 -39.651 1.00 93.31 366 LEU A O 1
ATOM 2826 N N . ARG A 1 367 ? 36.770 -13.510 -38.816 1.00 93.62 367 ARG A N 1
ATOM 2827 C CA . ARG A 1 367 ? 37.403 -13.115 -40.079 1.00 93.62 367 ARG A CA 1
ATOM 2828 C C . ARG A 1 367 ? 38.200 -14.267 -40.697 1.00 93.62 367 ARG A C 1
ATOM 2830 O O . ARG A 1 367 ? 38.205 -14.416 -41.910 1.00 93.62 367 ARG A O 1
ATOM 2837 N N . ALA A 1 368 ? 38.869 -15.084 -39.881 1.00 91.69 368 ALA A N 1
ATOM 2838 C CA . ALA A 1 368 ? 39.649 -16.224 -40.364 1.00 91.69 368 ALA A CA 1
ATOM 2839 C C . ALA A 1 368 ? 38.784 -17.383 -40.894 1.00 91.69 368 ALA A C 1
ATOM 2841 O O . ALA A 1 368 ? 39.239 -18.115 -41.768 1.00 91.69 368 ALA A O 1
ATOM 2842 N N . VAL A 1 369 ? 37.567 -17.562 -40.365 1.00 91.69 369 VAL A N 1
ATOM 2843 C CA . VAL A 1 369 ? 36.656 -18.649 -40.778 1.00 91.69 369 VAL A CA 1
ATOM 2844 C C . VAL A 1 369 ? 35.612 -18.223 -41.816 1.00 91.69 369 VAL A C 1
ATOM 2846 O O . VAL A 1 369 ? 35.015 -19.088 -42.443 1.00 91.69 369 VAL A O 1
ATOM 2849 N N . SER A 1 370 ? 35.412 -16.917 -42.018 1.00 89.19 370 SER A N 1
ATOM 2850 C CA . SER A 1 370 ? 34.381 -16.343 -42.902 1.00 89.19 370 SER A CA 1
ATOM 2851 C C . SER A 1 370 ? 35.030 -15.696 -44.133 1.00 89.19 370 SER A C 1
ATOM 2853 O O . SER A 1 370 ? 35.050 -14.473 -44.282 1.00 89.19 370 SER A O 1
ATOM 2855 N N . VAL A 1 371 ? 35.669 -16.524 -44.969 1.00 83.31 371 VAL A N 1
ATOM 2856 C CA . VAL A 1 371 ? 36.487 -16.072 -46.114 1.00 83.31 371 VAL A CA 1
ATOM 2857 C C . VAL A 1 371 ? 35.639 -15.384 -47.195 1.00 83.31 371 VAL A C 1
ATOM 2859 O O . VAL A 1 371 ? 36.125 -14.469 -47.859 1.00 83.31 371 VAL A O 1
ATOM 2862 N N . ASP A 1 372 ? 34.367 -15.760 -47.325 1.00 86.19 372 ASP A N 1
ATOM 2863 C CA . ASP A 1 372 ? 33.451 -15.194 -48.321 1.00 86.19 372 ASP A CA 1
ATOM 2864 C C . ASP A 1 372 ? 32.851 -13.843 -47.870 1.00 86.19 372 ASP A C 1
ATOM 2866 O O . ASP A 1 372 ? 32.430 -13.025 -48.691 1.00 86.19 372 ASP A O 1
ATOM 2870 N N . GLU A 1 373 ? 32.879 -13.543 -46.566 1.00 89.62 373 GLU A N 1
ATOM 2871 C CA . GLU A 1 373 ? 32.332 -12.318 -45.972 1.00 89.62 373 GLU A CA 1
ATOM 2872 C C . GLU A 1 373 ? 33.400 -11.344 -45.446 1.00 89.62 373 GLU A C 1
ATOM 2874 O O . GLU A 1 373 ? 33.113 -10.509 -44.586 1.00 89.62 373 GLU A O 1
ATOM 2879 N N . LEU A 1 374 ? 34.630 -11.385 -45.974 1.00 88.06 374 LEU A N 1
ATOM 2880 C CA . LEU A 1 374 ? 35.732 -10.514 -45.521 1.00 88.06 374 LEU A CA 1
ATOM 2881 C C . LEU A 1 374 ? 35.403 -9.011 -45.560 1.00 88.06 374 LEU A C 1
ATOM 2883 O O . LEU A 1 374 ? 35.941 -8.247 -44.762 1.00 88.06 374 LEU A O 1
ATOM 2887 N N . HIS A 1 375 ? 34.485 -8.594 -46.436 1.00 89.25 375 HIS A N 1
ATOM 2888 C CA . HIS A 1 375 ? 34.004 -7.213 -46.536 1.00 89.25 375 HIS A CA 1
ATOM 2889 C C . HIS A 1 375 ? 33.247 -6.721 -45.285 1.00 89.25 375 HIS A C 1
ATOM 2891 O O . HIS A 1 375 ? 33.056 -5.518 -45.131 1.00 89.25 375 HIS A O 1
ATOM 2897 N N . LEU A 1 376 ? 32.819 -7.622 -44.392 1.00 88.69 376 LEU A N 1
ATOM 2898 C CA . LEU A 1 376 ? 32.159 -7.296 -43.123 1.00 88.69 376 LEU A CA 1
ATOM 2899 C C . LEU A 1 376 ? 33.139 -7.113 -41.957 1.00 88.69 376 LEU A C 1
ATOM 2901 O O . LEU A 1 376 ? 32.701 -6.910 -40.826 1.00 88.69 376 LEU A O 1
ATOM 2905 N N . PHE A 1 377 ? 34.447 -7.223 -42.186 1.00 94.19 377 PHE A N 1
ATOM 2906 C CA . PHE A 1 377 ? 35.453 -7.222 -41.126 1.00 94.19 377 PHE A CA 1
ATOM 2907 C C . PHE A 1 377 ? 36.538 -6.166 -41.366 1.00 94.19 377 PHE A C 1
ATOM 2909 O O . PHE A 1 377 ? 36.742 -5.745 -42.504 1.00 94.19 377 PHE A O 1
ATOM 2916 N N . PRO A 1 378 ? 37.281 -5.773 -40.312 1.00 93.88 378 PRO A N 1
ATOM 2917 C CA . PRO A 1 378 ? 38.490 -4.970 -40.457 1.00 93.88 378 PRO A CA 1
ATOM 2918 C C . PRO A 1 378 ? 39.433 -5.579 -41.513 1.00 93.88 378 PRO A C 1
ATOM 2920 O O . PRO A 1 378 ? 39.818 -6.750 -41.366 1.00 93.88 378 PRO A O 1
ATOM 2923 N N . PRO A 1 379 ? 39.847 -4.827 -42.551 1.00 89.38 379 PRO A N 1
ATOM 2924 C CA . PRO A 1 379 ? 40.689 -5.351 -43.628 1.00 89.38 379 PRO A CA 1
ATOM 2925 C C . PRO A 1 379 ? 41.987 -5.983 -43.117 1.00 89.38 379 PRO A C 1
ATOM 2927 O O . PRO A 1 379 ? 42.380 -7.054 -43.576 1.00 89.38 379 PRO A O 1
ATOM 2930 N N . GLU A 1 380 ? 42.598 -5.381 -42.096 1.00 90.38 380 GLU A N 1
ATOM 2931 C CA . GLU A 1 380 ? 43.859 -5.820 -41.480 1.00 90.38 380 GLU A CA 1
ATOM 2932 C C . GLU A 1 380 ? 43.653 -6.681 -40.217 1.00 90.38 380 GLU A C 1
ATOM 2934 O O . GLU A 1 380 ? 44.611 -7.070 -39.547 1.00 90.38 380 GLU A O 1
ATOM 2939 N N . GLY A 1 381 ? 42.399 -7.004 -39.880 1.00 92.31 381 GLY A N 1
ATOM 2940 C CA . GLY A 1 381 ? 42.042 -7.565 -38.578 1.00 92.31 381 GLY A CA 1
ATOM 2941 C C . GLY A 1 381 ? 42.158 -6.530 -37.455 1.00 92.31 381 GLY A C 1
ATOM 2942 O O . GLY A 1 381 ? 42.261 -5.327 -37.689 1.00 92.31 381 GLY A O 1
ATOM 2943 N N . THR A 1 382 ? 42.118 -6.986 -36.204 1.00 94.12 382 THR A N 1
ATOM 2944 C CA . THR A 1 382 ? 42.140 -6.073 -35.047 1.00 94.12 382 THR A CA 1
ATOM 2945 C C . THR A 1 382 ? 43.545 -5.647 -34.614 1.00 94.12 382 THR A C 1
ATOM 2947 O O . THR A 1 382 ? 43.686 -4.753 -33.781 1.00 94.12 382 THR A O 1
ATOM 2950 N N . GLY A 1 383 ? 44.593 -6.309 -35.120 1.00 90.25 383 GLY A N 1
ATOM 2951 C CA . GLY A 1 383 ? 45.982 -6.117 -34.681 1.00 90.25 383 GLY A CA 1
ATOM 2952 C C . GLY A 1 383 ? 46.278 -6.623 -33.259 1.00 90.25 383 GLY A C 1
ATOM 2953 O O . GLY A 1 383 ? 47.402 -6.491 -32.770 1.00 90.25 383 GLY A O 1
ATOM 2954 N N . VAL A 1 384 ? 45.298 -7.221 -32.570 1.00 91.38 384 VAL A N 1
ATOM 2955 C CA . VAL A 1 384 ? 45.437 -7.692 -31.187 1.00 91.38 384 VAL A CA 1
ATOM 2956 C C . VAL A 1 384 ? 45.874 -9.154 -31.161 1.00 91.38 384 VAL A C 1
ATOM 2958 O O . VAL A 1 384 ? 45.106 -10.068 -31.447 1.00 91.38 384 VAL A O 1
ATOM 2961 N N . GLN A 1 385 ? 47.103 -9.413 -30.719 1.00 86.44 385 GLN A N 1
ATOM 2962 C CA . GLN A 1 385 ? 47.606 -10.780 -30.573 1.00 86.44 385 GLN A CA 1
ATOM 2963 C C . GLN A 1 385 ? 47.364 -11.335 -29.165 1.00 86.44 385 GLN A C 1
ATOM 2965 O O . GLN A 1 385 ? 47.642 -10.677 -28.158 1.00 86.44 385 GLN A O 1
ATOM 2970 N N . ARG A 1 386 ? 46.906 -12.594 -29.072 1.00 80.81 386 ARG A N 1
ATOM 2971 C CA . ARG A 1 386 ? 46.879 -13.315 -27.791 1.00 80.81 386 ARG A CA 1
ATOM 2972 C C . ARG A 1 386 ? 48.313 -13.515 -27.312 1.00 80.81 386 ARG A C 1
ATOM 2974 O O . ARG A 1 386 ? 49.024 -14.371 -27.832 1.00 80.81 386 ARG A O 1
ATOM 2981 N N . GLN A 1 387 ? 48.711 -12.798 -26.263 1.00 71.06 387 GLN A N 1
ATOM 2982 C CA . GLN A 1 387 ? 49.929 -13.124 -25.528 1.00 71.06 387 GLN A CA 1
ATOM 2983 C C . GLN A 1 387 ? 49.749 -14.487 -24.850 1.00 71.06 387 GLN A C 1
ATOM 2985 O O . GLN A 1 387 ? 49.212 -14.595 -23.746 1.00 71.06 387 GLN A O 1
ATOM 2990 N N . ARG A 1 388 ? 50.182 -15.558 -25.519 1.00 58.41 388 ARG A N 1
ATOM 2991 C CA . ARG A 1 388 ? 50.402 -16.838 -24.851 1.00 58.41 388 ARG A CA 1
ATOM 2992 C C . ARG A 1 388 ? 51.612 -16.637 -23.945 1.00 58.41 388 ARG A C 1
ATOM 2994 O O . ARG A 1 388 ? 52.731 -16.534 -24.440 1.00 58.41 388 ARG A O 1
ATOM 3001 N N . LYS A 1 389 ? 51.405 -16.569 -22.625 1.00 49.34 389 LYS A N 1
ATOM 3002 C CA . LYS A 1 389 ? 52.508 -16.788 -21.682 1.00 49.34 389 LYS A CA 1
ATOM 3003 C C . LYS A 1 389 ? 53.073 -18.169 -22.011 1.00 49.34 389 LYS A C 1
ATOM 3005 O O . LYS A 1 389 ? 52.422 -19.171 -21.724 1.00 49.34 389 LYS A O 1
ATOM 3010 N N . ARG A 1 390 ? 54.247 -18.223 -22.650 1.00 46.47 390 ARG A N 1
ATOM 3011 C CA . ARG A 1 390 ? 55.081 -19.426 -22.632 1.00 46.47 390 ARG A CA 1
ATOM 3012 C C . ARG A 1 390 ? 55.285 -19.734 -21.153 1.00 46.47 390 ARG A C 1
ATOM 3014 O O . ARG A 1 390 ? 55.926 -18.956 -20.454 1.00 46.47 390 ARG A O 1
ATOM 3021 N N . GLN A 1 391 ? 54.671 -20.809 -20.666 1.00 44.59 391 GLN A N 1
ATOM 3022 C CA . GLN A 1 391 ? 55.158 -21.447 -19.455 1.00 44.59 391 GLN A CA 1
ATOM 3023 C C . GLN A 1 391 ? 56.602 -21.835 -19.778 1.00 44.59 391 GLN A C 1
ATOM 3025 O O . GLN A 1 391 ? 56.827 -22.698 -20.624 1.00 44.59 391 GLN A O 1
ATOM 3030 N N . GLN A 1 392 ? 57.566 -21.107 -19.214 1.00 42.19 392 GLN A N 1
ATOM 3031 C CA . GLN A 1 392 ? 58.936 -21.590 -19.128 1.00 42.19 392 GLN A CA 1
ATOM 3032 C C . GLN A 1 392 ? 58.858 -22.905 -18.347 1.00 42.19 392 GLN A C 1
ATOM 3034 O O . GLN A 1 392 ? 58.550 -22.911 -17.158 1.00 42.19 392 GLN A O 1
ATOM 3039 N N . GLN A 1 393 ? 58.993 -24.016 -19.067 1.00 43.72 393 GLN A N 1
ATOM 3040 C CA . GLN A 1 393 ? 59.439 -25.277 -18.500 1.00 43.72 393 GLN A CA 1
ATOM 3041 C C . GLN A 1 393 ? 60.962 -25.176 -18.384 1.00 43.72 393 GLN A C 1
ATOM 3043 O O . GLN A 1 393 ? 61.607 -24.880 -19.392 1.00 43.72 393 GLN A O 1
ATOM 3048 N N . GLY A 1 394 ? 61.494 -25.429 -17.186 1.00 39.53 394 GLY A N 1
ATOM 3049 C CA . GLY A 1 394 ? 62.930 -25.498 -16.897 1.00 39.53 394 GLY A CA 1
ATOM 3050 C C . GLY A 1 394 ? 63.433 -24.300 -16.124 1.00 39.53 394 GLY A C 1
ATOM 3051 O O . GLY A 1 394 ? 63.857 -23.335 -16.795 1.00 39.53 394 GLY A O 1
#

Sequence (394 aa):
MKLSDVHAHLSDCRICPTDLPARNALPYLAAFSVLTRIEGVPLLVYDNAGTAFAQCFPKTSMPSSATAHFGSDVAGYNSWRNLILDALLLSAGAQVDTDAWDGLRRVARICRGRAFANRLYHVSSRVPQGTPPRNLTSLIALEIDSSLTGQDSRSFRQGLGAIDALQDEALAQKIGILPPATIGKLPKLTDHLRHFPLPPALAEFWTGARSTDQNALSFVWRIARLACVFTDADNPTPATFFADGRDKHLADLDPQDFGLRRPSRGTYWTYLSRLSCRFRSLGGVGLPKGLTEVERRWSEVKSLALQHAAFSSARVRNLAAVSTPAINEELSPSELAPEWFKGKIATLSGAKRRAFLSACYLIDELRAVSVDELHLFPPEGTGVQRQRKRQQQG